Protein 1JPL (pdb70)

Solvent-accessible surface area: 31214 Å² total

Structure (mmCIF, N/CA/C/O backbone):
data_1JPL
#
_entry.id   1JPL
#
_cell.length_a   108.300
_cell.length_b   125.300
_cell.length_c   64.600
_cell.angle_alpha   90.00
_cell.angle_beta   90.00
_cell.angle_gamma   90.00
#
_symmetry.space_group_name_H-M   'P 21 21 2'
#
loop_
_entity.id
_entity.type
_entity.pdbx_description
1 polymer 'ADP-RIBOSYLATION FACTOR BINDING PROTEIN GGA3'
2 polymer 'Cation-Independent Mannose 6-phosphate receptor'
3 water water
#
loop_
_atom_site.group_PDB
_atom_site.id
_atom_site.type_symbol
_atom_site.label_atom_id
_atom_site.label_alt_id
_atom_site.label_comp_id
_atom_site.label_asym_id
_atom_site.label_entity_id
_atom_site.label_seq_id
_atom_site.pdbx_PDB_ins_code
_atom_site.Cartn_x
_atom_site.Cartn_y
_atom_site.Cartn_z
_atom_site.occupancy
_atom_site.B_iso_or_equiv
_atom_site.auth_seq_id
_atom_site.auth_comp_id
_atom_site.auth_asym_id
_atom_site.auth_atom_id
_atom_site.pdbx_PDB_model_num
ATOM 1 N N . ALA A 1 2 ? 71.113 45.267 32.454 1.00 77.66 202 ALA A N 1
ATOM 2 C CA . ALA A 1 2 ? 70.749 44.133 31.554 1.00 77.61 202 ALA A CA 1
ATOM 3 C C . ALA A 1 2 ? 69.231 43.980 31.457 1.00 77.36 202 ALA A C 1
ATOM 4 O O . ALA A 1 2 ? 68.617 44.396 30.471 1.00 76.46 202 ALA A O 1
ATOM 14 N N . GLY A 1 4 ? 67.329 44.904 34.216 1.00 69.01 204 GLY A N 1
ATOM 15 C CA . GLY A 1 4 ? 66.816 45.842 35.199 1.00 62.88 204 GLY A CA 1
ATOM 16 C C . GLY A 1 4 ? 66.611 45.275 36.587 1.00 58.46 204 GLY A C 1
ATOM 17 O O . GLY A 1 4 ? 67.277 44.321 36.989 1.00 57.38 204 GLY A O 1
ATOM 18 N N . SER A 1 5 ? 65.679 45.872 37.323 1.00 54.83 205 SER A N 1
ATOM 19 C CA . SER A 1 5 ? 65.378 45.431 38.678 1.00 51.09 205 SER A CA 1
ATOM 20 C C . SER A 1 5 ? 64.674 44.083 38.720 1.00 46.76 205 SER A C 1
ATOM 21 O O . SER A 1 5 ? 64.536 43.487 39.789 1.00 45.97 205 SER A O 1
ATOM 32 N N . ALA A 1 7 ? 65.758 41.333 37.537 1.00 42.73 2 ALA A N 1
ATOM 33 C CA . ALA A 1 7 ? 66.784 40.379 37.934 1.00 43.05 2 ALA A CA 1
ATOM 34 C C . ALA A 1 7 ? 67.314 40.653 39.349 1.00 42.66 2 ALA A C 1
ATOM 35 O O . ALA A 1 7 ? 67.977 39.805 39.944 1.00 43.41 2 ALA A O 1
ATOM 37 N N . GLU A 1 8 ? 67.007 41.823 39.894 1.00 42.97 3 GLU A N 1
ATOM 38 C CA . GLU A 1 8 ? 67.484 42.187 41.230 1.00 44.46 3 GLU A CA 1
ATOM 39 C C . GLU A 1 8 ? 66.531 41.827 42.378 1.00 44.06 3 GLU A C 1
ATOM 40 O O . GLU A 1 8 ? 65.519 41.152 42.179 1.00 44.70 3 GLU A O 1
ATOM 46 N N . ALA A 1 9 ? 66.868 42.285 43.581 1.00 43.41 4 ALA A N 1
ATOM 47 C CA . ALA A 1 9 ? 66.060 42.025 44.773 1.00 41.94 4 ALA A CA 1
ATOM 48 C C . ALA A 1 9 ? 64.610 42.448 44.564 1.00 40.68 4 ALA A C 1
ATOM 49 O O . ALA A 1 9 ? 63.693 41.784 45.052 1.00 39.94 4 ALA A O 1
ATOM 51 N N . GLU A 1 10 ? 64.409 43.557 43.853 1.00 39.50 5 GLU A N 1
ATOM 52 C CA . GLU A 1 10 ? 63.066 44.061 43.574 1.00 40.07 5 GLU A CA 1
ATOM 53 C C . GLU A 1 10 ? 62.204 42.960 42.957 1.00 37.54 5 GLU A C 1
ATOM 54 O O . GLU A 1 10 ? 61.122 42.645 43.456 1.00 34.81 5 GLU A O 1
ATOM 60 N N . GLY A 1 11 ? 62.706 42.377 41.872 1.00 36.32 6 GLY A N 1
ATOM 61 C CA . GLY A 1 11 ? 61.988 41.316 41.196 1.00 33.28 6 GLY A CA 1
ATOM 62 C C . GLY A 1 11 ? 61.817 40.062 42.033 1.00 32.04 6 GLY A C 1
ATOM 63 O O . GLY A 1 11 ? 60.712 39.522 42.133 1.00 32.39 6 GLY A O 1
ATOM 64 N N . GLU A 1 12 ? 62.900 39.595 42.643 1.00 30.38 7 GLU A N 1
ATOM 65 C CA . GLU A 1 12 ? 62.835 38.387 43.454 1.00 31.34 7 GLU A CA 1
ATOM 66 C C . GLU A 1 12 ? 61.794 38.527 44.567 1.00 31.03 7 GLU A C 1
ATOM 67 O O . GLU A 1 12 ? 61.035 37.593 44.838 1.00 30.44 7 GLU A O 1
ATOM 73 N N . SER A 1 13 ? 61.751 39.699 45.198 1.00 29.68 8 SER A N 1
ATOM 74 C CA . SER A 1 13 ? 60.807 39.944 46.286 1.00 29.32 8 SER A CA 1
ATOM 75 C C . SER A 1 13 ? 59.363 39.930 45.800 1.00 28.36 8 SER A C 1
ATOM 76 O O . SER A 1 13 ? 58.507 39.296 46.408 1.00 27.18 8 SER A O 1
ATOM 79 N N . LEU A 1 14 ? 59.097 40.641 44.706 1.00 28.39 9 LEU A N 1
ATOM 80 C CA . LEU A 1 14 ? 57.754 40.701 44.134 1.00 26.60 9 LEU A CA 1
ATOM 81 C C . LEU A 1 14 ? 57.270 39.336 43.653 1.00 25.99 9 LEU A C 1
ATOM 82 O O . LEU A 1 14 ? 56.093 39.007 43.791 1.00 26.84 9 LEU A O 1
ATOM 87 N N . GLU A 1 15 ? 58.160 38.532 43.080 1.00 25.27 10 GLU A N 1
ATOM 88 C CA . GLU A 1 15 ? 57.729 37.220 42.627 1.00 24.93 10 GLU A CA 1
ATOM 89 C C . GLU A 1 15 ? 57.467 36.345 43.849 1.00 25.23 10 GLU A C 1
ATOM 90 O O . GLU A 1 15 ? 56.579 35.490 43.841 1.00 26.35 10 GLU A O 1
ATOM 96 N N . SER A 1 16 ? 58.233 36.571 44.909 1.00 26.37 11 SER A N 1
ATOM 97 C CA . SER A 1 16 ? 58.070 35.802 46.133 1.00 27.52 11 SER A CA 1
ATOM 98 C C . SER A 1 16 ? 56.674 36.087 46.685 1.00 27.71 11 SER A C 1
ATOM 99 O O . SER A 1 16 ? 55.980 35.177 47.143 1.00 29.33 11 SER A O 1
ATOM 102 N N . TRP A 1 17 ? 56.259 37.351 46.619 1.00 28.14 12 TRP A N 1
ATOM 103 C CA . TRP A 1 17 ? 54.932 37.768 47.083 1.00 27.28 12 TRP A CA 1
ATOM 104 C C . TRP A 1 17 ? 53.854 37.180 46.182 1.00 26.94 12 TRP A C 1
ATOM 105 O O . TRP A 1 17 ? 52.772 36.829 46.641 1.00 27.91 12 TRP A O 1
ATOM 116 N N . LEU A 1 18 ? 54.136 37.093 44.887 1.00 27.96 13 LEU A N 1
ATOM 117 C CA . LEU A 1 18 ? 53.159 36.535 43.955 1.00 27.54 13 LEU A CA 1
ATOM 118 C C . LEU A 1 18 ? 52.950 35.051 44.230 1.00 28.83 13 LEU A C 1
ATOM 119 O O . LEU A 1 18 ? 51.807 34.585 44.235 1.00 30.32 13 LEU A O 1
ATOM 124 N N . ASN A 1 19 ? 54.048 34.313 44.436 1.00 27.58 14 ASN A N 1
ATOM 125 C CA . ASN A 1 19 ? 53.972 32.874 44.738 1.00 29.93 14 ASN A CA 1
ATOM 126 C C . ASN A 1 19 ? 52.962 32.647 45.862 1.00 29.43 14 ASN A C 1
ATOM 127 O O . ASN A 1 19 ? 52.063 31.818 45.753 1.00 30.63 14 ASN A O 1
ATOM 132 N N . LYS A 1 20 ? 53.122 33.411 46.935 1.00 30.23 15 LYS A N 1
ATOM 133 C CA . LYS A 1 20 ? 52.253 33.334 48.101 1.00 31.24 15 LYS A CA 1
ATOM 134 C C . LYS A 1 20 ? 50.798 33.604 47.753 1.00 30.33 15 LYS A C 1
ATOM 135 O O . LYS A 1 20 ? 49.906 32.836 48.119 1.00 31.35 15 LYS A O 1
ATOM 141 N N . ALA A 1 21 ? 50.565 34.707 47.048 1.00 30.36 16 ALA A N 1
ATOM 142 C CA . ALA A 1 21 ? 49.217 35.108 46.664 1.00 29.81 16 ALA A CA 1
ATOM 143 C C . ALA A 1 21 ? 48.601 34.210 45.600 1.00 30.40 16 ALA A C 1
ATOM 144 O O . ALA A 1 21 ? 47.391 34.258 45.378 1.00 29.18 16 ALA A O 1
ATOM 146 N N . THR A 1 22 ? 49.426 33.396 44.942 1.00 29.30 17 THR A N 1
ATOM 147 C CA . THR A 1 22 ? 48.928 32.521 43.885 1.00 29.67 17 THR A CA 1
ATOM 148 C C . THR A 1 22 ? 49.278 31.052 44.121 1.00 30.01 17 THR A C 1
ATOM 149 O O . THR A 1 22 ? 49.160 30.220 43.214 1.00 27.07 17 THR A O 1
ATOM 153 N N . ASN A 1 23 ? 49.710 30.734 45.339 1.00 30.76 18 ASN A N 1
ATOM 154 C CA . ASN A 1 23 ? 50.051 29.354 45.676 1.00 31.91 18 ASN A CA 1
ATOM 155 C C . ASN A 1 23 ? 48.836 28.460 45.399 1.00 30.14 18 ASN A C 1
ATOM 156 O O . ASN A 1 23 ? 47.753 28.684 45.938 1.00 27.93 18 ASN A O 1
ATOM 161 N N . PRO A 1 24 ? 48.997 27.443 44.539 1.00 30.93 19 PRO A N 1
ATOM 162 C CA . PRO A 1 24 ? 47.886 26.537 44.211 1.00 32.54 19 PRO A CA 1
ATOM 163 C C . PRO A 1 24 ? 47.418 25.692 45.400 1.00 35.46 19 PRO A C 1
ATOM 164 O O . PRO A 1 24 ? 46.458 24.928 45.292 1.00 35.65 19 PRO A O 1
ATOM 168 N N . SER A 1 25 ? 48.104 25.820 46.531 1.00 37.85 20 SER A N 1
ATOM 169 C CA . SER A 1 25 ? 47.718 25.077 47.723 1.00 40.95 20 SER A CA 1
ATOM 170 C C . SER A 1 25 ? 46.683 25.906 48.500 1.00 42.08 20 SER A C 1
ATOM 171 O O . SER A 1 25 ? 45.922 25.363 49.307 1.00 41.07 20 SER A O 1
ATOM 174 N N . ASN A 1 26 ? 46.651 27.217 48.242 1.00 42.35 21 ASN A N 1
ATOM 175 C CA . ASN A 1 26 ? 45.701 28.102 48.909 1.00 43.34 21 ASN A CA 1
ATOM 176 C C . ASN A 1 26 ? 44.310 27.498 48.916 1.00 45.27 21 ASN A C 1
ATOM 177 O O . ASN A 1 26 ? 43.782 27.122 47.867 1.00 42.56 21 ASN A O 1
ATOM 182 N N . ARG A 1 27 ? 43.732 27.403 50.110 1.00 49.58 22 ARG A N 1
ATOM 183 C CA . ARG A 1 27 ? 42.390 26.860 50.291 1.00 54.09 22 ARG A CA 1
ATOM 184 C C . ARG A 1 27 ? 41.432 27.735 49.506 1.00 54.79 22 ARG A C 1
ATOM 185 O O . ARG A 1 27 ? 40.501 27.245 48.872 1.00 54.84 22 ARG A O 1
ATOM 193 N N . GLN A 1 28 ? 41.682 29.039 49.566 1.00 55.70 23 GLN A N 1
ATOM 194 C CA . GLN A 1 28 ? 40.897 30.044 48.863 1.00 56.53 23 GLN A CA 1
ATOM 195 C C . GLN A 1 28 ? 41.784 31.270 48.699 1.00 56.13 23 GLN A C 1
ATOM 196 O O . GLN A 1 28 ? 42.984 31.209 48.976 1.00 56.89 23 GLN A O 1
ATOM 202 N N . GLU A 1 29 ? 41.213 32.380 48.247 1.00 54.65 24 GLU A N 1
ATOM 203 C CA . GLU A 1 29 ? 42.010 33.582 48.062 1.00 54.63 24 GLU A CA 1
ATOM 204 C C . GLU A 1 29 ? 42.520 34.135 49.381 1.00 53.88 24 GLU A C 1
ATOM 205 O O . GLU A 1 29 ? 41.733 34.441 50.272 1.00 54.43 24 GLU A O 1
ATOM 211 N N . ASP A 1 30 ? 43.839 34.249 49.510 1.00 53.85 25 ASP A N 1
ATOM 212 C CA . ASP A 1 30 ? 44.431 34.806 50.724 1.00 53.23 25 ASP A CA 1
ATOM 213 C C . ASP A 1 30 ? 44.703 36.277 50.475 1.00 50.99 25 ASP A C 1
ATOM 214 O O . ASP A 1 30 ? 45.709 36.641 49.862 1.00 49.12 25 ASP A O 1
ATOM 219 N N . TRP A 1 31 ? 43.799 37.121 50.957 1.00 50.03 26 TRP A N 1
ATOM 220 C CA . TRP A 1 31 ? 43.932 38.555 50.771 1.00 49.79 26 TRP A CA 1
ATOM 221 C C . TRP A 1 31 ? 45.065 39.175 51.570 1.00 50.63 26 TRP A C 1
ATOM 222 O O . TRP A 1 31 ? 45.483 40.304 51.300 1.00 50.27 26 TRP A O 1
ATOM 233 N N . GLU A 1 32 ? 45.573 38.433 52.547 1.00 51.16 27 GLU A N 1
ATOM 234 C CA . GLU A 1 32 ? 46.690 38.926 53.331 1.00 51.94 27 GLU A CA 1
ATOM 235 C C . GLU A 1 32 ? 47.872 39.012 52.358 1.00 51.01 27 GLU A C 1
ATOM 236 O O . GLU A 1 32 ? 48.700 39.916 52.453 1.00 50.64 27 GLU A O 1
ATOM 242 N N . TYR A 1 33 ? 47.937 38.077 51.409 1.00 49.29 28 TYR A N 1
ATOM 243 C CA . TYR A 1 33 ? 49.023 38.074 50.428 1.00 47.83 28 TYR A CA 1
ATOM 244 C C . TYR A 1 33 ? 48.696 38.866 49.162 1.00 46.55 28 TYR A C 1
ATOM 245 O O . TYR A 1 33 ? 49.581 39.499 48.576 1.00 43.96 28 TYR A O 1
ATOM 254 N N . ILE A 1 34 ? 47.426 38.841 48.754 1.00 45.60 29 ILE A N 1
ATOM 255 C CA . ILE A 1 34 ? 46.982 39.576 47.569 1.00 44.10 29 ILE A CA 1
ATOM 256 C C . ILE A 1 34 ? 47.217 41.085 47.727 1.00 44.43 29 ILE A C 1
ATOM 257 O O . ILE A 1 34 ? 47.892 41.705 46.908 1.00 44.60 29 ILE A O 1
ATOM 262 N N . ILE A 1 35 ? 46.669 41.672 48.786 1.00 44.71 30 ILE A N 1
ATOM 263 C CA . ILE A 1 35 ? 46.829 43.102 49.024 1.00 44.12 30 ILE A CA 1
ATOM 264 C C . ILE A 1 35 ? 48.287 43.454 49.314 1.00 42.52 30 ILE A C 1
ATOM 265 O O . ILE A 1 35 ? 48.788 44.495 48.872 1.00 42.36 30 ILE A O 1
ATOM 270 N N . GLY A 1 36 ? 48.975 42.584 50.046 1.00 41.38 31 GLY A N 1
ATOM 271 C CA . GLY A 1 36 ? 50.371 42.847 50.360 1.00 40.07 31 GLY A CA 1
ATOM 272 C C . GLY A 1 36 ? 51.225 43.010 49.114 1.00 39.87 31 GLY A C 1
ATOM 273 O O . GLY A 1 36 ? 52.245 43.712 49.133 1.00 40.27 31 GLY A O 1
ATOM 274 N N . PHE A 1 37 ? 50.818 42.348 48.033 1.00 38.46 32 PHE A N 1
ATOM 275 C CA . PHE A 1 37 ? 51.523 42.426 46.754 1.00 37.63 32 PHE A CA 1
ATOM 276 C C . PHE A 1 37 ? 51.301 43.817 46.152 1.00 37.37 32 PHE A C 1
ATOM 277 O O . PHE A 1 37 ? 52.201 44.387 45.539 1.00 35.56 32 PHE A O 1
ATOM 285 N N . CYS A 1 38 ? 50.097 44.357 46.334 1.00 37.96 33 CYS A N 1
ATOM 286 C CA . CYS A 1 38 ? 49.760 45.690 45.824 1.00 39.02 33 CYS A CA 1
ATOM 287 C C . CYS A 1 38 ? 50.567 46.755 46.573 1.00 40.05 33 CYS A C 1
ATOM 288 O O . CYS A 1 38 ? 51.041 47.735 45.983 1.00 39.35 33 CYS A O 1
ATOM 291 N N . ASP A 1 39 ? 50.709 46.558 47.881 1.00 41.02 34 ASP A N 1
ATOM 292 C CA . ASP A 1 39 ? 51.457 47.487 48.714 1.00 41.85 34 ASP A CA 1
ATOM 293 C C . ASP A 1 39 ? 52.921 47.536 48.293 1.00 42.14 34 ASP A C 1
ATOM 294 O O . ASP A 1 39 ? 53.515 48.618 48.217 1.00 43.46 34 ASP A O 1
ATOM 299 N N . GLN A 1 40 ? 53.498 46.370 48.009 1.00 41.19 35 GLN A N 1
ATOM 300 C CA . GLN A 1 40 ? 54.884 46.300 47.566 1.00 40.60 35 GLN A CA 1
ATOM 301 C C . GLN A 1 40 ? 55.029 47.065 46.260 1.00 40.14 35 GLN A C 1
ATOM 302 O O . GLN A 1 40 ? 56.026 47.749 46.036 1.00 41.21 35 GLN A O 1
ATOM 308 N N . ILE A 1 41 ? 54.027 46.939 45.396 1.00 38.63 36 ILE A N 1
ATOM 309 C CA . ILE A 1 41 ? 54.037 47.626 44.110 1.00 37.51 36 ILE A CA 1
ATOM 310 C C . ILE A 1 41 ? 53.931 49.137 44.301 1.00 38.31 36 ILE A C 1
ATOM 311 O O . ILE A 1 41 ? 54.558 49.910 43.567 1.00 36.11 36 ILE A O 1
ATOM 316 N N . ASN A 1 42 ? 53.133 49.554 45.282 1.00 38.61 37 ASN A N 1
ATOM 317 C CA . ASN A 1 42 ? 52.945 50.976 45.549 1.00 40.58 37 ASN A CA 1
ATOM 318 C C . ASN A 1 42 ? 54.174 51.667 46.131 1.00 41.39 37 ASN A C 1
ATOM 319 O O . ASN A 1 42 ? 54.308 52.888 46.027 1.00 42.91 37 ASN A O 1
ATOM 324 N N . LYS A 1 43 ? 55.072 50.895 46.737 1.00 41.52 38 LYS A N 1
ATOM 325 C CA . LYS A 1 43 ? 56.286 51.458 47.323 1.00 41.13 38 LYS A CA 1
ATOM 326 C C . LYS A 1 43 ? 57.484 51.328 46.378 1.00 42.52 38 LYS A C 1
ATOM 327 O O . LYS A 1 43 ? 58.443 52.103 46.469 1.00 43.07 38 LYS A O 1
ATOM 333 N N . GLU A 1 44 ? 57.436 50.349 45.477 1.00 42.13 39 GLU A N 1
ATOM 334 C CA . GLU A 1 44 ? 58.541 50.126 44.544 1.00 43.61 39 GLU A CA 1
ATOM 335 C C . GLU A 1 44 ? 58.539 51.026 43.314 1.00 43.22 39 GLU A C 1
ATOM 336 O O . GLU A 1 44 ? 57.521 51.207 42.645 1.00 44.05 39 GLU A O 1
ATOM 342 N N . LEU A 1 45 ? 59.704 51.585 43.016 1.00 43.55 40 LEU A N 1
ATOM 343 C CA . LEU A 1 45 ? 59.854 52.474 41.876 1.00 42.23 40 LEU A CA 1
ATOM 344 C C . LEU A 1 45 ? 59.430 51.807 40.574 1.00 41.09 40 LEU A C 1
ATOM 345 O O . LEU A 1 45 ? 58.752 52.420 39.749 1.00 40.21 40 LEU A O 1
ATOM 350 N N . GLU A 1 46 ? 59.850 50.558 40.389 1.00 41.31 41 GLU A N 1
ATOM 351 C CA . GLU A 1 46 ? 59.515 49.807 39.181 1.00 40.61 41 GLU A CA 1
ATOM 352 C C . GLU A 1 46 ? 58.541 48.681 39.518 1.00 38.69 41 GLU A C 1
ATOM 353 O O . GLU A 1 46 ? 58.560 47.620 38.884 1.00 37.44 41 GLU A O 1
ATOM 359 N N . GLY A 1 47 ? 57.695 48.916 40.521 1.00 35.46 42 GLY A N 1
ATOM 360 C CA . GLY A 1 47 ? 56.722 47.917 40.917 1.00 32.12 42 GLY A CA 1
ATOM 361 C C . GLY A 1 47 ? 55.774 47.541 39.790 1.00 30.15 42 GLY A C 1
ATOM 362 O O . GLY A 1 47 ? 55.573 46.355 39.524 1.00 29.53 42 GLY A O 1
ATOM 363 N N . PRO A 1 48 ? 55.181 48.526 39.095 1.00 28.87 43 PRO A N 1
ATOM 364 C CA . PRO A 1 48 ? 54.249 48.252 37.994 1.00 28.99 43 PRO A CA 1
ATOM 365 C C . PRO A 1 48 ? 54.872 47.508 36.813 1.00 29.85 43 PRO A C 1
ATOM 366 O O . PRO A 1 48 ? 54.278 46.564 36.280 1.00 29.30 43 PRO A O 1
ATOM 370 N N . GLN A 1 49 ? 56.064 47.933 36.397 1.00 29.57 44 GLN A N 1
ATOM 371 C CA . GLN A 1 49 ? 56.719 47.286 35.265 1.00 30.89 44 GLN A CA 1
ATOM 372 C C . GLN A 1 49 ? 56.998 45.827 35.560 1.00 29.25 44 GLN A C 1
ATOM 373 O O . GLN A 1 49 ? 56.689 44.949 34.756 1.00 29.16 44 GLN A O 1
ATOM 379 N N . ILE A 1 50 ? 57.579 45.574 36.725 1.00 28.01 45 ILE A N 1
ATOM 380 C CA . ILE A 1 50 ? 57.892 44.220 37.135 1.00 26.74 45 ILE A CA 1
ATOM 381 C C . ILE A 1 50 ? 56.607 43.428 37.318 1.00 26.28 45 ILE A C 1
ATOM 382 O O . ILE A 1 50 ? 56.372 42.425 36.644 1.00 27.94 45 ILE A O 1
ATOM 387 N N . ALA A 1 51 ? 55.760 43.904 38.217 1.00 25.73 46 ALA A N 1
ATOM 388 C CA . ALA A 1 51 ? 54.501 43.239 38.513 1.00 24.70 46 ALA A CA 1
ATOM 389 C C . ALA A 1 51 ? 53.714 42.739 37.301 1.00 23.56 46 ALA A C 1
ATOM 390 O O . ALA A 1 51 ? 53.309 41.578 37.272 1.00 22.27 46 ALA A O 1
ATOM 392 N N . VAL A 1 52 ? 53.484 43.595 36.308 1.00 22.20 47 VAL A N 1
ATOM 393 C CA . VAL A 1 52 ? 52.703 43.152 35.164 1.00 23.94 47 VAL A CA 1
ATOM 394 C C . VAL A 1 52 ? 53.369 42.012 34.399 1.00 25.61 47 VAL A C 1
ATOM 395 O O . VAL A 1 52 ? 52.682 41.119 33.900 1.00 26.76 47 VAL A O 1
ATOM 399 N N . ARG A 1 53 ? 54.694 42.021 34.313 1.00 26.72 48 ARG A N 1
ATOM 400 C CA . ARG A 1 53 ? 55.387 40.934 33.625 1.00 27.82 48 ARG A CA 1
ATOM 401 C C . ARG A 1 53 ? 55.222 39.667 34.453 1.00 26.79 48 ARG A C 1
ATOM 402 O O . ARG A 1 53 ? 55.001 38.581 33.922 1.00 27.06 48 ARG A O 1
ATOM 410 N N . LEU A 1 54 ? 55.317 39.820 35.769 1.00 27.08 49 LEU A N 1
ATOM 411 C CA . LEU A 1 54 ? 55.159 38.697 36.684 1.00 25.08 49 LEU A CA 1
ATOM 412 C C . LEU A 1 54 ? 53.739 38.162 36.603 1.00 23.36 49 LEU A C 1
ATOM 413 O O . LEU A 1 54 ? 53.527 36.954 36.487 1.00 22.91 49 LEU A O 1
ATOM 418 N N . LEU A 1 55 ? 52.759 39.058 36.679 1.00 22.75 50 LEU A N 1
ATOM 419 C CA . LEU A 1 55 ? 51.359 38.645 36.604 1.00 21.72 50 LEU A CA 1
ATOM 420 C C . LEU A 1 55 ? 51.064 37.957 35.277 1.00 21.38 50 LEU A C 1
ATOM 421 O O . LEU A 1 55 ? 50.446 36.888 35.239 1.00 20.78 50 LEU A O 1
ATOM 426 N N . ALA A 1 56 ? 51.497 38.570 34.184 1.00 21.03 51 ALA A N 1
ATOM 427 C CA . ALA A 1 56 ? 51.274 37.980 32.872 1.00 23.60 51 ALA A CA 1
ATOM 428 C C . ALA A 1 56 ? 51.787 36.535 32.852 1.00 24.54 51 ALA A C 1
ATOM 429 O O . ALA A 1 56 ? 51.147 35.637 32.293 1.00 24.91 51 ALA A O 1
ATOM 431 N N . HIS A 1 57 ? 52.934 36.301 33.474 1.00 23.96 52 HIS A N 1
ATOM 432 C CA . HIS A 1 57 ? 53.485 34.959 33.471 1.00 24.30 52 HIS A CA 1
ATOM 433 C C . HIS A 1 57 ? 52.637 33.977 34.282 1.00 23.88 52 HIS A C 1
ATOM 434 O O . HIS A 1 57 ? 52.351 32.873 33.820 1.00 23.72 52 HIS A O 1
ATOM 441 N N . LYS A 1 58 ? 52.221 34.374 35.480 1.00 23.59 53 LYS A N 1
ATOM 442 C CA . LYS A 1 58 ? 51.393 33.510 36.317 1.00 22.86 53 LYS A CA 1
ATOM 443 C C . LYS A 1 58 ? 50.075 33.225 35.617 1.00 22.73 53 LYS A C 1
ATOM 444 O O . LYS A 1 58 ? 49.579 32.102 35.638 1.00 23.86 53 LYS A O 1
ATOM 450 N N . ILE A 1 59 ? 49.503 34.241 34.986 1.00 24.39 54 ILE A N 1
ATOM 451 C CA . ILE A 1 59 ? 48.229 34.057 34.297 1.00 23.83 54 ILE A CA 1
ATOM 452 C C . ILE A 1 59 ? 48.365 33.033 33.171 1.00 24.35 54 ILE A C 1
ATOM 453 O O . ILE A 1 59 ? 47.428 32.275 32.899 1.00 24.22 54 ILE A O 1
ATOM 458 N N . GLN A 1 60 ? 49.535 32.994 32.535 1.00 24.87 55 GLN A N 1
ATOM 459 C CA . GLN A 1 60 ? 49.776 32.036 31.457 1.00 25.28 55 GLN A CA 1
ATOM 460 C C . GLN A 1 60 ? 50.200 30.667 32.001 1.00 26.94 55 GLN A C 1
ATOM 461 O O . GLN A 1 60 ? 50.652 29.805 31.244 1.00 29.18 55 GLN A O 1
ATOM 467 N N . SER A 1 61 ? 50.065 30.465 33.307 1.00 26.30 56 SER A N 1
ATOM 468 C CA . SER A 1 61 ? 50.450 29.197 33.913 1.00 26.44 56 SER A CA 1
ATOM 469 C C . SER A 1 61 ? 49.577 28.063 33.401 1.00 25.83 56 SER A C 1
ATOM 470 O O . SER A 1 61 ? 48.400 28.256 33.117 1.00 25.57 56 SER A O 1
ATOM 473 N N . PRO A 1 62 ? 50.141 26.853 33.279 1.00 25.02 57 PRO A N 1
ATOM 474 C CA . PRO A 1 62 ? 49.288 25.765 32.786 1.00 25.83 57 PRO A CA 1
ATOM 475 C C . PRO A 1 62 ? 48.361 25.240 33.882 1.00 25.85 57 PRO A C 1
ATOM 476 O O . PRO A 1 62 ? 47.400 24.527 33.615 1.00 27.60 57 PRO A O 1
ATOM 480 N N . GLN A 1 63 ? 48.656 25.618 35.119 1.00 27.49 58 GLN A N 1
ATOM 481 C CA . GLN A 1 63 ? 47.891 25.179 36.276 1.00 27.98 58 GLN A CA 1
ATOM 482 C C . GLN A 1 63 ? 46.751 26.171 36.540 1.00 27.54 58 GLN A C 1
ATOM 483 O O . GLN A 1 63 ? 46.986 27.332 36.885 1.00 26.08 58 GLN A O 1
ATOM 489 N N . GLU A 1 64 ? 45.518 25.692 36.390 1.00 27.75 59 GLU A N 1
ATOM 490 C CA . GLU A 1 64 ? 44.310 26.507 36.548 1.00 28.77 59 GLU A CA 1
ATOM 491 C C . GLU A 1 64 ? 44.157 27.408 37.780 1.00 27.33 59 GLU A C 1
ATOM 492 O O . GLU A 1 64 ? 43.979 28.620 37.653 1.00 27.16 59 GLU A O 1
ATOM 498 N N . TRP A 1 65 ? 44.198 26.823 38.969 1.00 26.50 60 TRP A N 1
ATOM 499 C CA . TRP A 1 65 ? 44.041 27.590 40.209 1.00 25.72 60 TRP A CA 1
ATOM 500 C C . TRP A 1 65 ? 45.074 28.714 40.357 1.00 25.15 60 TRP A C 1
ATOM 501 O O . TRP A 1 65 ? 44.781 29.785 40.909 1.00 24.96 60 TRP A O 1
ATOM 512 N N . GLU A 1 66 ? 46.282 28.470 39.866 1.00 24.90 61 GLU A N 1
ATOM 513 C CA . GLU A 1 66 ? 47.362 29.450 39.948 1.00 26.09 61 GLU A CA 1
ATOM 514 C C . GLU A 1 66 ? 47.060 30.634 39.021 1.00 25.61 61 GLU A C 1
ATOM 515 O O . GLU A 1 66 ? 47.184 31.812 39.402 1.00 23.66 61 GLU A O 1
ATOM 521 N N . ALA A 1 67 ? 46.642 30.311 37.805 1.00 24.55 62 ALA A N 1
ATOM 522 C CA . ALA A 1 67 ? 46.300 31.332 36.835 1.00 25.29 62 ALA A CA 1
ATOM 523 C C . ALA A 1 67 ? 45.109 32.171 37.318 1.00 25.43 62 ALA A C 1
ATOM 524 O O . ALA A 1 67 ? 45.129 33.400 37.202 1.00 27.11 62 ALA A O 1
ATOM 526 N N . LEU A 1 68 ? 44.088 31.509 37.864 1.00 24.26 63 LEU A N 1
ATOM 527 C CA . LEU A 1 68 ? 42.877 32.178 38.348 1.00 25.38 63 LEU A CA 1
ATOM 528 C C . LEU A 1 68 ? 43.185 33.155 39.472 1.00 25.53 63 LEU A C 1
ATOM 529 O O . LEU A 1 68 ? 42.733 34.301 39.460 1.00 26.12 63 LEU A O 1
ATOM 534 N N . GLN A 1 69 ? 43.955 32.704 40.451 1.00 24.65 64 GLN A N 1
ATOM 535 C CA . GLN A 1 69 ? 44.328 33.579 41.551 1.00 23.57 64 GLN A CA 1
ATOM 536 C C . GLN A 1 69 ? 45.168 34.736 40.997 1.00 24.41 64 GLN A C 1
ATOM 537 O O . GLN A 1 69 ? 45.107 35.867 41.499 1.00 23.91 64 GLN A O 1
ATOM 543 N N . ALA A 1 70 ? 45.961 34.455 39.964 1.00 23.95 65 ALA A N 1
ATOM 544 C CA . ALA A 1 70 ? 46.782 35.501 39.367 1.00 24.23 65 ALA A CA 1
ATOM 545 C C . ALA A 1 70 ? 45.856 36.564 38.802 1.00 24.79 65 ALA A C 1
ATOM 546 O O . ALA A 1 70 ? 46.125 37.762 38.913 1.00 24.21 65 ALA A O 1
ATOM 548 N N . LEU A 1 71 ? 44.759 36.119 38.194 1.00 24.29 66 LEU A N 1
ATOM 549 C CA . LEU A 1 71 ? 43.795 37.048 37.610 1.00 24.74 66 LEU A CA 1
ATOM 550 C C . LEU A 1 71 ? 43.096 37.862 38.689 1.00 25.64 66 LEU A C 1
ATOM 551 O O . LEU A 1 71 ? 42.675 38.992 38.443 1.00 27.40 66 LEU A O 1
ATOM 556 N N . THR A 1 72 ? 42.963 37.287 39.882 1.00 24.57 67 THR A N 1
ATOM 557 C CA . THR A 1 72 ? 42.328 37.988 40.985 1.00 24.16 67 THR A CA 1
ATOM 558 C C . THR A 1 72 ? 43.291 39.052 41.512 1.00 24.56 67 THR A C 1
ATOM 559 O O . THR A 1 72 ? 42.885 40.184 41.813 1.00 25.27 67 THR A O 1
ATOM 563 N N . VAL A 1 73 ? 44.564 38.685 41.625 1.00 24.03 68 VAL A N 1
ATOM 564 C CA . VAL A 1 73 ? 45.587 39.619 42.083 1.00 24.50 68 VAL A CA 1
ATOM 565 C C . VAL A 1 73 ? 45.669 40.770 41.079 1.00 25.45 68 VAL A C 1
ATOM 566 O O . VAL A 1 73 ? 45.741 41.939 41.466 1.00 27.45 68 VAL A O 1
ATOM 570 N N . LEU A 1 74 ? 45.641 40.442 39.790 1.00 24.79 69 LEU A N 1
ATOM 571 C CA . LEU A 1 74 ? 45.675 41.463 38.741 1.00 23.79 69 LEU A CA 1
ATOM 572 C C . LEU A 1 74 ? 44.495 42.427 38.934 1.00 25.64 69 LEU A C 1
ATOM 573 O O . LEU A 1 74 ? 44.614 43.640 38.736 1.00 25.45 69 LEU A O 1
ATOM 578 N N . GLU A 1 75 ? 43.351 41.881 39.326 1.00 28.21 70 GLU A N 1
ATOM 579 C CA . GLU A 1 75 ? 42.165 42.696 39.544 1.00 29.17 70 GLU A CA 1
ATOM 580 C C . GLU A 1 75 ? 42.421 43.597 40.749 1.00 28.50 70 GLU A C 1
ATOM 581 O O . GLU A 1 75 ? 42.206 44.804 40.684 1.00 29.63 70 GLU A O 1
ATOM 587 N N . ALA A 1 76 ? 42.913 43.019 41.839 1.00 27.41 71 ALA A N 1
ATOM 588 C CA . ALA A 1 76 ? 43.208 43.802 43.037 1.00 26.93 71 ALA A CA 1
ATOM 589 C C . ALA A 1 76 ? 44.153 44.966 42.718 1.00 27.16 71 ALA A C 1
ATOM 590 O O . ALA A 1 76 ? 43.959 46.096 43.198 1.00 25.61 71 ALA A O 1
ATOM 592 N N . CYS A 1 77 ? 45.179 44.691 41.913 1.00 25.90 72 CYS A N 1
ATOM 593 C CA . CYS A 1 77 ? 46.141 45.728 41.540 1.00 25.83 72 CYS A CA 1
ATOM 594 C C . CYS A 1 77 ? 45.497 46.853 40.741 1.00 24.83 72 CYS A C 1
ATOM 595 O O . CYS A 1 77 ? 45.882 48.005 40.864 1.00 24.65 72 CYS A O 1
ATOM 606 N N . LYS A 1 79 ? 42.536 47.979 41.154 1.00 30.50 74 LYS A N 1
ATOM 607 C CA . LYS A 1 79 ? 41.811 48.851 42.070 1.00 33.05 74 LYS A CA 1
ATOM 608 C C . LYS A 1 79 ? 42.651 49.454 43.192 1.00 32.60 74 LYS A C 1
ATOM 609 O O . LYS A 1 79 ? 42.204 50.388 43.858 1.00 32.05 74 LYS A O 1
ATOM 615 N N . ASN A 1 80 ? 43.869 48.948 43.392 1.00 33.60 75 ASN A N 1
ATOM 616 C CA . ASN A 1 80 ? 44.724 49.438 44.481 1.00 32.82 75 ASN A CA 1
ATOM 617 C C . ASN A 1 80 ? 46.082 50.029 44.117 1.00 31.33 75 ASN A C 1
ATOM 618 O O . ASN A 1 80 ? 46.801 50.477 45.009 1.00 31.01 75 ASN A O 1
ATOM 623 N N . CYS A 1 81 ? 46.443 50.051 42.836 1.00 29.55 76 CYS A N 1
ATOM 624 C CA . CYS A 1 81 ? 47.760 50.561 42.460 1.00 28.04 76 CYS A CA 1
ATOM 625 C C . CYS A 1 81 ? 47.803 51.828 41.605 1.00 27.71 76 CYS A C 1
ATOM 626 O O . CYS A 1 81 ? 48.868 52.228 41.124 1.00 24.74 76 CYS A O 1
ATOM 629 N N . GLY A 1 82 ? 46.639 52.452 41.434 1.00 27.68 77 GLY A N 1
ATOM 630 C CA . GLY A 1 82 ? 46.535 53.697 40.696 1.00 27.10 77 GLY A CA 1
ATOM 631 C C . GLY A 1 82 ? 46.892 53.727 39.225 1.00 29.15 77 GLY A C 1
ATOM 632 O O . GLY A 1 82 ? 47.179 52.693 38.604 1.00 29.37 77 GLY A O 1
ATOM 633 N N . ARG A 1 83 ? 46.867 54.940 38.674 1.00 29.82 78 ARG A N 1
ATOM 634 C CA . ARG A 1 83 ? 47.177 55.172 37.274 1.00 31.77 78 ARG A CA 1
ATOM 635 C C . ARG A 1 83 ? 48.515 54.564 36.880 1.00 32.21 78 ARG A C 1
ATOM 636 O O . ARG A 1 83 ? 48.637 53.963 35.805 1.00 33.42 78 ARG A O 1
ATOM 644 N N . ARG A 1 84 ? 49.520 54.716 37.740 1.00 30.50 79 ARG A N 1
ATOM 645 C CA . ARG A 1 84 ? 50.839 54.184 37.434 1.00 29.09 79 ARG A CA 1
ATOM 646 C C . ARG A 1 84 ? 50.750 52.700 37.047 1.00 28.65 79 ARG A C 1
ATOM 647 O O . ARG A 1 84 ? 51.460 52.237 36.149 1.00 27.60 79 ARG A O 1
ATOM 655 N N . PHE A 1 85 ? 49.860 51.963 37.700 1.00 26.56 80 PHE A N 1
ATOM 656 C CA . PHE A 1 85 ? 49.695 50.556 37.371 1.00 28.13 80 PHE A CA 1
ATOM 657 C C . PHE A 1 85 ? 48.858 50.433 36.087 1.00 29.23 80 PHE A C 1
ATOM 658 O O . PHE A 1 85 ? 49.215 49.686 35.166 1.00 28.26 80 PHE A O 1
ATOM 666 N N . HIS A 1 86 ? 47.748 51.173 36.030 1.00 30.62 81 HIS A N 1
ATOM 667 C CA . HIS A 1 86 ? 46.870 51.167 34.854 1.00 29.84 81 HIS A CA 1
ATOM 668 C C . HIS A 1 86 ? 47.670 51.398 33.577 1.00 28.83 81 HIS A C 1
ATOM 669 O O . HIS A 1 86 ? 47.464 50.728 32.562 1.00 27.11 81 HIS A O 1
ATOM 676 N N . ASN A 1 87 ? 48.581 52.360 33.641 1.00 28.73 82 ASN A N 1
ATOM 677 C CA . ASN A 1 87 ? 49.402 52.716 32.495 1.00 31.09 82 ASN A CA 1
ATOM 678 C C . ASN A 1 87 ? 50.303 51.603 31.966 1.00 32.10 82 ASN A C 1
ATOM 679 O O . ASN A 1 87 ? 50.645 51.596 30.781 1.00 34.11 82 ASN A O 1
ATOM 684 N N . GLU A 1 88 ? 50.689 50.661 32.820 1.00 32.14 83 GLU A N 1
ATOM 685 C CA . GLU A 1 88 ? 51.539 49.570 32.356 1.00 32.70 83 GLU A CA 1
ATOM 686 C C . GLU A 1 88 ? 50.680 48.465 31.750 1.00 31.61 83 GLU A C 1
ATOM 687 O O . GLU A 1 88 ? 51.095 47.810 30.800 1.00 32.43 83 GLU A O 1
ATOM 693 N N . VAL A 1 89 ? 49.481 48.272 32.290 1.00 30.57 84 VAL A N 1
ATOM 694 C CA . VAL A 1 89 ? 48.553 47.267 31.769 1.00 29.64 84 VAL A CA 1
ATOM 695 C C . VAL A 1 89 ? 48.025 47.740 30.402 1.00 30.84 84 VAL A C 1
ATOM 696 O O . VAL A 1 89 ? 47.670 46.933 29.544 1.00 30.21 84 VAL A O 1
ATOM 700 N N . GLY A 1 90 ? 47.994 49.056 30.208 1.00 31.58 85 GLY A N 1
ATOM 701 C CA . GLY A 1 90 ? 47.503 49.616 28.962 1.00 33.25 85 GLY A CA 1
ATOM 702 C C . GLY A 1 90 ? 48.500 49.638 27.816 1.00 34.83 85 GLY A C 1
ATOM 703 O O . GLY A 1 90 ? 48.337 50.406 26.863 1.00 36.00 85 GLY A O 1
ATOM 704 N N . LYS A 1 91 ? 49.537 48.811 27.911 1.00 35.72 86 LYS A N 1
ATOM 705 C CA . LYS A 1 91 ? 50.552 48.714 26.862 1.00 35.89 86 LYS A CA 1
ATOM 706 C C . LYS A 1 91 ? 50.431 47.338 26.238 1.00 34.82 86 LYS A C 1
ATOM 707 O O . LYS A 1 91 ? 50.156 46.362 26.938 1.00 36.76 86 LYS A O 1
ATOM 713 N N . PHE A 1 92 ? 50.653 47.258 24.930 1.00 33.40 87 PHE A N 1
ATOM 714 C CA . PHE A 1 92 ? 50.562 45.995 24.204 1.00 31.38 87 PHE A CA 1
ATOM 715 C C . PHE A 1 92 ? 51.574 45.000 24.733 1.00 31.68 87 PHE A C 1
ATOM 716 O O . PHE A 1 92 ? 51.386 43.784 24.638 1.00 31.85 87 PHE A O 1
ATOM 724 N N . ARG A 1 93 ? 52.652 45.529 25.289 1.00 32.11 88 ARG A N 1
ATOM 725 C CA . ARG A 1 93 ? 53.700 44.708 25.875 1.00 32.96 88 ARG A CA 1
ATOM 726 C C . ARG A 1 93 ? 53.043 43.761 26.900 1.00 31.09 88 ARG A C 1
ATOM 727 O O . ARG A 1 93 ? 53.444 42.601 27.032 1.00 31.95 88 ARG A O 1
ATOM 735 N N . PHE A 1 94 ? 52.028 44.249 27.617 1.00 28.39 89 PHE A N 1
ATOM 736 C CA . PHE A 1 94 ? 51.319 43.405 28.588 1.00 26.26 89 PHE A CA 1
ATOM 737 C C . PHE A 1 94 ? 50.094 42.732 27.956 1.00 25.39 89 PHE A C 1
ATOM 738 O O . PHE A 1 94 ? 49.877 41.529 28.115 1.00 25.71 89 PHE A O 1
ATOM 746 N N . LEU A 1 95 ? 49.290 43.518 27.254 1.00 24.83 90 LEU A N 1
ATOM 747 C CA . LEU A 1 95 ? 48.072 43.014 26.618 1.00 27.00 90 LEU A CA 1
ATOM 748 C C . LEU A 1 95 ? 48.291 41.833 25.653 1.00 28.25 90 LEU A C 1
ATOM 749 O O . LEU A 1 95 ? 47.446 40.938 25.567 1.00 29.34 90 LEU A O 1
ATOM 754 N N . ASN A 1 96 ? 49.413 41.817 24.935 1.00 29.34 91 ASN A N 1
ATOM 755 C CA . ASN A 1 96 ? 49.678 40.716 24.002 1.00 30.33 91 ASN A CA 1
ATOM 756 C C . ASN A 1 96 ? 49.824 39.416 24.766 1.00 30.90 91 ASN A C 1
ATOM 757 O O . ASN A 1 96 ? 49.575 38.339 24.225 1.00 31.93 91 ASN A O 1
ATOM 762 N N . GLU A 1 97 ? 50.231 39.517 26.026 1.00 31.04 92 GLU A N 1
ATOM 763 C CA . GLU A 1 97 ? 50.416 38.335 26.853 1.00 31.09 92 GLU A CA 1
ATOM 764 C C . GLU A 1 97 ? 49.084 37.725 27.238 1.00 30.78 92 GLU A C 1
ATOM 765 O O . GLU A 1 97 ? 48.980 36.507 27.393 1.00 29.88 92 GLU A O 1
ATOM 771 N N . LEU A 1 98 ? 48.065 38.571 27.393 1.00 31.05 93 LEU A N 1
ATOM 772 C CA . LEU A 1 98 ? 46.724 38.094 27.733 1.00 30.60 93 LEU A CA 1
ATOM 773 C C . LEU A 1 98 ? 46.104 37.486 26.486 1.00 30.62 93 LEU A C 1
ATOM 774 O O . LEU A 1 98 ? 45.396 36.477 26.545 1.00 30.01 93 LEU A O 1
ATOM 779 N N . ILE A 1 99 ? 46.383 38.119 25.354 1.00 31.04 94 ILE A N 1
ATOM 780 C CA . ILE A 1 99 ? 45.870 37.663 24.075 1.00 33.71 94 ILE A CA 1
ATOM 781 C C . ILE A 1 99 ? 46.336 36.238 23.766 1.00 34.11 94 ILE A C 1
ATOM 782 O O . ILE A 1 99 ? 45.581 35.445 23.188 1.00 34.73 94 ILE A O 1
ATOM 787 N N . LYS A 1 100 ? 47.563 35.906 24.162 1.00 33.98 95 LYS A N 1
ATOM 788 C CA . LYS A 1 100 ? 48.093 34.560 23.928 1.00 33.95 95 LYS A CA 1
ATOM 789 C C . LYS A 1 100 ? 47.284 33.526 24.715 1.00 33.34 95 LYS A C 1
ATOM 790 O O . LYS A 1 100 ? 47.105 32.393 24.273 1.00 34.08 95 LYS A O 1
ATOM 796 N N . VAL A 1 101 ? 46.810 33.924 25.890 1.00 32.50 96 VAL A N 1
ATOM 797 C CA . VAL A 1 101 ? 46.032 33.041 26.746 1.00 33.27 96 VAL A CA 1
ATOM 798 C C . VAL A 1 101 ? 44.714 32.636 26.097 1.00 35.09 96 VAL A C 1
ATOM 799 O O . VAL A 1 101 ? 44.288 31.490 26.234 1.00 37.48 96 VAL A O 1
ATOM 803 N N . VAL A 1 102 ? 44.078 33.570 25.387 1.00 35.56 97 VAL A N 1
ATOM 804 C CA . VAL A 1 102 ? 42.793 33.310 24.741 1.00 36.91 97 VAL A CA 1
ATOM 805 C C . VAL A 1 102 ? 42.828 32.918 23.252 1.00 38.86 97 VAL A C 1
ATOM 806 O O . VAL A 1 102 ? 41.873 32.321 22.751 1.00 38.33 97 VAL A O 1
ATOM 810 N N . SER A 1 103 ? 43.900 33.255 22.540 1.00 39.82 98 SER A N 1
ATOM 811 C CA . SER A 1 103 ? 43.984 32.898 21.128 1.00 41.89 98 SER A CA 1
ATOM 812 C C . SER A 1 103 ? 44.475 31.468 20.940 1.00 43.90 98 SER A C 1
ATOM 813 O O . SER A 1 103 ? 45.514 31.085 21.480 1.00 44.87 98 SER A O 1
ATOM 816 N N . PRO A 1 104 ? 43.727 30.656 20.173 1.00 45.23 99 PRO A N 1
ATOM 817 C CA . PRO A 1 104 ? 44.087 29.256 19.907 1.00 46.02 99 PRO A CA 1
ATOM 818 C C . PRO A 1 104 ? 45.440 29.107 19.209 1.00 46.92 99 PRO A C 1
ATOM 819 O O . PRO A 1 104 ? 46.106 28.077 19.342 1.00 47.00 99 PRO A O 1
ATOM 823 N N . LYS A 1 105 ? 45.838 30.140 18.470 1.00 47.15 100 LYS A N 1
ATOM 824 C CA . LYS A 1 105 ? 47.113 30.137 17.763 1.00 47.96 100 LYS A CA 1
ATOM 825 C C . LYS A 1 105 ? 48.289 30.188 18.739 1.00 47.29 100 LYS A C 1
ATOM 826 O O . LYS A 1 105 ? 49.450 30.059 18.333 1.00 46.64 100 LYS A O 1
ATOM 832 N N . TYR A 1 106 ? 47.992 30.400 20.020 1.00 46.31 101 TYR A N 1
ATOM 833 C CA . TYR A 1 106 ? 49.036 30.439 21.041 1.00 45.62 101 TYR A CA 1
ATOM 834 C C . TYR A 1 106 ? 48.698 29.466 22.169 1.00 46.04 101 TYR A C 1
ATOM 835 O O . TYR A 1 106 ? 48.549 28.267 21.918 1.00 46.64 101 TYR A O 1
ATOM 844 N N . LEU A 1 107 ? 48.567 29.955 23.400 1.00 45.24 102 LEU A N 1
ATOM 845 C CA . LEU A 1 107 ? 48.252 29.067 24.525 1.00 44.67 102 LEU A CA 1
ATOM 846 C C . LEU A 1 107 ? 46.783 28.637 24.545 1.00 42.87 102 LEU A C 1
ATOM 847 O O . LEU A 1 107 ? 46.418 27.661 25.196 1.00 40.27 102 LEU A O 1
ATOM 852 N N . GLY A 1 108 ? 45.966 29.384 23.810 1.00 44.07 103 GLY A N 1
ATOM 853 C CA . GLY A 1 108 ? 44.532 29.155 23.723 1.00 45.44 103 GLY A CA 1
ATOM 854 C C . GLY A 1 108 ? 43.942 27.768 23.896 1.00 46.10 103 GLY A C 1
ATOM 855 O O . GLY A 1 108 ? 42.934 27.613 24.583 1.00 45.17 103 GLY A O 1
ATOM 856 N N . ASP A 1 109 ? 44.552 26.762 23.281 1.00 47.66 104 ASP A N 1
ATOM 857 C CA . ASP A 1 109 ? 44.032 25.404 23.366 1.00 49.92 104 ASP A CA 1
ATOM 858 C C . ASP A 1 109 ? 44.316 24.651 24.664 1.00 50.48 104 ASP A C 1
ATOM 859 O O . ASP A 1 109 ? 43.630 23.677 24.968 1.00 49.75 104 ASP A O 1
ATOM 864 N N . ARG A 1 110 ? 45.311 25.082 25.435 1.00 51.20 105 ARG A N 1
ATOM 865 C CA . ARG A 1 110 ? 45.600 24.396 26.695 1.00 51.83 105 ARG A CA 1
ATOM 866 C C . ARG A 1 110 ? 45.296 25.234 27.941 1.00 49.91 105 ARG A C 1
ATOM 867 O O . ARG A 1 110 ? 45.951 25.086 28.978 1.00 50.85 105 ARG A O 1
ATOM 875 N N . VAL A 1 111 ? 44.297 26.105 27.834 1.00 46.38 106 VAL A N 1
ATOM 876 C CA . VAL A 1 111 ? 43.884 26.957 28.948 1.00 42.87 106 VAL A CA 1
ATOM 877 C C . VAL A 1 111 ? 42.399 26.710 29.214 1.00 42.07 106 VAL A C 1
ATOM 878 O O . VAL A 1 111 ? 41.584 26.765 28.292 1.00 41.96 106 VAL A O 1
ATOM 882 N N . SER A 1 112 ? 42.043 26.439 30.467 1.00 41.15 107 SER A N 1
ATOM 883 C CA . SER A 1 112 ? 40.646 26.183 30.815 1.00 42.29 107 SER A CA 1
ATOM 884 C C . SER A 1 112 ? 39.743 27.315 30.336 1.00 42.86 107 SER A C 1
ATOM 885 O O . SER A 1 112 ? 40.211 28.418 30.047 1.00 42.41 107 SER A O 1
ATOM 888 N N . GLU A 1 113 ? 38.448 27.039 30.256 1.00 43.53 108 GLU A N 1
ATOM 889 C CA . GLU A 1 113 ? 37.499 28.042 29.806 1.00 45.02 108 GLU A CA 1
ATOM 890 C C . GLU A 1 113 ? 37.306 29.101 30.894 1.00 43.50 108 GLU A C 1
ATOM 891 O O . GLU A 1 113 ? 37.054 30.273 30.590 1.00 42.33 108 GLU A O 1
ATOM 897 N N . LYS A 1 114 ? 37.425 28.686 32.155 1.00 40.94 109 LYS A N 1
ATOM 898 C CA . LYS A 1 114 ? 37.289 29.617 33.272 1.00 39.90 109 LYS A CA 1
ATOM 899 C C . LYS A 1 114 ? 38.281 30.770 33.105 1.00 39.01 109 LYS A C 1
ATOM 900 O O . LYS A 1 114 ? 37.904 31.945 33.143 1.00 39.28 109 LYS A O 1
ATOM 906 N N . VAL A 1 115 ? 39.552 30.417 32.922 1.00 37.64 110 VAL A N 1
ATOM 907 C CA . VAL A 1 115 ? 40.625 31.396 32.757 1.00 37.10 110 VAL A CA 1
ATOM 908 C C . VAL A 1 115 ? 40.367 32.355 31.595 1.00 36.72 110 VAL A C 1
ATOM 909 O O . VAL A 1 115 ? 40.386 33.576 31.770 1.00 37.06 110 VAL A O 1
ATOM 913 N N . LYS A 1 116 ? 40.118 31.798 30.414 1.00 36.67 111 LYS A N 1
ATOM 914 C CA . LYS A 1 116 ? 39.857 32.602 29.222 1.00 37.02 111 LYS A CA 1
ATOM 915 C C . LYS A 1 116 ? 38.662 33.536 29.355 1.00 35.64 111 LYS A C 1
ATOM 916 O O . LYS A 1 116 ? 38.718 34.676 28.890 1.00 36.54 111 LYS A O 1
ATOM 922 N N . THR A 1 117 ? 37.583 33.080 29.987 1.00 33.85 112 THR A N 1
ATOM 923 C CA . THR A 1 117 ? 36.426 33.957 30.145 1.00 34.46 112 THR A CA 1
ATOM 924 C C . THR A 1 117 ? 36.693 35.066 31.177 1.00 32.65 112 THR A C 1
ATOM 925 O O . THR A 1 117 ? 36.252 36.203 30.994 1.00 32.04 112 THR A O 1
ATOM 929 N N . LYS A 1 118 ? 37.425 34.743 32.244 1.00 30.17 113 LYS A N 1
ATOM 930 C CA . LYS A 1 118 ? 37.760 35.741 33.261 1.00 29.02 113 LYS A CA 1
ATOM 931 C C . LYS A 1 118 ? 38.641 36.808 32.618 1.00 26.76 113 LYS A C 1
ATOM 932 O O . LYS A 1 118 ? 38.507 37.998 32.905 1.00 26.89 113 LYS A O 1
ATOM 938 N N . VAL A 1 119 ? 39.545 36.378 31.743 1.00 24.39 114 VAL A N 1
ATOM 939 C CA . VAL A 1 119 ? 40.419 37.312 31.042 1.00 23.32 114 VAL A CA 1
ATOM 940 C C . VAL A 1 119 ? 39.593 38.237 30.147 1.00 24.85 114 VAL A C 1
ATOM 941 O O . VAL A 1 119 ? 39.847 39.444 30.097 1.00 24.61 114 VAL A O 1
ATOM 945 N N . ILE A 1 120 ? 38.602 37.673 29.449 1.00 24.50 115 ILE A N 1
ATOM 946 C CA . ILE A 1 120 ? 37.740 38.454 28.560 1.00 24.73 115 ILE A CA 1
ATOM 947 C C . ILE A 1 120 ? 36.934 39.443 29.391 1.00 25.04 115 ILE A C 1
ATOM 948 O O . ILE A 1 120 ? 36.838 40.626 29.065 1.00 24.17 115 ILE A O 1
ATOM 953 N N . GLU A 1 121 ? 36.347 38.946 30.469 1.00 26.13 116 GLU A N 1
ATOM 954 C CA . GLU A 1 121 ? 35.570 39.785 31.369 1.00 27.85 116 GLU A CA 1
ATOM 955 C C . GLU A 1 121 ? 36.410 40.965 31.904 1.00 28.98 116 GLU A C 1
ATOM 956 O O . GLU A 1 121 ? 35.921 42.101 32.004 1.00 28.83 116 GLU A O 1
ATOM 962 N N . LEU A 1 122 ? 37.672 40.710 32.243 1.00 28.02 117 LEU A N 1
ATOM 963 C CA . LEU A 1 122 ? 38.533 41.785 32.731 1.00 28.49 117 LEU A CA 1
ATOM 964 C C . LEU A 1 122 ? 38.826 42.818 31.639 1.00 28.78 117 LEU A C 1
ATOM 965 O O . LEU A 1 122 ? 38.710 44.030 31.858 1.00 28.52 117 LEU A O 1
ATOM 970 N N . LEU A 1 123 ? 39.225 42.347 30.465 1.00 29.71 118 LEU A N 1
ATOM 971 C CA . LEU A 1 123 ? 39.530 43.266 29.383 1.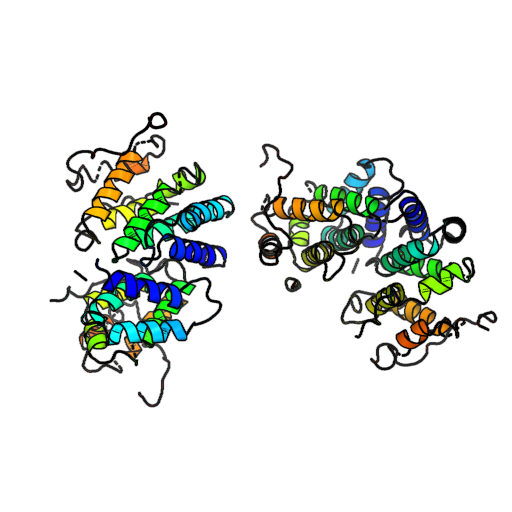00 30.72 118 LEU A CA 1
ATOM 972 C C . LEU A 1 123 ? 38.321 44.138 29.112 1.00 33.24 118 LEU A C 1
ATOM 973 O O . LEU A 1 123 ? 38.435 45.364 29.019 1.00 35.38 118 LEU A O 1
ATOM 978 N N . TYR A 1 124 ? 37.158 43.504 28.989 1.00 33.22 119 TYR A N 1
ATOM 979 C CA . TYR A 1 124 ? 35.943 44.246 28.716 1.00 32.35 119 TYR A CA 1
ATOM 980 C C . TYR A 1 124 ? 35.684 45.226 29.848 1.00 32.51 119 TYR A C 1
ATOM 981 O O . TYR A 1 124 ? 35.491 46.428 29.629 1.00 32.94 119 TYR A O 1
ATOM 990 N N . SER A 1 125 ? 35.682 44.712 31.067 1.00 32.43 120 SER A N 1
ATOM 991 C CA . SER A 1 125 ? 35.448 45.563 32.214 1.00 33.22 120 SER A CA 1
ATOM 992 C C . SER A 1 125 ? 36.354 46.793 32.146 1.00 32.57 120 SER A C 1
ATOM 993 O O . SER A 1 125 ? 35.929 47.899 32.486 1.00 31.64 120 SER A O 1
ATOM 996 N N . TRP A 1 126 ? 37.596 46.609 31.696 1.00 30.70 121 TRP A N 1
ATOM 997 C CA . TRP A 1 126 ? 38.533 47.733 31.613 1.00 31.11 121 TRP A CA 1
ATOM 998 C C . TRP A 1 126 ? 38.204 48.760 30.544 1.00 29.62 121 TRP A C 1
ATOM 999 O O . TRP A 1 126 ? 38.521 49.942 30.700 1.00 28.43 121 TRP A O 1
ATOM 1010 N N . THR A 1 127 ? 37.588 48.318 29.456 1.00 28.68 122 THR A N 1
ATOM 1011 C CA . THR A 1 127 ? 37.234 49.252 28.398 1.00 30.03 122 THR A CA 1
ATOM 1012 C C . THR A 1 127 ? 36.160 50.191 28.926 1.00 30.62 122 THR A C 1
ATOM 1013 O O . THR A 1 127 ? 36.108 51.351 28.549 1.00 31.53 122 THR A O 1
ATOM 1025 N N . ALA A 1 129 ? 35.612 50.910 32.361 1.00 37.78 124 ALA A N 1
ATOM 1026 C CA . ALA A 1 129 ? 36.183 51.661 33.467 1.00 38.92 124 ALA A CA 1
ATOM 1027 C C . ALA A 1 129 ? 37.400 52.522 33.138 1.00 39.57 124 ALA A C 1
ATOM 1028 O O . ALA A 1 129 ? 37.594 53.575 33.744 1.00 39.46 124 ALA A O 1
ATOM 1030 N N . LEU A 1 130 ? 38.222 52.076 32.195 1.00 41.89 125 LEU A N 1
ATOM 1031 C CA . LEU A 1 130 ? 39.432 52.814 31.814 1.00 44.25 125 LEU A CA 1
ATOM 1032 C C . LEU A 1 130 ? 39.391 53.295 30.363 1.00 46.72 125 LEU A C 1
ATOM 1033 O O . LEU A 1 130 ? 40.101 52.773 29.502 1.00 48.04 125 LEU A O 1
ATOM 1038 N N . PRO A 1 131 ? 38.574 54.316 30.077 1.00 49.25 126 PRO A N 1
ATOM 1039 C CA . PRO A 1 131 ? 38.458 54.847 28.716 1.00 50.68 126 PRO A CA 1
ATOM 1040 C C . PRO A 1 131 ? 39.715 55.551 28.198 1.00 51.00 126 PRO A C 1
ATOM 1041 O O . PRO A 1 131 ? 39.965 55.574 26.986 1.00 50.69 126 PRO A O 1
ATOM 1045 N N . GLU A 1 132 ? 40.501 56.118 29.113 1.00 51.28 127 GLU A N 1
ATOM 1046 C CA . GLU A 1 132 ? 41.726 56.831 28.744 1.00 51.59 127 GLU A CA 1
ATOM 1047 C C . GLU A 1 132 ? 42.886 55.869 28.467 1.00 51.39 127 GLU A C 1
ATOM 1048 O O . GLU A 1 132 ? 44.029 56.293 28.247 1.00 52.05 127 GLU A O 1
ATOM 1054 N N . GLU A 1 133 ? 42.590 54.574 28.499 1.00 49.19 128 GLU A N 1
ATOM 1055 C CA . GLU A 1 133 ? 43.594 53.554 28.226 1.00 46.91 128 GLU A CA 1
ATOM 1056 C C . GLU A 1 133 ? 43.186 53.011 26.863 1.00 44.95 128 GLU A C 1
ATOM 1057 O O . GLU A 1 133 ? 42.595 51.937 26.751 1.00 45.12 128 GLU A O 1
ATOM 1063 N N . ALA A 1 134 ? 43.488 53.793 25.832 1.00 43.42 129 ALA A N 1
ATOM 1064 C CA . ALA A 1 134 ? 43.135 53.457 24.457 1.00 42.09 129 ALA A CA 1
ATOM 1065 C C . ALA A 1 134 ? 43.549 52.068 23.993 1.00 40.74 129 ALA A C 1
ATOM 1066 O O . ALA A 1 134 ? 42.744 51.342 23.417 1.00 43.13 129 ALA A O 1
ATOM 1068 N N . LYS A 1 135 ? 44.798 51.695 24.244 1.00 40.19 130 LYS A N 1
ATOM 1069 C CA . LYS A 1 135 ? 45.305 50.393 23.814 1.00 38.32 130 LYS A CA 1
ATOM 1070 C C . LYS A 1 135 ? 44.503 49.183 24.285 1.00 36.76 130 LYS A C 1
ATOM 1071 O O . LYS A 1 135 ? 44.503 48.154 23.618 1.00 37.50 130 LYS A O 1
ATOM 1077 N N . ILE A 1 136 ? 43.814 49.296 25.416 1.00 36.44 131 ILE A N 1
ATOM 1078 C CA . ILE A 1 136 ? 43.030 48.170 25.918 1.00 35.97 131 ILE A CA 1
ATOM 1079 C C . ILE A 1 136 ? 41.831 47.858 25.024 1.00 38.20 131 ILE A C 1
ATOM 1080 O O . ILE A 1 136 ? 41.516 46.683 24.802 1.00 38.65 131 ILE A O 1
ATOM 1085 N N . LYS A 1 137 ? 41.151 48.884 24.510 1.00 40.15 132 LYS A N 1
ATOM 1086 C CA . LYS A 1 137 ? 40.015 48.609 23.631 1.00 42.38 132 LYS A CA 1
ATOM 1087 C C . LYS A 1 137 ? 40.535 48.167 22.269 1.00 42.73 132 LYS A C 1
ATOM 1088 O O . LYS A 1 137 ? 39.890 47.382 21.578 1.00 43.07 132 LYS A O 1
ATOM 1094 N N . ASP A 1 138 ? 41.714 48.653 21.892 1.00 43.55 133 ASP A N 1
ATOM 1095 C CA . ASP A 1 138 ? 42.309 48.237 20.629 1.00 42.91 133 ASP A CA 1
ATOM 1096 C C . ASP A 1 138 ? 42.493 46.723 20.690 1.00 41.69 133 ASP A C 1
ATOM 1097 O O . ASP A 1 138 ? 42.196 46.005 19.739 1.00 41.53 133 ASP A O 1
ATOM 1102 N N . ALA A 1 139 ? 42.986 46.244 21.827 1.00 40.13 134 ALA A N 1
ATOM 1103 C CA . ALA A 1 139 ? 43.213 44.819 22.007 1.00 37.95 134 ALA A CA 1
ATOM 1104 C C . ALA A 1 139 ? 41.895 44.077 22.105 1.00 37.25 134 ALA A C 1
ATOM 1105 O O . ALA A 1 139 ? 41.770 42.966 21.596 1.00 35.50 134 ALA A O 1
ATOM 1107 N N . TYR A 1 140 ? 40.909 44.689 22.755 1.00 37.56 135 TYR A N 1
ATOM 1108 C CA . TYR A 1 140 ? 39.612 44.039 22.905 1.00 38.62 135 TYR A CA 1
ATOM 1109 C C . TYR A 1 140 ? 38.858 43.912 21.585 1.00 40.86 135 TYR A C 1
ATOM 1110 O O . TYR A 1 140 ? 38.407 42.824 21.223 1.00 39.43 135 TYR A O 1
ATOM 1119 N N . HIS A 1 141 ? 38.722 45.030 20.874 1.00 45.14 136 HIS A N 1
ATOM 1120 C CA . HIS A 1 141 ? 38.007 45.054 19.601 1.00 48.52 136 HIS A CA 1
ATOM 1121 C C . HIS A 1 141 ? 38.628 44.146 18.559 1.00 49.24 136 HIS A C 1
ATOM 1122 O O . HIS A 1 141 ? 37.938 43.620 17.687 1.00 49.13 136 HIS A O 1
ATOM 1137 N N . LEU A 1 143 ? 39.995 41.352 19.338 1.00 50.67 138 LEU A N 1
ATOM 1138 C CA . LEU A 1 143 ? 39.581 40.010 19.735 1.00 49.32 138 LEU A CA 1
ATOM 1139 C C . LEU A 1 143 ? 38.166 39.776 19.233 1.00 49.55 138 LEU A C 1
ATOM 1140 O O . LEU A 1 143 ? 37.742 38.632 19.038 1.00 49.21 138 LEU A O 1
ATOM 1145 N N . LYS A 1 144 ? 37.432 40.868 19.038 1.00 49.84 139 LYS A N 1
ATOM 1146 C CA . LYS A 1 144 ? 36.065 40.784 18.533 1.00 51.38 139 LYS A CA 1
ATOM 1147 C C . LYS A 1 144 ? 36.161 40.591 17.030 1.00 52.17 139 LYS A C 1
ATOM 1148 O O . LYS A 1 144 ? 35.601 39.652 16.466 1.00 51.73 139 LYS A O 1
ATOM 1154 N N . ARG A 1 145 ? 36.900 41.491 16.395 1.00 54.27 140 ARG A N 1
ATOM 1155 C CA . ARG A 1 145 ? 37.113 41.459 14.957 1.00 55.75 140 ARG A CA 1
ATOM 1156 C C . ARG A 1 145 ? 37.602 40.085 14.510 1.00 55.11 140 ARG A C 1
ATOM 1157 O O . ARG A 1 145 ? 37.524 39.754 13.332 1.00 56.45 140 ARG A O 1
ATOM 1165 N N . GLN A 1 146 ? 38.098 39.283 15.450 1.00 55.21 141 GLN A N 1
ATOM 1166 C CA . GLN A 1 146 ? 38.616 37.955 15.125 1.00 54.13 141 GLN A CA 1
ATOM 1167 C C . GLN A 1 146 ? 37.777 36.791 15.643 1.00 53.68 141 GLN A C 1
ATOM 1168 O O . GLN A 1 146 ? 38.229 35.640 15.623 1.00 53.80 141 GLN A O 1
ATOM 1174 N N . GLY A 1 147 ? 36.571 37.082 16.123 1.00 51.67 142 GLY A N 1
ATOM 1175 C CA . GLY A 1 147 ? 35.708 36.021 16.613 1.00 49.87 142 GLY A CA 1
ATOM 1176 C C . GLY A 1 147 ? 36.104 35.319 17.902 1.00 49.33 142 GLY A C 1
ATOM 1177 O O . GLY A 1 147 ? 35.455 34.346 18.289 1.00 49.31 142 GLY A O 1
ATOM 1178 N N . ILE A 1 148 ? 37.164 35.773 18.567 1.00 49.10 143 ILE A N 1
ATOM 1179 C CA . ILE A 1 148 ? 37.550 35.155 19.833 1.00 48.87 143 ILE A CA 1
ATOM 1180 C C . ILE A 1 148 ? 36.504 35.597 20.856 1.00 48.49 143 ILE A C 1
ATOM 1181 O O . ILE A 1 148 ? 36.104 34.831 21.738 1.00 47.61 143 ILE A O 1
ATOM 1186 N N . VAL A 1 149 ? 36.063 36.844 20.720 1.00 47.45 144 VAL A N 1
ATOM 1187 C CA . VAL A 1 149 ? 35.029 37.398 21.582 1.00 47.23 144 VAL A CA 1
ATOM 1188 C C . VAL A 1 149 ? 33.834 37.700 20.675 1.00 47.54 144 VAL A C 1
ATOM 1189 O O . VAL A 1 149 ? 33.867 38.647 19.891 1.00 46.64 144 VAL A O 1
ATOM 1193 N N . GLN A 1 150 ? 32.786 36.889 20.780 1.00 48.58 145 GLN A N 1
ATOM 1194 C CA . GLN A 1 150 ? 31.596 37.066 19.950 1.00 49.57 145 GLN A CA 1
ATOM 1195 C C . GLN A 1 150 ? 30.669 38.177 20.429 1.00 47.87 145 GLN A C 1
ATOM 1196 O O . GLN A 1 150 ? 30.251 39.030 19.643 1.00 50.54 145 GLN A O 1
ATOM 1202 N N . SER A 1 151 ? 30.342 38.164 21.713 1.00 44.84 146 SER A N 1
ATOM 1203 C CA . SER A 1 151 ? 29.487 39.196 22.284 1.00 42.67 146 SER A CA 1
ATOM 1204 C C . SER A 1 151 ? 30.099 39.632 23.614 1.00 40.74 146 SER A C 1
ATOM 1205 O O . SER A 1 151 ? 30.625 38.805 24.357 1.00 40.86 146 SER A O 1
ATOM 1208 N N . ASP A 1 152 ? 30.044 40.929 23.906 1.00 38.76 147 ASP A N 1
ATOM 1209 C CA . ASP A 1 152 ? 30.601 41.445 25.153 1.00 35.69 147 ASP A CA 1
ATOM 1210 C C . ASP A 1 152 ? 29.991 40.686 26.316 1.00 32.76 147 ASP A C 1
ATOM 1211 O O . ASP A 1 152 ? 28.787 40.482 26.370 1.00 33.30 147 ASP A O 1
ATOM 1216 N N . PRO A 1 153 ? 30.821 40.246 27.267 1.00 31.75 148 PRO A N 1
ATOM 1217 C CA . PRO A 1 153 ? 30.261 39.498 28.395 1.00 30.16 148 PRO A CA 1
ATOM 1218 C C . PRO A 1 153 ? 29.690 40.353 29.506 1.00 29.29 148 PRO A C 1
ATOM 1219 O O . PRO A 1 153 ? 29.955 41.555 29.582 1.00 29.07 148 PRO A O 1
ATOM 1223 N N . PRO A 1 154 ? 28.876 39.741 30.378 1.00 29.47 149 PRO A N 1
ATOM 1224 C CA . PRO A 1 154 ? 28.286 40.465 31.505 1.00 29.89 149 PRO A CA 1
ATOM 1225 C C . PRO A 1 154 ? 29.445 40.597 32.506 1.00 31.09 149 PRO A C 1
ATOM 1226 O O . PRO A 1 154 ? 30.330 39.732 32.548 1.00 30.96 149 PRO A O 1
ATOM 1230 N N . ILE A 1 155 ? 29.462 41.661 33.300 1.00 31.59 150 ILE A N 1
ATOM 1231 C CA . ILE A 1 155 ? 30.558 41.838 34.248 1.00 30.93 150 ILE A CA 1
ATOM 1232 C C . ILE A 1 155 ? 30.103 42.306 35.624 1.00 31.14 150 ILE A C 1
ATOM 1233 O O . ILE A 1 155 ? 28.992 42.797 35.782 1.00 30.73 150 ILE A O 1
ATOM 1238 N N . PRO A 1 156 ? 30.954 42.129 36.648 1.00 32.44 151 PRO A N 1
ATOM 1239 C CA . PRO A 1 156 ? 30.601 42.563 38.005 1.00 31.82 151 PRO A CA 1
ATOM 1240 C C . PRO A 1 156 ? 30.557 44.084 37.966 1.00 32.51 151 PRO A C 1
ATOM 1241 O O . PRO A 1 156 ? 31.490 44.713 37.463 1.00 32.62 151 PRO A O 1
ATOM 1245 N N . VAL A 1 157 ? 29.490 44.683 38.480 1.00 32.77 152 VAL A N 1
ATOM 1246 C CA . VAL A 1 157 ? 29.399 46.133 38.467 1.00 35.06 152 VAL A CA 1
ATOM 1247 C C . VAL A 1 157 ? 28.846 46.667 39.778 1.00 37.04 152 VAL A C 1
ATOM 1248 O O . VAL A 1 157 ? 28.133 45.967 40.489 1.00 38.81 152 VAL A O 1
ATOM 1252 N N . ASP A 1 158 ? 29.184 47.911 40.094 1.00 37.79 153 ASP A N 1
ATOM 1253 C CA . ASP A 1 158 ? 28.659 48.552 41.283 1.00 40.32 153 ASP A CA 1
ATOM 1254 C C . ASP A 1 158 ? 28.513 50.041 40.961 1.00 42.13 153 ASP A C 1
ATOM 1255 O O . ASP A 1 158 ? 28.851 50.465 39.855 1.00 41.27 153 ASP A O 1
ATOM 1260 N N . ARG A 1 159 ? 27.989 50.825 41.898 1.00 45.04 154 ARG A N 1
ATOM 1261 C CA . ARG A 1 159 ? 27.785 52.255 41.668 1.00 47.24 154 ARG A CA 1
ATOM 1262 C C . ARG A 1 159 ? 29.071 53.037 41.349 1.00 48.71 154 ARG A C 1
ATOM 1263 O O . ARG A 1 159 ? 29.012 54.115 40.754 1.00 49.37 154 ARG A O 1
ATOM 1271 N N . THR A 1 160 ? 30.228 52.507 41.734 1.00 49.37 155 THR A N 1
ATOM 1272 C CA . THR A 1 160 ? 31.484 53.209 41.475 1.00 51.27 155 THR A CA 1
ATOM 1273 C C . THR A 1 160 ? 31.996 52.974 40.065 1.00 53.22 155 THR A C 1
ATOM 1274 O O . THR A 1 160 ? 33.010 53.546 39.670 1.00 53.84 155 THR A O 1
ATOM 1278 N N . LEU A 1 161 ? 31.311 52.127 39.305 1.00 55.63 156 LEU A N 1
ATOM 1279 C CA . LEU A 1 161 ? 31.757 51.851 37.946 1.00 56.88 156 LEU A CA 1
ATOM 1280 C C . LEU A 1 161 ? 30.951 52.608 36.897 1.00 58.12 156 LEU A C 1
ATOM 1281 O O . LEU A 1 161 ? 29.713 52.674 36.967 1.00 55.95 156 LEU A O 1
ATOM 1286 N N . ILE A 1 162 ? 31.673 53.175 35.929 1.00 58.42 157 ILE A N 1
ATOM 1287 C CA . ILE A 1 162 ? 31.070 53.954 34.852 1.00 59.09 157 ILE A CA 1
ATOM 1288 C C . ILE A 1 162 ? 31.207 53.284 33.485 1.00 58.05 157 ILE A C 1
ATOM 1289 O O . ILE A 1 162 ? 30.269 52.646 32.998 1.00 56.72 157 ILE A O 1
ATOM 1294 N N . SER B 2 5 ? 58.576 53.133 23.427 1.00 59.93 305 SER E N 1
ATOM 1295 C CA . SER B 2 5 ? 58.811 51.956 24.257 1.00 59.66 305 SER E CA 1
ATOM 1296 C C . SER B 2 5 ? 57.533 51.139 24.475 1.00 59.13 305 SER E C 1
ATOM 1297 O O . SER B 2 5 ? 56.798 51.360 25.446 1.00 59.37 305 SER E O 1
ATOM 1300 N N . ASP B 2 6 ? 57.276 50.211 23.554 1.00 57.10 306 ASP E N 1
ATOM 1301 C CA . ASP B 2 6 ? 56.122 49.306 23.608 1.00 55.58 306 ASP E CA 1
ATOM 1302 C C . ASP B 2 6 ? 56.099 48.494 22.319 1.00 55.80 306 ASP E C 1
ATOM 1303 O O . ASP B 2 6 ? 56.496 48.993 21.267 1.00 56.20 306 ASP E O 1
ATOM 1308 N N . GLU B 2 7 ? 55.649 47.245 22.397 1.00 56.50 307 GLU E N 1
ATOM 1309 C CA . GLU B 2 7 ? 55.588 46.410 21.207 1.00 57.84 307 GLU E CA 1
ATOM 1310 C C . GLU B 2 7 ? 54.292 46.650 20.436 1.00 57.45 307 GLU E C 1
ATOM 1311 O O . GLU B 2 7 ? 53.405 47.367 20.904 1.00 57.83 307 GLU E O 1
ATOM 1317 N N . ASP B 2 8 ? 54.199 46.072 19.242 1.00 56.93 308 ASP E N 1
ATOM 1318 C CA . ASP B 2 8 ? 53.010 46.228 18.413 1.00 56.25 308 ASP E CA 1
ATOM 1319 C C . ASP B 2 8 ? 51.965 45.233 18.874 1.00 54.45 308 ASP E C 1
ATOM 1320 O O . ASP B 2 8 ? 52.303 44.203 19.455 1.00 54.01 308 ASP E O 1
ATOM 1325 N N . LEU B 2 9 ? 50.699 45.542 18.615 1.00 53.39 309 LEU E N 1
ATOM 1326 C CA . LEU B 2 9 ? 49.609 44.647 18.983 1.00 52.42 309 LEU E CA 1
ATOM 1327 C C . LEU B 2 9 ? 49.860 43.261 18.370 1.00 53.46 309 LEU E C 1
ATOM 1328 O O . LEU B 2 9 ? 50.237 43.144 17.202 1.00 51.96 309 LEU E O 1
ATOM 1333 N N . LEU B 2 10 ? 49.660 42.218 19.173 1.00 55.37 310 LEU E N 1
ATOM 1334 C CA . LEU B 2 10 ? 49.869 40.838 18.739 1.00 57.98 310 LEU E CA 1
ATOM 1335 C C . LEU B 2 10 ? 48.750 40.364 17.825 1.00 60.64 310 LEU E C 1
ATOM 1336 O O . LEU B 2 10 ? 47.838 39.668 18.274 1.00 61.98 310 LEU E O 1
ATOM 1341 N N . HIS B 2 11 ? 48.818 40.726 16.547 1.00 62.81 311 HIS E N 1
ATOM 1342 C CA . HIS B 2 11 ? 47.783 40.313 15.611 1.00 65.17 311 HIS E CA 1
ATOM 1343 C C . HIS B 2 11 ? 47.722 38.796 15.471 1.00 64.92 311 HIS E C 1
ATOM 1344 O O . HIS B 2 11 ? 48.649 38.163 14.961 1.00 64.35 311 HIS E O 1
ATOM 1351 N N . ILE B 2 12 ? 46.616 38.230 15.949 1.00 64.27 312 ILE E N 1
ATOM 1352 C CA . ILE B 2 12 ? 46.376 36.792 15.913 1.00 63.84 312 ILE E CA 1
ATOM 1353 C C . ILE B 2 12 ? 45.528 36.407 14.697 1.00 64.25 312 ILE E C 1
ATOM 1354 O O . ILE B 2 12 ? 45.179 37.321 13.917 1.00 64.54 312 ILE E O 1
ATOM 1368 N N . GLY C 1 4 ? 42.475 17.775 32.313 1.00 63.94 204 GLY B N 1
ATOM 1369 C CA . GLY C 1 4 ? 43.310 16.749 32.915 1.00 59.73 204 GLY B CA 1
ATOM 1370 C C . GLY C 1 4 ? 43.664 16.915 34.382 1.00 56.62 204 GLY B C 1
ATOM 1371 O O . GLY C 1 4 ? 43.072 17.718 35.107 1.00 56.65 204 GLY B O 1
ATOM 1372 N N . SER C 1 5 ? 44.645 16.137 34.821 1.00 53.73 205 SER B N 1
ATOM 1373 C CA . SER C 1 5 ? 45.097 16.175 36.204 1.00 50.83 205 SER B CA 1
ATOM 1374 C C . SER C 1 5 ? 45.793 17.495 36.515 1.00 48.02 205 SER B C 1
ATOM 1375 O O . SER C 1 5 ? 45.911 17.871 37.674 1.00 47.05 205 SER B O 1
ATOM 1386 N N . ALA C 1 7 ? 44.757 20.455 35.902 1.00 43.75 2 ALA B N 1
ATOM 1387 C CA . ALA C 1 7 ? 43.748 21.339 36.461 1.00 43.95 2 ALA B CA 1
ATOM 1388 C C . ALA C 1 7 ? 43.200 20.776 37.777 1.00 44.80 2 ALA B C 1
ATOM 1389 O O . ALA C 1 7 ? 42.328 21.383 38.410 1.00 44.04 2 ALA B O 1
ATOM 1391 N N . GLU C 1 8 ? 43.717 19.620 38.188 1.00 46.21 3 GLU B N 1
ATOM 1392 C CA . GLU C 1 8 ? 43.261 18.979 39.420 1.00 47.04 3 GLU B CA 1
ATOM 1393 C C . GLU C 1 8 ? 44.230 19.146 40.596 1.00 45.67 3 GLU B C 1
ATOM 1394 O O . GLU C 1 8 ? 45.231 19.861 40.507 1.00 44.54 3 GLU B O 1
ATOM 1400 N N . ALA C 1 9 ? 43.913 18.475 41.699 1.00 44.68 4 ALA B N 1
ATOM 1401 C CA . ALA C 1 9 ? 44.722 18.518 42.911 1.00 44.47 4 ALA B CA 1
ATOM 1402 C C . ALA C 1 9 ? 46.157 18.047 42.663 1.00 43.42 4 ALA B C 1
ATOM 1403 O O . ALA C 1 9 ? 47.102 18.513 43.310 1.00 41.31 4 ALA B O 1
ATOM 1405 N N . GLU C 1 10 ? 46.322 17.119 41.729 1.00 44.00 5 GLU B N 1
ATOM 1406 C CA . GLU C 1 10 ? 47.653 16.616 41.429 1.00 44.04 5 GLU B CA 1
ATOM 1407 C C . GLU C 1 10 ? 48.541 17.743 40.894 1.00 41.98 5 GLU B C 1
ATOM 1408 O O . GLU C 1 10 ? 49.706 17.885 41.301 1.00 40.73 5 GLU B O 1
ATOM 1414 N N . GLY C 1 11 ? 47.974 18.551 39.999 1.00 38.56 6 GLY B N 1
ATOM 1415 C CA . GLY C 1 11 ? 48.702 19.661 39.421 1.00 35.12 6 GLY B CA 1
ATOM 1416 C C . GLY C 1 11 ? 48.970 20.773 40.418 1.00 35.80 6 GLY B C 1
ATOM 1417 O O . GLY C 1 11 ? 50.057 21.349 40.442 1.00 36.33 6 GLY B O 1
ATOM 1418 N N . GLU C 1 12 ? 47.975 21.083 41.240 1.00 34.68 7 GLU B N 1
ATOM 1419 C CA . GLU C 1 12 ? 48.113 22.114 42.252 1.00 34.15 7 GLU B CA 1
ATOM 1420 C C . GLU C 1 12 ? 49.226 21.742 43.231 1.00 34.06 7 GLU B C 1
ATOM 1421 O O . GLU C 1 12 ? 50.060 22.575 43.598 1.00 35.54 7 GLU B O 1
ATOM 1427 N N . SER C 1 13 ? 49.252 20.481 43.641 1.00 33.89 8 SER B N 1
ATOM 1428 C CA . SER C 1 13 ? 50.260 20.022 44.590 1.00 32.33 8 SER B CA 1
ATOM 1429 C C . SER C 1 13 ? 51.679 20.101 44.037 1.00 30.75 8 SER B C 1
ATOM 1430 O O . SER C 1 13 ? 52.589 20.601 44.701 1.00 29.86 8 SER B O 1
ATOM 1433 N N . LEU C 1 14 ? 51.876 19.604 42.822 1.00 29.89 9 LEU B N 1
ATOM 1434 C CA . LEU C 1 14 ? 53.197 19.649 42.214 1.00 28.41 9 LEU B CA 1
ATOM 1435 C C . LEU C 1 14 ? 53.703 21.090 42.054 1.00 27.71 9 LEU B C 1
ATOM 1436 O O . LEU C 1 14 ? 54.881 21.366 42.303 1.00 26.39 9 LEU B O 1
ATOM 1441 N N . GLU C 1 15 ? 52.826 22.014 41.655 1.00 26.52 10 GLU B N 1
ATOM 1442 C CA . GLU C 1 15 ? 53.245 23.404 41.482 1.00 27.20 10 GLU B CA 1
ATOM 1443 C C . GLU C 1 15 ? 53.549 24.047 42.826 1.00 28.51 10 GLU B C 1
ATOM 1444 O O . GLU C 1 15 ? 54.409 24.926 42.931 1.00 28.23 10 GLU B O 1
ATOM 1450 N N . SER C 1 16 ? 52.838 23.613 43.856 1.00 28.06 11 SER B N 1
ATOM 1451 C CA . SER C 1 16 ? 53.057 24.165 45.176 1.00 30.39 11 SER B CA 1
ATOM 1452 C C . SER C 1 16 ? 54.491 23.832 45.623 1.00 31.09 11 SER B C 1
ATOM 1453 O O . SER C 1 16 ? 55.181 24.679 46.207 1.00 31.84 11 SER B O 1
ATOM 1456 N N . TRP C 1 17 ? 54.940 22.606 45.344 1.00 30.48 12 TRP B N 1
ATOM 1457 C CA . TRP C 1 17 ? 56.305 22.208 45.684 1.00 30.43 12 TRP B CA 1
ATOM 1458 C C . TRP C 1 17 ? 57.278 23.006 44.827 1.00 30.08 12 TRP B C 1
ATOM 1459 O O . TRP C 1 17 ? 58.212 23.619 45.340 1.00 32.36 12 TRP B O 1
ATOM 1470 N N . LEU C 1 18 ? 57.061 22.995 43.514 1.00 29.67 13 LEU B N 1
ATOM 1471 C CA . LEU C 1 18 ? 57.931 23.734 42.601 1.00 28.31 13 LEU B CA 1
ATOM 1472 C C . LEU C 1 18 ? 58.089 25.171 43.102 1.00 28.52 13 LEU B C 1
ATOM 1473 O O . LEU C 1 18 ? 59.177 25.753 43.016 1.00 27.71 13 LEU B O 1
ATOM 1478 N N . ASN C 1 19 ? 57.002 25.733 43.636 1.00 28.77 14 ASN B N 1
ATOM 1479 C CA . ASN C 1 19 ? 57.025 27.093 44.177 1.00 29.74 14 ASN B CA 1
ATOM 1480 C C . ASN C 1 19 ? 58.112 27.213 45.233 1.00 29.73 14 ASN B C 1
ATOM 1481 O O . ASN C 1 19 ? 58.990 28.078 45.148 1.00 27.69 14 ASN B O 1
ATOM 1486 N N . LYS C 1 20 ? 58.054 26.327 46.225 1.00 31.59 15 LYS B N 1
ATOM 1487 C CA . LYS C 1 20 ? 59.035 26.328 47.309 1.00 32.97 15 LYS B CA 1
ATOM 1488 C C . LYS C 1 20 ? 60.443 26.080 46.790 1.00 31.73 15 LYS B C 1
ATOM 1489 O O . LYS C 1 20 ? 61.394 26.749 47.207 1.00 30.82 15 LYS B O 1
ATOM 1495 N N . ALA C 1 21 ? 60.569 25.125 45.870 1.00 29.93 16 ALA B N 1
ATOM 1496 C CA . ALA C 1 21 ? 61.860 24.772 45.283 1.00 28.14 16 ALA B CA 1
ATOM 1497 C C . ALA C 1 21 ? 62.465 25.869 44.401 1.00 27.42 16 ALA B C 1
ATOM 1498 O O . ALA C 1 21 ? 63.673 25.882 44.159 1.00 26.85 16 ALA B O 1
ATOM 1500 N N . THR C 1 22 ? 61.644 26.794 43.920 1.00 28.28 17 THR B N 1
ATOM 1501 C CA . THR C 1 22 ? 62.159 27.850 43.046 1.00 28.84 17 THR B CA 1
ATOM 1502 C C . THR C 1 22 ? 61.815 29.253 43.526 1.00 29.56 17 THR B C 1
ATOM 1503 O O . THR C 1 22 ? 61.860 30.213 42.750 1.00 28.53 17 THR B O 1
ATOM 1507 N N . ASN C 1 23 ? 61.465 29.362 44.804 1.00 30.36 18 ASN B N 1
ATOM 1508 C CA . ASN C 1 23 ? 61.116 30.643 45.410 1.00 31.29 18 ASN B CA 1
ATOM 1509 C C . ASN C 1 23 ? 62.270 31.638 45.234 1.00 31.43 18 ASN B C 1
ATOM 1510 O O . ASN C 1 23 ? 63.383 31.401 45.699 1.00 29.82 18 ASN B O 1
ATOM 1515 N N . PRO C 1 24 ? 62.014 32.768 44.556 1.00 33.12 19 PRO B N 1
ATOM 1516 C CA . PRO C 1 24 ? 63.071 33.767 44.344 1.00 34.44 19 PRO B CA 1
ATOM 1517 C C . PRO C 1 24 ? 63.690 34.260 45.656 1.00 35.73 19 PRO B C 1
ATOM 1518 O O . PRO C 1 24 ? 64.817 34.756 45.675 1.00 36.29 19 PRO B O 1
ATOM 1522 N N . SER C 1 25 ? 62.950 34.142 46.753 1.00 37.07 20 SER B N 1
ATOM 1523 C CA . SER C 1 25 ? 63.461 34.597 48.042 1.00 38.79 20 SER B CA 1
ATOM 1524 C C . SER C 1 25 ? 64.601 33.713 48.541 1.00 39.96 20 SER B C 1
ATOM 1525 O O . SER C 1 25 ? 65.559 34.216 49.123 1.00 41.87 20 SER B O 1
ATOM 1528 N N . ASN C 1 26 ? 64.502 32.407 48.303 1.00 40.04 21 ASN B N 1
ATOM 1529 C CA . ASN C 1 26 ? 65.537 31.460 48.719 1.00 41.93 21 ASN B CA 1
ATOM 1530 C C . ASN C 1 26 ? 66.923 32.065 48.543 1.00 44.28 21 ASN B C 1
ATOM 1531 O O . ASN C 1 26 ? 67.248 32.595 47.477 1.00 44.37 21 ASN B O 1
ATOM 1536 N N . ARG C 1 27 ? 67.736 31.983 49.592 1.00 47.07 22 ARG B N 1
ATOM 1537 C CA . ARG C 1 27 ? 69.093 32.525 49.564 1.00 49.63 22 ARG B CA 1
ATOM 1538 C C . ARG C 1 27 ? 70.050 31.570 48.853 1.00 48.65 22 ARG B C 1
ATOM 1539 O O . ARG C 1 27 ? 71.163 31.951 48.488 1.00 48.37 22 ARG B O 1
ATOM 1547 N N . GLN C 1 28 ? 69.605 30.328 48.672 1.00 48.51 23 GLN B N 1
ATOM 1548 C CA . GLN C 1 28 ? 70.374 29.292 47.980 1.00 47.92 23 GLN B CA 1
ATOM 1549 C C . GLN C 1 28 ? 69.481 28.096 47.711 1.00 45.89 23 GLN B C 1
ATOM 1550 O O . GLN C 1 28 ? 68.367 28.021 48.242 1.00 44.08 23 GLN B O 1
ATOM 1556 N N . GLU C 1 29 ? 69.967 27.164 46.892 1.00 44.24 24 GLU B N 1
ATOM 1557 C CA . GLU C 1 29 ? 69.192 25.978 46.558 1.00 44.49 24 GLU B CA 1
ATOM 1558 C C . GLU C 1 29 ? 68.677 25.281 47.795 1.00 45.12 24 GLU B C 1
ATOM 1559 O O . GLU C 1 29 ? 69.446 24.940 48.691 1.00 47.13 24 GLU B O 1
ATOM 1565 N N . ASP C 1 30 ? 67.365 25.085 47.833 1.00 45.64 25 ASP B N 1
ATOM 1566 C CA . ASP C 1 30 ? 66.691 24.428 48.945 1.00 45.66 25 ASP B CA 1
ATOM 1567 C C . ASP C 1 30 ? 66.452 22.971 48.545 1.00 45.44 25 ASP B C 1
ATOM 1568 O O . ASP C 1 30 ? 65.406 22.634 47.977 1.00 44.42 25 ASP B O 1
ATOM 1573 N N . TRP C 1 31 ? 67.419 22.111 48.855 1.00 44.55 26 TRP B N 1
ATOM 1574 C CA . TRP C 1 31 ? 67.340 20.705 48.491 1.00 43.15 26 TRP B CA 1
ATOM 1575 C C . TRP C 1 31 ? 66.213 19.882 49.079 1.00 44.59 26 TRP B C 1
ATOM 1576 O O . TRP C 1 31 ? 65.825 18.875 48.489 1.00 44.31 26 TRP B O 1
ATOM 1587 N N . GLU C 1 32 ? 65.678 20.290 50.224 1.00 47.16 27 GLU B N 1
ATOM 1588 C CA . GLU C 1 32 ? 64.575 19.540 50.820 1.00 49.40 27 GLU B CA 1
ATOM 1589 C C . GLU C 1 32 ? 63.349 19.632 49.910 1.00 48.97 27 GLU B C 1
ATOM 1590 O O . GLU C 1 32 ? 62.567 18.689 49.812 1.00 49.98 27 GLU B O 1
ATOM 1596 N N . TYR C 1 33 ? 63.191 20.775 49.246 1.00 48.40 28 TYR B N 1
ATOM 1597 C CA . TYR C 1 33 ? 62.053 21.005 48.357 1.00 47.07 28 TYR B CA 1
ATOM 1598 C C . TYR C 1 33 ? 62.268 20.455 46.954 1.00 44.14 28 TYR B C 1
ATOM 1599 O O . TYR C 1 33 ? 61.314 20.034 46.288 1.00 42.74 28 TYR B O 1
ATOM 1608 N N . ILE C 1 34 ? 63.525 20.456 46.518 1.00 42.28 29 ILE B N 1
ATOM 1609 C CA . ILE C 1 34 ? 63.901 19.945 45.206 1.00 39.61 29 ILE B CA 1
ATOM 1610 C C . ILE C 1 34 ? 63.639 18.441 45.174 1.00 39.33 29 ILE B C 1
ATOM 1611 O O . ILE C 1 34 ? 62.840 17.958 44.360 1.00 38.52 29 ILE B O 1
ATOM 1616 N N . ILE C 1 35 ? 64.305 17.708 46.068 1.00 37.87 30 ILE B N 1
ATOM 1617 C CA . ILE C 1 35 ? 64.127 16.259 46.161 1.00 35.01 30 ILE B CA 1
ATOM 1618 C C . ILE C 1 35 ? 62.656 16.009 46.496 1.00 32.66 30 ILE B C 1
ATOM 1619 O O . ILE C 1 35 ? 62.059 15.011 46.070 1.00 30.33 30 ILE B O 1
ATOM 1624 N N . GLY C 1 36 ? 62.074 16.925 47.267 1.00 31.95 31 GLY B N 1
ATOM 1625 C CA . GLY C 1 36 ? 60.671 16.792 47.639 1.00 32.08 31 GLY B CA 1
ATOM 1626 C C . GLY C 1 36 ? 59.794 16.769 46.400 1.00 31.55 31 GLY B C 1
ATOM 1627 O O . GLY C 1 36 ? 58.844 15.982 46.293 1.00 29.24 31 GLY B O 1
ATOM 1628 N N . PHE C 1 37 ? 60.128 17.651 45.458 1.00 32.02 32 PHE B N 1
ATOM 1629 C CA . PHE C 1 37 ? 59.412 17.760 44.194 1.00 31.19 32 PHE B CA 1
ATOM 1630 C C . PHE C 1 37 ? 59.591 16.462 43.405 1.00 31.19 32 PHE B C 1
ATOM 1631 O O . PHE C 1 37 ? 58.616 15.883 42.901 1.00 29.61 32 PHE B O 1
ATOM 1639 N N . CYS C 1 38 ? 60.837 16.002 43.311 1.00 30.55 33 CYS B N 1
ATOM 1640 C CA . CYS C 1 38 ? 61.143 14.766 42.592 1.00 31.43 33 CYS B CA 1
ATOM 1641 C C . CYS C 1 38 ? 60.349 13.603 43.141 1.00 32.58 33 CYS B C 1
ATOM 1642 O O . CYS C 1 38 ? 59.843 12.778 42.379 1.00 32.37 33 CYS B O 1
ATOM 1645 N N . ASP C 1 39 ? 60.241 13.537 44.466 1.00 34.86 34 ASP B N 1
ATOM 1646 C CA . ASP C 1 39 ? 59.480 12.476 45.103 1.00 35.96 34 ASP B CA 1
ATOM 1647 C C . ASP C 1 39 ? 58.026 12.520 44.660 1.00 36.01 34 ASP B C 1
ATOM 1648 O O . ASP C 1 39 ? 57.420 11.474 44.409 1.00 35.22 34 ASP B O 1
ATOM 1653 N N . GLN C 1 40 ? 57.464 13.728 44.572 1.00 35.36 35 GLN B N 1
ATOM 1654 C CA . GLN C 1 40 ? 56.065 13.890 44.154 1.00 34.14 35 GLN B CA 1
ATOM 1655 C C . GLN C 1 40 ? 55.872 13.370 42.745 1.00 33.03 35 GLN B C 1
ATOM 1656 O O . GLN C 1 40 ? 54.829 12.792 42.434 1.00 32.32 35 GLN B O 1
ATOM 1662 N N . ILE C 1 41 ? 56.876 13.585 41.892 1.00 32.63 36 ILE B N 1
ATOM 1663 C CA . ILE C 1 41 ? 56.823 13.100 40.513 1.00 31.55 36 ILE B CA 1
ATOM 1664 C C . ILE C 1 41 ? 56.798 11.572 40.497 1.00 30.55 36 ILE B C 1
ATOM 1665 O O . ILE C 1 41 ? 56.029 10.966 39.745 1.00 28.37 36 ILE B O 1
ATOM 1670 N N . ASN C 1 42 ? 57.645 10.960 41.326 1.00 30.66 37 ASN B N 1
ATOM 1671 C CA . ASN C 1 42 ? 57.742 9.504 41.385 1.00 32.21 37 ASN B CA 1
ATOM 1672 C C . ASN C 1 42 ? 56.499 8.798 41.884 1.00 33.96 37 ASN B C 1
ATOM 1673 O O . ASN C 1 42 ? 56.169 7.710 41.403 1.00 34.37 37 ASN B O 1
ATOM 1678 N N . LYS C 1 43 ? 55.796 9.398 42.837 1.00 35.72 38 LYS B N 1
ATOM 1679 C CA . LYS C 1 43 ? 54.611 8.739 43.350 1.00 37.57 38 LYS B CA 1
ATOM 1680 C C . LYS C 1 43 ? 53.359 9.094 42.562 1.00 37.52 38 LYS B C 1
ATOM 1681 O O . LYS C 1 43 ? 52.300 8.494 42.762 1.00 38.37 38 LYS B O 1
ATOM 1687 N N . GLU C 1 44 ? 53.468 10.041 41.640 1.00 37.66 39 GLU B N 1
ATOM 1688 C CA . GLU C 1 44 ? 52.292 10.419 40.876 1.00 38.65 39 GLU B CA 1
ATOM 1689 C C . GLU C 1 44 ? 52.181 9.837 39.472 1.00 39.06 39 GLU B C 1
ATOM 1690 O O . GLU C 1 44 ? 53.076 9.998 38.643 1.00 40.14 39 GLU B O 1
ATOM 1696 N N . LEU C 1 45 ? 51.051 9.181 39.216 1.00 39.73 40 LEU B N 1
ATOM 1697 C CA . LEU C 1 45 ? 50.750 8.553 37.930 1.00 39.30 40 LEU B CA 1
ATOM 1698 C C . LEU C 1 45 ? 51.131 9.449 36.751 1.00 39.36 40 LEU B C 1
ATOM 1699 O O . LEU C 1 45 ? 51.813 9.008 35.818 1.00 39.31 40 LEU B O 1
ATOM 1704 N N . GLU C 1 46 ? 50.680 10.703 36.801 1.00 38.82 41 GLU B N 1
ATOM 1705 C CA . GLU C 1 46 ? 50.951 11.673 35.739 1.00 37.00 41 GLU B CA 1
ATOM 1706 C C . GLU C 1 46 ? 52.016 12.699 36.110 1.00 34.44 41 GLU B C 1
ATOM 1707 O O . GLU C 1 46 ? 52.090 13.774 35.508 1.00 32.65 41 GLU B O 1
ATOM 1713 N N . GLY C 1 47 ? 52.839 12.349 37.095 1.00 32.01 42 GLY B N 1
ATOM 1714 C CA . GLY C 1 47 ? 53.902 13.228 37.548 1.00 32.05 42 GLY B CA 1
ATOM 1715 C C . GLY C 1 47 ? 54.784 13.795 36.445 1.00 31.93 42 GLY B C 1
ATOM 1716 O O . GLY C 1 47 ? 55.010 15.001 36.414 1.00 33.19 42 GLY B O 1
ATOM 1717 N N . PRO C 1 48 ? 55.318 12.961 35.535 1.00 31.62 43 PRO B N 1
ATOM 1718 C CA . PRO C 1 48 ? 56.172 13.478 34.459 1.00 29.77 43 PRO B CA 1
ATOM 1719 C C . PRO C 1 48 ? 55.481 14.436 33.485 1.00 29.38 43 PRO B C 1
ATOM 1720 O O . PRO C 1 48 ? 56.015 15.506 33.196 1.00 28.51 43 PRO B O 1
ATOM 1724 N N . GLN C 1 49 ? 54.307 14.056 32.979 1.00 28.15 44 GLN B N 1
ATOM 1725 C CA . GLN C 1 49 ? 53.575 14.899 32.022 1.00 29.99 44 GLN B CA 1
ATOM 1726 C C . GLN C 1 49 ? 53.339 16.310 32.546 1.00 29.89 44 GLN B C 1
ATOM 1727 O O . GLN C 1 49 ? 53.569 17.301 31.844 1.00 30.28 44 GLN B O 1
ATOM 1733 N N . ILE C 1 50 ? 52.873 16.376 33.785 1.00 29.32 45 ILE B N 1
ATOM 1734 C CA . ILE C 1 50 ? 52.581 17.622 34.475 1.00 30.22 45 ILE B CA 1
ATOM 1735 C C . ILE C 1 50 ? 53.846 18.430 34.791 1.00 29.52 45 ILE B C 1
ATOM 1736 O O . ILE C 1 50 ? 53.951 19.611 34.448 1.00 29.56 45 ILE B O 1
ATOM 1741 N N . ALA C 1 51 ? 54.803 17.780 35.444 1.00 28.58 46 ALA B N 1
ATOM 1742 C CA . ALA C 1 51 ? 56.067 18.405 35.828 1.00 26.25 46 ALA B CA 1
ATOM 1743 C C . ALA C 1 51 ? 56.854 19.066 34.698 1.00 26.56 46 ALA B C 1
ATOM 1744 O O . ALA C 1 51 ? 57.366 20.172 34.882 1.00 27.46 46 ALA B O 1
ATOM 1746 N N . VAL C 1 52 ? 57.000 18.410 33.544 1.00 25.79 47 VAL B N 1
ATOM 1747 C CA . VAL C 1 52 ? 57.750 19.061 32.467 1.00 24.32 47 VAL B CA 1
ATOM 1748 C C . VAL C 1 52 ? 57.031 20.348 32.039 1.00 24.07 47 VAL B C 1
ATOM 1749 O O . VAL C 1 52 ? 57.679 21.347 31.716 1.00 22.74 47 VAL B O 1
ATOM 1753 N N . ARG C 1 53 ? 55.699 20.334 32.050 1.00 22.89 48 ARG B N 1
ATOM 1754 C CA . ARG C 1 53 ? 54.949 21.534 31.697 1.00 25.94 48 ARG B CA 1
ATOM 1755 C C . ARG C 1 53 ? 55.145 22.600 32.774 1.00 25.15 48 ARG B C 1
ATOM 1756 O O . ARG C 1 53 ? 55.299 23.787 32.485 1.00 26.00 48 ARG B O 1
ATOM 1764 N N . LEU C 1 54 ? 55.150 22.175 34.024 1.00 24.58 49 LEU B N 1
ATOM 1765 C CA . LEU C 1 54 ? 55.355 23.110 35.114 1.00 26.44 49 LEU B CA 1
ATOM 1766 C C . LEU C 1 54 ? 56.766 23.715 35.043 1.00 27.70 49 LEU B C 1
ATOM 1767 O O . LEU C 1 54 ? 56.925 24.940 35.081 1.00 29.77 49 LEU B O 1
ATOM 1772 N N . LEU C 1 55 ? 57.785 22.864 34.921 1.00 26.76 50 LEU B N 1
ATOM 1773 C CA . LEU C 1 55 ? 59.172 23.334 34.854 1.00 27.62 50 LEU B CA 1
ATOM 1774 C C . LEU C 1 55 ? 59.416 24.213 33.638 1.00 27.31 50 LEU B C 1
ATOM 1775 O O . LEU C 1 55 ? 60.074 25.255 33.744 1.00 28.69 50 LEU B O 1
ATOM 1780 N N . ALA C 1 56 ? 58.907 23.809 32.477 1.00 25.33 51 ALA B N 1
ATOM 1781 C CA . ALA C 1 56 ? 59.121 24.632 31.284 1.00 26.50 51 ALA B CA 1
ATOM 1782 C C . ALA C 1 56 ? 58.606 26.051 31.553 1.00 26.67 51 ALA B C 1
ATOM 1783 O O . ALA C 1 56 ? 59.222 27.048 31.141 1.00 23.03 51 ALA B O 1
ATOM 1785 N N . HIS C 1 57 ? 57.485 26.138 32.267 1.00 25.58 52 HIS B N 1
ATOM 1786 C CA . HIS C 1 57 ? 56.913 27.436 32.545 1.00 26.04 52 HIS B CA 1
ATOM 1787 C C . HIS C 1 57 ? 57.775 28.237 33.518 1.00 26.93 52 HIS B C 1
ATOM 1788 O O . HIS C 1 57 ? 57.948 29.455 33.369 1.00 23.59 52 HIS B O 1
ATOM 1795 N N . LYS C 1 58 ? 58.339 27.554 34.505 1.00 27.18 53 LYS B N 1
ATOM 1796 C CA . LYS C 1 58 ? 59.167 28.242 35.484 1.00 27.99 53 LYS B CA 1
ATOM 1797 C C . LYS C 1 58 ? 60.500 28.660 34.857 1.00 27.30 53 LYS B C 1
ATOM 1798 O O . LYS C 1 58 ? 61.032 29.731 35.161 1.00 27.24 53 LYS B O 1
ATOM 1804 N N . ILE C 1 59 ? 61.031 27.827 33.965 1.00 25.10 54 ILE B N 1
ATOM 1805 C CA . ILE C 1 59 ? 62.292 28.133 33.308 1.00 23.37 54 ILE B CA 1
ATOM 1806 C C . ILE C 1 59 ? 62.162 29.375 32.438 1.00 24.35 54 ILE B C 1
ATOM 1807 O O . ILE C 1 59 ? 63.152 30.083 32.195 1.00 23.35 54 ILE B O 1
ATOM 1812 N N . GLN C 1 60 ? 60.942 29.637 31.970 1.00 23.33 55 GLN B N 1
ATOM 1813 C CA . GLN C 1 60 ? 60.673 30.798 31.120 1.00 24.61 55 GLN B CA 1
ATOM 1814 C C . GLN C 1 60 ? 60.274 32.032 31.937 1.00 24.65 55 GLN B C 1
ATOM 1815 O O . GLN C 1 60 ? 59.864 33.049 31.376 1.00 25.42 55 GLN B O 1
ATOM 1821 N N . SER C 1 61 ? 60.388 31.958 33.255 1.00 24.44 56 SER B N 1
ATOM 1822 C CA . SER C 1 61 ? 60.015 33.104 34.069 1.00 25.76 56 SER B CA 1
ATOM 1823 C C . SER C 1 61 ? 60.861 34.334 33.759 1.00 26.98 56 SER B C 1
ATOM 1824 O O . SER C 1 61 ? 61.999 34.221 33.293 1.00 26.58 56 SER B O 1
ATOM 1827 N N . PRO C 1 62 ? 60.307 35.531 34.004 1.00 27.18 57 PRO B N 1
ATOM 1828 C CA . PRO C 1 62 ? 61.019 36.790 33.755 1.00 29.19 57 PRO B CA 1
ATOM 1829 C C . PRO C 1 62 ? 62.034 37.008 34.865 1.00 29.53 57 PRO B C 1
ATOM 1830 O O . PRO C 1 62 ? 63.015 37.728 34.699 1.00 32.54 57 PRO B O 1
ATOM 1834 N N . GLN C 1 63 ? 61.775 36.383 36.008 1.00 28.82 58 GLN B N 1
ATOM 1835 C CA . GLN C 1 63 ? 62.638 36.512 37.174 1.00 28.46 58 GLN B CA 1
ATOM 1836 C C . GLN C 1 63 ? 63.765 35.484 37.052 1.00 29.20 58 GLN B C 1
ATOM 1837 O O . GLN C 1 63 ? 63.533 34.276 37.157 1.00 28.42 58 GLN B O 1
ATOM 1843 N N . GLU C 1 64 ? 64.987 35.969 36.837 1.00 30.77 59 GLU B N 1
ATOM 1844 C CA . GLU C 1 64 ? 66.154 35.095 36.657 1.00 31.72 59 GLU B CA 1
ATOM 1845 C C . GLU C 1 64 ? 66.457 34.034 37.714 1.00 30.65 59 GLU B C 1
ATOM 1846 O O . GLU C 1 64 ? 66.674 32.871 37.380 1.00 30.61 59 GLU B O 1
ATOM 1852 N N . TRP C 1 65 ? 66.501 34.420 38.982 1.00 30.75 60 TRP B N 1
ATOM 1853 C CA . TRP C 1 65 ? 66.820 33.456 40.030 1.00 29.80 60 TRP B CA 1
ATOM 1854 C C . TRP C 1 65 ? 65.770 32.338 40.052 1.00 29.64 60 TRP B C 1
ATOM 1855 O O . TRP C 1 65 ? 66.109 31.156 40.181 1.00 29.58 60 TRP B O 1
ATOM 1866 N N . GLU C 1 66 ? 64.501 32.701 39.891 1.00 29.36 61 GLU B N 1
ATOM 1867 C CA . GLU C 1 66 ? 63.431 31.707 39.884 1.00 29.26 61 GLU B CA 1
ATOM 1868 C C . GLU C 1 66 ? 63.638 30.736 38.724 1.00 29.60 61 GLU B C 1
ATOM 1869 O O . GLU C 1 66 ? 63.417 29.530 38.862 1.00 30.84 61 GLU B O 1
ATOM 1875 N N . ALA C 1 67 ? 64.069 31.258 37.583 1.00 27.30 62 ALA B N 1
ATOM 1876 C CA . ALA C 1 67 ? 64.293 30.417 36.418 1.00 28.95 62 ALA B CA 1
ATOM 1877 C C . ALA C 1 67 ? 65.516 29.532 36.642 1.00 29.78 62 ALA B C 1
ATOM 1878 O O . ALA C 1 67 ? 65.507 28.348 36.313 1.00 30.62 62 ALA B O 1
ATOM 1880 N N . LEU C 1 68 ? 66.566 30.118 37.209 1.00 30.68 63 LEU B N 1
ATOM 1881 C CA . LEU C 1 68 ? 67.806 29.394 37.500 1.00 31.50 63 LEU B CA 1
ATOM 1882 C C . LEU C 1 68 ? 67.552 28.193 38.419 1.00 30.03 63 LEU B C 1
ATOM 1883 O O . LEU C 1 68 ? 68.059 27.090 38.182 1.00 29.90 63 LEU B O 1
ATOM 1888 N N . GLN C 1 69 ? 66.770 28.404 39.472 1.00 27.44 64 GLN B N 1
ATOM 1889 C CA . GLN C 1 69 ? 66.464 27.305 40.369 1.00 26.48 64 GLN B CA 1
ATOM 1890 C C . GLN C 1 69 ? 65.638 26.257 39.621 1.00 26.94 64 GLN B C 1
ATOM 1891 O O . GLN C 1 69 ? 65.783 25.054 39.863 1.00 27.69 64 GLN B O 1
ATOM 1897 N N . ALA C 1 70 ? 64.773 26.699 38.709 1.00 24.74 65 ALA B N 1
ATOM 1898 C CA . ALA C 1 70 ? 63.961 25.745 37.962 1.00 24.17 65 ALA B CA 1
ATOM 1899 C C . ALA C 1 70 ? 64.892 24.814 37.205 1.00 23.90 65 ALA B C 1
ATOM 1900 O O . ALA C 1 70 ? 64.699 23.595 37.189 1.00 25.74 65 ALA B O 1
ATOM 1902 N N . LEU C 1 71 ? 65.914 25.381 36.578 1.00 22.19 66 LEU B N 1
ATOM 1903 C CA . LEU C 1 71 ? 66.855 24.555 35.840 1.00 24.42 66 LEU B CA 1
ATOM 1904 C C . LEU C 1 71 ? 67.560 23.488 36.693 1.00 24.24 66 LEU B C 1
ATOM 1905 O O . LEU C 1 71 ? 67.675 22.335 36.267 1.00 23.54 66 LEU B O 1
ATOM 1910 N N . THR C 1 72 ? 68.017 23.837 37.895 1.00 24.83 67 THR B N 1
ATOM 1911 C CA . THR C 1 72 ? 68.681 22.820 38.700 1.00 27.14 67 THR B CA 1
ATOM 1912 C C . THR C 1 72 ? 67.649 21.802 39.184 1.00 26.92 67 THR B C 1
ATOM 1913 O O . THR C 1 72 ? 67.988 20.644 39.443 1.00 27.67 67 THR B O 1
ATOM 1917 N N . VAL C 1 73 ? 66.386 22.215 39.292 1.00 26.43 68 VAL B N 1
ATOM 1918 C CA . VAL C 1 73 ? 65.345 21.282 39.720 1.00 25.62 68 VAL B CA 1
ATOM 1919 C C . VAL C 1 73 ? 65.171 20.261 38.606 1.00 26.47 68 VAL B C 1
ATOM 1920 O O . VAL C 1 73 ? 65.046 19.054 38.860 1.00 27.10 68 VAL B O 1
ATOM 1924 N N . LEU C 1 74 ? 65.163 20.755 37.369 1.00 26.20 69 LEU B N 1
ATOM 1925 C CA . LEU C 1 74 ? 65.039 19.899 36.193 1.00 25.52 69 LEU B CA 1
ATOM 1926 C C . LEU C 1 74 ? 66.182 18.879 36.223 1.00 26.37 69 LEU B C 1
ATOM 1927 O O . LEU C 1 74 ? 65.961 17.677 36.027 1.00 26.34 69 LEU B O 1
ATOM 1932 N N . GLU C 1 75 ? 67.402 19.350 36.484 1.00 27.04 70 GLU B N 1
ATOM 1933 C CA . GLU C 1 75 ? 68.551 18.442 36.552 1.00 29.98 70 GLU B CA 1
ATOM 1934 C C . GLU C 1 75 ? 68.303 17.356 37.594 1.00 29.35 70 GLU B C 1
ATOM 1935 O O . GLU C 1 75 ? 68.467 16.166 37.316 1.00 29.49 70 GLU B O 1
ATOM 1941 N N . ALA C 1 76 ? 67.918 17.768 38.798 1.00 28.56 71 ALA B N 1
ATOM 1942 C CA . ALA C 1 76 ? 67.636 16.811 39.857 1.00 28.83 71 ALA B CA 1
ATOM 1943 C C . ALA C 1 76 ? 66.632 15.792 39.333 1.00 29.34 71 ALA B C 1
ATOM 1944 O O . ALA C 1 76 ? 66.791 14.593 39.547 1.00 30.71 71 ALA B O 1
ATOM 1946 N N . CYS C 1 77 ? 65.604 16.267 38.635 1.00 28.60 72 CYS B N 1
ATOM 1947 C CA . CYS C 1 77 ? 64.587 15.368 38.098 1.00 29.06 72 CYS B CA 1
ATOM 1948 C C . CYS C 1 77 ? 65.137 14.347 37.109 1.00 29.54 72 CYS B C 1
ATOM 1949 O O . CYS C 1 77 ? 64.685 13.202 37.065 1.00 26.50 72 CYS B O 1
ATOM 1960 N N . LYS C 1 79 ? 67.965 12.980 37.224 1.00 34.95 74 LYS B N 1
ATOM 1961 C CA . LYS C 1 79 ? 68.672 11.948 37.971 1.00 36.29 74 LYS B CA 1
ATOM 1962 C C . LYS C 1 79 ? 67.793 11.128 38.913 1.00 36.66 74 LYS B C 1
ATOM 1963 O O . LYS C 1 79 ? 68.076 9.953 39.153 1.00 38.21 74 LYS B O 1
ATOM 1969 N N . ASN C 1 80 ? 66.723 11.725 39.433 1.00 35.46 75 ASN B N 1
ATOM 1970 C CA . ASN C 1 80 ? 65.852 11.018 40.373 1.00 35.29 75 ASN B CA 1
ATOM 1971 C C . ASN C 1 80 ? 64.546 10.433 39.836 1.00 35.47 75 ASN B C 1
ATOM 1972 O O . ASN C 1 80 ? 63.997 9.503 40.432 1.00 37.26 75 ASN B O 1
ATOM 1977 N N . CYS C 1 81 ? 64.041 10.959 38.722 1.00 35.14 76 CYS B N 1
ATOM 1978 C CA . CYS C 1 81 ? 62.756 10.493 38.199 1.00 34.29 76 CYS B CA 1
ATOM 1979 C C . CYS C 1 81 ? 62.770 9.482 37.057 1.00 32.88 76 CYS B C 1
ATOM 1980 O O . CYS C 1 81 ? 61.753 9.251 36.410 1.00 31.21 76 CYS B O 1
ATOM 1983 N N . GLY C 1 82 ? 63.930 8.884 36.825 1.00 34.51 77 GLY B N 1
ATOM 1984 C CA . GLY C 1 82 ? 64.077 7.862 35.805 1.00 35.17 77 GLY B CA 1
ATOM 1985 C C . GLY C 1 82 ? 63.628 8.064 34.371 1.00 36.27 77 GLY B C 1
ATOM 1986 O O . GLY C 1 82 ? 63.546 9.173 33.845 1.00 37.12 77 GLY B O 1
ATOM 1987 N N . ARG C 1 83 ? 63.329 6.934 33.743 1.00 37.52 78 ARG B N 1
ATOM 1988 C CA . ARG C 1 83 ? 62.911 6.869 32.355 1.00 38.54 78 ARG B CA 1
ATOM 1989 C C . ARG C 1 83 ? 61.573 7.542 32.046 1.00 36.81 78 ARG B C 1
ATOM 1990 O O . ARG C 1 83 ? 61.448 8.231 31.034 1.00 37.55 78 ARG B O 1
ATOM 1998 N N . ARG C 1 84 ? 60.569 7.343 32.896 1.00 34.74 79 ARG B N 1
ATOM 1999 C CA . ARG C 1 84 ? 59.267 7.962 32.648 1.00 33.14 79 ARG B CA 1
ATOM 2000 C C . ARG C 1 84 ? 59.368 9.480 32.512 1.00 32.08 79 ARG B C 1
ATOM 2001 O O . ARG C 1 84 ? 58.575 10.094 31.796 1.00 32.41 79 ARG B O 1
ATOM 2009 N N . PHE C 1 85 ? 60.325 10.087 33.210 1.00 30.02 80 PHE B N 1
ATOM 2010 C CA . PHE C 1 85 ? 60.498 11.533 33.139 1.00 30.32 80 PHE B CA 1
ATOM 2011 C C . PHE C 1 85 ? 61.308 11.875 31.889 1.00 30.14 80 PHE B C 1
ATOM 2012 O O . PHE C 1 85 ? 61.073 12.898 31.242 1.00 29.52 80 PHE B O 1
ATOM 2020 N N . HIS C 1 86 ? 62.269 11.016 31.561 1.00 29.68 81 HIS B N 1
ATOM 2021 C CA . HIS C 1 86 ? 63.099 11.223 30.380 1.00 30.75 81 HIS B CA 1
ATOM 2022 C C . HIS C 1 86 ? 62.192 11.208 29.157 1.00 31.85 81 HIS B C 1
ATOM 2023 O O . HIS C 1 86 ? 62.276 12.087 28.294 1.00 32.63 81 HIS B O 1
ATOM 2030 N N . ASN C 1 87 ? 61.308 10.218 29.094 1.00 30.86 82 ASN B N 1
ATOM 2031 C CA . ASN C 1 87 ? 60.379 10.123 27.983 1.00 31.67 82 ASN B CA 1
ATOM 2032 C C . ASN C 1 87 ? 59.631 11.435 27.758 1.00 32.09 82 ASN B C 1
ATOM 2033 O O . ASN C 1 87 ? 59.416 11.827 26.618 1.00 32.87 82 ASN B O 1
ATOM 2038 N N . GLU C 1 88 ? 59.235 12.121 28.832 1.00 30.72 83 GLU B N 1
ATOM 2039 C CA . GLU C 1 88 ? 58.493 13.368 28.671 1.00 29.41 83 GLU B CA 1
ATOM 2040 C C . GLU C 1 88 ? 59.387 14.495 28.198 1.00 2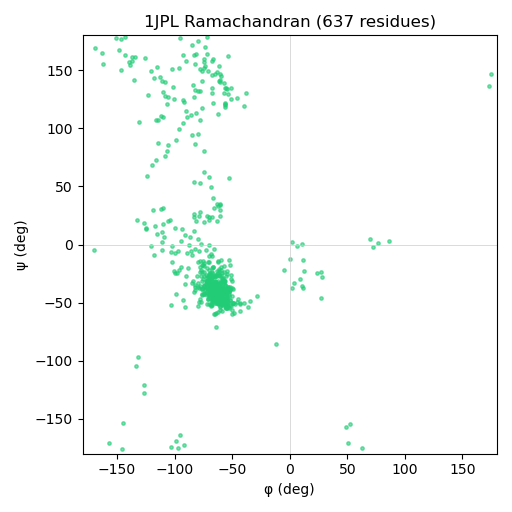8.34 83 GLU B C 1
ATOM 2041 O O . GLU C 1 88 ? 58.990 15.303 27.365 1.00 24.55 83 GLU B O 1
ATOM 2047 N N . VAL C 1 89 ? 60.605 14.542 28.726 1.00 30.30 84 VAL B N 1
ATOM 2048 C CA . VAL C 1 89 ? 61.568 15.564 28.327 1.00 29.93 84 VAL B CA 1
ATOM 2049 C C . VAL C 1 89 ? 61.899 15.413 26.840 1.00 30.04 84 VAL B C 1
ATOM 2050 O O . VAL C 1 89 ? 62.100 16.400 26.131 1.00 29.76 84 VAL B O 1
ATOM 2054 N N . GLY C 1 90 ? 61.932 14.165 26.379 1.00 30.84 85 GLY B N 1
ATOM 2055 C CA . GLY C 1 90 ? 62.256 13.881 24.994 1.00 31.02 85 GLY B CA 1
ATOM 2056 C C . GLY C 1 90 ? 61.116 14.114 24.030 1.00 31.85 85 GLY B C 1
ATOM 2057 O O . GLY C 1 90 ? 61.078 13.515 22.959 1.00 32.23 85 GLY B O 1
ATOM 2058 N N . LYS C 1 91 ? 60.182 14.976 24.410 1.00 32.72 86 LYS B N 1
ATOM 2059 C CA . LYS C 1 91 ? 59.037 15.297 23.562 1.00 33.35 86 LYS B CA 1
ATOM 2060 C C . LYS C 1 91 ? 59.186 16.736 23.056 1.00 33.32 86 LYS B C 1
ATOM 2061 O O . LYS C 1 91 ? 59.464 17.642 23.850 1.00 35.40 86 LYS B O 1
ATOM 2067 N N . PHE C 1 92 ? 59.010 16.953 21.752 1.00 30.49 87 PHE B N 1
ATOM 2068 C CA . PHE C 1 92 ? 59.113 18.304 21.202 1.00 30.40 87 PHE B CA 1
ATOM 2069 C C . PHE C 1 92 ? 58.166 19.217 21.966 1.00 30.18 87 PHE B C 1
ATOM 2070 O O . PHE C 1 92 ? 58.374 20.430 22.040 1.00 28.41 87 PHE B O 1
ATOM 2078 N N . ARG C 1 93 ? 57.127 18.608 22.527 1.00 30.91 88 ARG B N 1
ATOM 2079 C CA . ARG C 1 93 ? 56.126 19.316 23.300 1.00 33.48 88 ARG B CA 1
ATOM 2080 C C . ARG C 1 93 ? 56.799 20.036 24.466 1.00 33.93 88 ARG B C 1
ATOM 2081 O O . ARG C 1 93 ? 56.354 21.102 24.887 1.00 35.79 88 ARG B O 1
ATOM 2089 N N . PHE C 1 94 ? 57.875 19.453 24.989 1.00 32.81 89 PHE B N 1
ATOM 2090 C CA . PHE C 1 94 ? 58.606 20.068 26.094 1.00 31.11 89 PHE B CA 1
ATOM 2091 C C . PHE C 1 94 ? 59.836 20.819 25.580 1.00 30.78 89 PHE B C 1
ATOM 2092 O O . PHE C 1 94 ? 60.122 21.926 26.025 1.00 30.65 89 PHE B O 1
ATOM 2100 N N . LEU C 1 95 ? 60.555 20.211 24.642 1.00 29.09 90 LEU B N 1
ATOM 2101 C CA . LEU C 1 95 ? 61.756 20.816 24.078 1.00 29.06 90 LEU B CA 1
ATOM 2102 C C . LEU C 1 95 ? 61.501 22.157 23.380 1.00 29.72 90 LEU B C 1
ATOM 2103 O O . LEU C 1 95 ? 62.346 23.055 23.441 1.00 29.53 90 LEU B O 1
ATOM 2108 N N . ASN C 1 96 ? 60.355 22.293 22.713 1.00 29.28 91 ASN B N 1
ATOM 2109 C CA . ASN C 1 96 ? 60.027 23.539 22.015 1.00 28.84 91 ASN B CA 1
ATOM 2110 C C . ASN C 1 96 ? 59.905 24.689 23.001 1.00 29.42 91 ASN B C 1
ATOM 2111 O O . ASN C 1 96 ? 60.026 25.858 22.625 1.00 29.50 91 ASN B O 1
ATOM 2116 N N . GLU C 1 97 ? 59.635 24.364 24.261 1.00 28.59 92 GLU B N 1
ATOM 2117 C CA . GLU C 1 97 ? 59.524 25.410 25.267 1.00 30.25 92 GLU B CA 1
ATOM 2118 C C . GLU C 1 97 ? 60.931 25.886 25.662 1.00 30.20 92 GLU B C 1
ATOM 2119 O O . GLU C 1 97 ? 61.114 27.039 26.068 1.00 32.16 92 GLU B O 1
ATOM 2125 N N . LEU C 1 98 ? 61.925 25.009 25.533 1.00 29.36 93 LEU B N 1
ATOM 2126 C CA . LEU C 1 98 ? 63.304 25.387 25.849 1.00 29.94 93 LEU B CA 1
ATOM 2127 C C . LEU C 1 98 ? 63.887 26.163 24.670 1.00 30.06 93 LEU B C 1
ATOM 2128 O O . LEU C 1 98 ? 64.716 27.061 24.851 1.00 29.17 93 LEU B O 1
ATOM 2133 N N . ILE C 1 99 ? 63.447 25.802 23.465 1.00 28.98 94 ILE B N 1
ATOM 2134 C CA . ILE C 1 99 ? 63.894 26.458 22.246 1.00 29.86 94 ILE B CA 1
ATOM 2135 C C . ILE C 1 99 ? 63.469 27.929 22.268 1.00 30.03 94 ILE B C 1
ATOM 2136 O O . ILE C 1 99 ? 64.206 28.807 21.818 1.00 30.09 94 ILE B O 1
ATOM 2141 N N . LYS C 1 100 ? 62.280 28.189 22.803 1.00 31.06 95 LYS B N 1
ATOM 2142 C CA . LYS C 1 100 ? 61.755 29.551 22.897 1.00 31.87 95 LYS B CA 1
ATOM 2143 C C . LYS C 1 100 ? 62.622 30.387 23.835 1.00 31.84 95 LYS B C 1
ATOM 2144 O O . LYS C 1 100 ? 62.723 31.603 23.692 1.00 32.19 95 LYS B O 1
ATOM 2150 N N . VAL C 1 101 ? 63.278 29.718 24.775 1.00 32.72 96 VAL B N 1
ATOM 2151 C CA . VAL C 1 101 ? 64.125 30.394 25.754 1.00 33.69 96 VAL B CA 1
ATOM 2152 C C . VAL C 1 101 ? 65.385 31.010 25.159 1.00 34.15 96 VAL B C 1
ATOM 2153 O O . VAL C 1 101 ? 65.743 32.135 25.502 1.00 36.09 96 VAL B O 1
ATOM 2157 N N . VAL C 1 102 ? 66.049 30.283 24.267 1.00 33.83 97 VAL B N 1
ATOM 2158 C CA . VAL C 1 102 ? 67.284 30.766 23.659 1.00 35.73 97 VAL B CA 1
ATOM 2159 C C . VAL C 1 102 ? 67.080 31.461 22.315 1.00 38.29 97 VAL B C 1
ATOM 2160 O O . VAL C 1 102 ? 67.938 32.229 21.872 1.00 39.48 97 VAL B O 1
ATOM 2164 N N . SER C 1 103 ? 65.939 31.203 21.679 1.00 40.89 98 SER B N 1
ATOM 2165 C CA . SER C 1 103 ? 65.627 31.795 20.384 1.00 42.74 98 SER B CA 1
ATOM 2166 C C . SER C 1 103 ? 65.205 33.264 20.442 1.00 43.70 98 SER B C 1
ATOM 2167 O O . SER C 1 103 ? 64.189 33.611 21.049 1.00 43.59 98 SER B O 1
ATOM 2170 N N . PRO C 1 104 ? 65.990 34.150 19.806 1.00 44.73 99 PRO B N 1
ATOM 2171 C CA . PRO C 1 104 ? 65.686 35.584 19.788 1.00 45.54 99 PRO B CA 1
ATOM 2172 C C . PRO C 1 104 ? 64.324 35.890 19.171 1.00 46.78 99 PRO B C 1
ATOM 2173 O O . PRO C 1 104 ? 63.715 36.921 19.470 1.00 48.51 99 PRO B O 1
ATOM 2177 N N . LYS C 1 105 ? 63.841 34.995 18.315 1.00 46.93 100 LYS B N 1
ATOM 2178 C CA . LYS C 1 105 ? 62.545 35.198 17.683 1.00 47.59 100 LYS B CA 1
ATOM 2179 C C . LYS C 1 105 ? 61.387 34.892 18.638 1.00 48.17 100 LYS B C 1
ATOM 2180 O O . LYS C 1 105 ? 60.219 35.002 18.258 1.00 48.35 100 LYS B O 1
ATOM 2186 N N . TYR C 1 106 ? 61.713 34.509 19.874 1.00 47.08 101 TYR B N 1
ATOM 2187 C CA . TYR C 1 106 ? 60.692 34.213 20.883 1.00 46.34 101 TYR B CA 1
ATOM 2188 C C . TYR C 1 106 ? 60.996 34.906 22.201 1.00 45.57 101 TYR B C 1
ATOM 2189 O O . TYR C 1 106 ? 60.685 36.076 22.369 1.00 46.26 101 TYR B O 1
ATOM 2198 N N . LEU C 1 107 ? 61.617 34.186 23.132 1.00 46.22 102 LEU B N 1
ATOM 2199 C CA . LEU C 1 107 ? 61.946 34.742 24.447 1.00 44.96 102 LEU B CA 1
ATOM 2200 C C . LEU C 1 107 ? 63.420 35.134 24.592 1.00 44.88 102 LEU B C 1
ATOM 2201 O O . LEU C 1 107 ? 63.789 35.856 25.519 1.00 44.08 102 LEU B O 1
ATOM 2206 N N . GLY C 1 108 ? 64.256 34.663 23.673 1.00 44.87 103 GLY B N 1
ATOM 2207 C CA . GLY C 1 108 ? 65.675 34.965 23.728 1.00 47.15 103 GLY B CA 1
ATOM 2208 C C . GLY C 1 108 ? 66.086 36.349 24.213 1.00 48.85 103 GLY B C 1
ATOM 2209 O O . GLY C 1 108 ? 66.902 36.469 25.131 1.00 48.25 103 GLY B O 1
ATOM 2210 N N . ASP C 1 109 ? 65.538 37.397 23.601 1.00 50.72 104 ASP B N 1
ATOM 2211 C CA . ASP C 1 109 ? 65.882 38.768 23.984 1.00 52.30 104 ASP B CA 1
ATOM 2212 C C . ASP C 1 109 ? 65.076 39.263 25.183 1.00 52.89 104 ASP B C 1
ATOM 2213 O O . ASP C 1 109 ? 64.446 40.322 25.132 1.00 54.28 104 ASP B O 1
ATOM 2218 N N . ARG C 1 110 ? 65.104 38.494 26.263 1.00 52.20 105 ARG B N 1
ATOM 2219 C CA . ARG C 1 110 ? 64.383 38.843 27.476 1.00 51.22 105 ARG B CA 1
ATOM 2220 C C . ARG C 1 110 ? 64.849 37.879 28.560 1.00 49.43 105 ARG B C 1
ATOM 2221 O O . ARG C 1 110 ? 64.476 38.003 29.729 1.00 49.31 105 ARG B O 1
ATOM 2229 N N . VAL C 1 111 ? 65.678 36.920 28.150 1.00 47.04 106 VAL B N 1
ATOM 2230 C CA . VAL C 1 111 ? 66.241 35.916 29.054 1.00 43.85 106 VAL B CA 1
ATOM 2231 C C . VAL C 1 111 ? 67.719 36.215 29.250 1.00 42.04 106 VAL B C 1
ATOM 2232 O O . VAL C 1 111 ? 68.410 36.592 28.300 1.00 42.66 106 VAL B O 1
ATOM 2236 N N . SER C 1 112 ? 68.206 36.055 30.476 1.00 39.75 107 SER B N 1
ATOM 2237 C CA . SER C 1 112 ? 69.614 36.327 30.763 1.00 39.82 107 SER B CA 1
ATOM 2238 C C . SER C 1 112 ? 70.548 35.334 30.087 1.00 39.42 107 SER B C 1
ATOM 2239 O O . SER C 1 112 ? 70.152 34.221 29.734 1.00 38.31 107 SER B O 1
ATOM 2242 N N . GLU C 1 113 ? 71.795 35.744 29.912 1.00 39.76 108 GLU B N 1
ATOM 2243 C CA . GLU C 1 113 ? 72.772 34.880 29.287 1.00 41.88 108 GLU B CA 1
ATOM 2244 C C . GLU C 1 113 ? 72.951 33.653 30.180 1.00 40.31 108 GLU B C 1
ATOM 2245 O O . GLU C 1 113 ? 73.162 32.553 29.686 1.00 40.25 108 GLU B O 1
ATOM 2251 N N . LYS C 1 114 ? 72.852 33.849 31.492 1.00 40.14 109 LYS B N 1
ATOM 2252 C CA . LYS C 1 114 ? 73.001 32.754 32.456 1.00 40.52 109 LYS B CA 1
ATOM 2253 C C . LYS C 1 114 ? 72.035 31.609 32.181 1.00 38.62 109 LYS B C 1
ATOM 2254 O O . LYS C 1 114 ? 72.447 30.457 32.042 1.00 37.24 109 LYS B O 1
ATOM 2260 N N . VAL C 1 115 ? 70.748 31.944 32.121 1.00 36.48 110 VAL B N 1
ATOM 2261 C CA . VAL C 1 115 ? 69.688 30.978 31.867 1.00 35.63 110 VAL B CA 1
ATOM 2262 C C . VAL C 1 115 ? 69.819 30.331 30.488 1.00 35.64 110 VAL B C 1
ATOM 2263 O O . VAL C 1 115 ? 69.593 29.128 30.331 1.00 34.17 110 VAL B O 1
ATOM 2267 N N . LYS C 1 116 ? 70.194 31.124 29.492 1.00 34.92 111 LYS B N 1
ATOM 2268 C CA . LYS C 1 116 ? 70.340 30.594 28.148 1.00 36.01 111 LYS B CA 1
ATOM 2269 C C . LYS C 1 116 ? 71.509 29.629 27.993 1.00 36.52 111 LYS B C 1
ATOM 2270 O O . LYS C 1 116 ? 71.364 28.589 27.340 1.00 36.29 111 LYS B O 1
ATOM 2276 N N . THR C 1 117 ? 72.654 29.942 28.604 1.00 36.96 112 THR B N 1
ATOM 2277 C CA . THR C 1 117 ? 73.808 29.051 28.496 1.00 37.32 112 THR B CA 1
ATOM 2278 C C . THR C 1 117 ? 73.567 27.765 29.296 1.00 35.40 112 THR B C 1
ATOM 2279 O O . THR C 1 117 ? 74.102 26.707 28.959 1.00 36.18 112 THR B O 1
ATOM 2283 N N . LYS C 1 118 ? 72.749 27.849 30.340 1.00 32.68 113 LYS B N 1
ATOM 2284 C CA . LYS C 1 118 ? 72.436 26.671 31.140 1.00 31.13 113 LYS B CA 1
ATOM 2285 C C . LYS C 1 118 ? 71.533 25.731 30.337 1.00 30.20 113 LYS B C 1
ATOM 2286 O O . LYS C 1 118 ? 71.656 24.512 30.407 1.00 28.62 113 LYS B O 1
ATOM 2292 N N . VAL C 1 119 ? 70.614 26.311 29.577 1.00 30.07 114 VAL B N 1
ATOM 2293 C CA . VAL C 1 119 ? 69.705 25.524 28.754 1.00 29.93 114 VAL B CA 1
ATOM 2294 C C . VAL C 1 119 ? 70.489 24.768 27.682 1.00 32.50 114 VAL B C 1
ATOM 2295 O O . VAL C 1 119 ? 70.247 23.582 27.445 1.00 33.08 114 VAL B O 1
ATOM 2299 N N . ILE C 1 120 ? 71.417 25.469 27.030 1.00 32.60 115 ILE B N 1
ATOM 2300 C CA . ILE C 1 120 ? 72.251 24.876 25.989 1.00 31.53 115 ILE B CA 1
ATOM 2301 C C . ILE C 1 120 ? 73.120 23.782 26.607 1.00 31.75 115 ILE B C 1
ATOM 2302 O O . ILE C 1 120 ? 73.277 22.696 26.043 1.00 30.21 115 ILE B O 1
ATOM 2307 N N . GLU C 1 121 ? 73.674 24.075 27.777 1.00 31.94 116 GLU B N 1
ATOM 2308 C CA . GLU C 1 121 ? 74.500 23.114 28.490 1.00 33.61 116 GLU B CA 1
ATOM 2309 C C . GLU C 1 121 ? 73.720 21.812 28.738 1.00 33.41 116 GLU B C 1
ATOM 2310 O O . GLU C 1 121 ? 74.219 20.720 28.465 1.00 34.32 116 GLU B O 1
ATOM 2316 N N . LEU C 1 122 ? 72.496 21.928 29.253 1.00 31.96 117 LEU B N 1
ATOM 2317 C CA . LEU C 1 122 ? 71.655 20.759 29.526 1.00 30.41 117 LEU B CA 1
ATOM 2318 C C . LEU C 1 122 ? 71.303 19.967 28.263 1.00 30.33 117 LEU B C 1
ATOM 2319 O O . LEU C 1 122 ? 71.454 18.745 28.229 1.00 28.92 117 LEU B O 1
ATOM 2324 N N . LEU C 1 123 ? 70.822 20.658 27.233 1.00 28.27 118 LEU B N 1
ATOM 2325 C CA . LEU C 1 123 ? 70.467 19.998 25.982 1.00 27.84 118 LEU B CA 1
ATOM 2326 C C . LEU C 1 123 ? 71.633 19.191 25.423 1.00 28.70 118 LEU B C 1
ATOM 2327 O O . LEU C 1 123 ? 71.509 17.991 25.150 1.00 30.02 118 LEU B O 1
ATOM 2332 N N . TYR C 1 124 ? 72.770 19.848 25.244 1.00 28.44 119 TYR B N 1
ATOM 2333 C CA . TYR C 1 124 ? 73.924 19.154 24.717 1.00 29.48 119 TYR B CA 1
ATOM 2334 C C . TYR C 1 124 ? 74.227 17.991 25.640 1.00 28.56 119 TYR B C 1
ATOM 2335 O O . TYR C 1 124 ? 74.426 16.860 25.199 1.00 28.83 119 TYR B O 1
ATOM 2344 N N . SER C 1 125 ? 74.247 18.274 26.934 1.00 28.27 120 SER B N 1
ATOM 2345 C CA . SER C 1 125 ? 74.522 17.242 27.918 1.00 29.86 120 SER B CA 1
ATOM 2346 C C . SER C 1 125 ? 73.596 16.045 27.701 1.00 28.43 120 SER B C 1
ATOM 2347 O O . SER C 1 125 ? 74.018 14.898 27.832 1.00 29.88 120 SER B O 1
ATOM 2350 N N . TRP C 1 126 ? 72.342 16.303 27.343 1.00 26.51 121 TRP B N 1
ATOM 2351 C CA . TRP C 1 126 ? 71.402 15.214 27.117 1.00 26.39 121 TRP B CA 1
ATOM 2352 C C . TRP C 1 126 ? 71.636 14.459 25.819 1.00 26.63 121 TRP B C 1
ATOM 2353 O O . TRP C 1 126 ? 71.219 13.310 25.689 1.00 23.44 121 TRP B O 1
ATOM 2364 N N . THR C 1 127 ? 72.274 15.086 24.840 1.00 27.25 122 THR B N 1
ATOM 2365 C CA . THR C 1 127 ? 72.518 14.343 23.609 1.00 29.84 122 THR B CA 1
ATOM 2366 C C . THR C 1 127 ? 73.572 13.299 23.949 1.00 31.52 122 THR B C 1
ATOM 2367 O O . THR C 1 127 ? 73.618 12.225 23.350 1.00 30.76 122 THR B O 1
ATOM 2379 N N . ALA C 1 129 ? 74.212 11.972 27.343 1.00 37.49 124 ALA B N 1
ATOM 2380 C CA . ALA C 1 129 ? 73.682 11.008 28.296 1.00 36.61 124 ALA B CA 1
ATOM 2381 C C . ALA C 1 129 ? 72.471 10.182 27.863 1.00 37.10 124 ALA B C 1
ATOM 2382 O O . ALA C 1 129 ? 72.376 9.011 28.217 1.00 37.92 124 ALA B O 1
ATOM 2384 N N . LEU C 1 130 ? 71.542 10.779 27.121 1.00 36.95 125 LEU B N 1
ATOM 2385 C CA . LEU C 1 130 ? 70.332 10.067 26.704 1.00 37.61 125 LEU B CA 1
ATOM 2386 C C . LEU C 1 130 ? 70.294 9.657 25.243 1.00 38.25 125 LEU B C 1
ATOM 2387 O O . LEU C 1 130 ? 69.732 10.359 24.406 1.00 37.27 125 LEU B O 1
ATOM 2392 N N . PRO C 1 131 ? 70.866 8.492 24.923 1.00 40.56 126 PRO B N 1
ATOM 2393 C CA . PRO C 1 131 ? 70.915 7.959 23.558 1.00 42.35 126 PRO B CA 1
ATOM 2394 C C . PRO C 1 131 ? 69.526 7.597 23.036 1.00 44.20 126 PRO B C 1
ATOM 2395 O O . PRO C 1 131 ? 69.233 7.770 21.856 1.00 45.44 126 PRO B O 1
ATOM 2399 N N . GLU C 1 132 ? 68.680 7.084 23.926 1.00 46.01 127 GLU B N 1
ATOM 2400 C CA . GLU C 1 132 ? 67.325 6.668 23.574 1.00 46.17 127 GLU B CA 1
ATOM 2401 C C . GLU C 1 132 ? 66.365 7.827 23.238 1.00 44.02 127 GLU B C 1
ATOM 2402 O O . GLU C 1 132 ? 65.260 7.592 22.748 1.00 45.27 127 GLU B O 1
ATOM 2408 N N . GLU C 1 133 ? 66.769 9.070 23.494 1.00 39.96 128 GLU B N 1
ATOM 2409 C CA . GLU C 1 133 ? 65.899 10.213 23.194 1.00 36.58 128 GLU B CA 1
ATOM 2410 C C . GLU C 1 133 ? 66.422 10.950 21.965 1.00 35.01 128 GLU B C 1
ATOM 2411 O O . GLU C 1 133 ? 67.089 11.978 22.080 1.00 34.14 128 GLU B O 1
ATOM 2417 N N . ALA C 1 134 ? 66.111 10.420 20.789 1.00 33.77 129 ALA B N 1
ATOM 2418 C CA . ALA C 1 134 ? 66.562 11.017 19.533 1.00 33.82 129 ALA B CA 1
ATOM 2419 C C . ALA C 1 134 ? 66.097 12.463 19.342 1.00 33.88 129 ALA B C 1
ATOM 2420 O O . ALA C 1 134 ? 66.873 13.326 18.905 1.00 32.76 129 ALA B O 1
ATOM 2422 N N . LYS C 1 135 ? 64.832 12.721 19.668 1.00 32.59 130 LYS B N 1
ATOM 2423 C CA . LYS C 1 135 ? 64.260 14.053 19.520 1.00 31.10 130 LYS B CA 1
ATOM 2424 C C . LYS C 1 135 ? 65.080 15.168 20.154 1.00 30.33 130 LYS B C 1
ATOM 2425 O O . LYS C 1 135 ? 65.048 16.309 19.682 1.00 29.35 130 LYS B O 1
ATOM 2431 N N . ILE C 1 136 ? 65.811 14.849 21.220 1.00 29.14 131 ILE B N 1
ATOM 2432 C CA . ILE C 1 136 ? 66.634 15.850 21.880 1.00 27.85 131 ILE B CA 1
ATOM 2433 C C . ILE C 1 136 ? 67.779 16.247 20.962 1.00 28.89 131 ILE B C 1
ATOM 2434 O O . ILE C 1 136 ? 68.207 17.402 20.966 1.00 29.94 131 ILE B O 1
ATOM 2439 N N . LYS C 1 137 ? 68.272 15.294 20.172 1.00 29.67 132 LYS B N 1
ATOM 2440 C CA . LYS C 1 137 ? 69.361 15.578 19.239 1.00 31.93 132 LYS B CA 1
ATOM 2441 C C . LYS C 1 137 ? 68.834 16.438 18.103 1.00 32.29 132 LYS B C 1
ATOM 2442 O O . LYS C 1 137 ? 69.493 17.384 17.667 1.00 31.45 132 LYS B O 1
ATOM 2448 N N . ASP C 1 138 ? 67.642 16.101 17.625 1.00 32.91 133 ASP B N 1
ATOM 2449 C CA . ASP C 1 138 ? 67.031 16.857 16.550 1.00 35.33 133 ASP B CA 1
ATOM 2450 C C . ASP C 1 138 ? 66.888 18.318 16.942 1.00 33.94 133 ASP B C 1
ATOM 2451 O O . ASP C 1 138 ? 67.237 19.207 16.169 1.00 34.51 133 ASP B O 1
ATOM 2456 N N . ALA C 1 139 ? 66.385 18.562 18.145 1.00 31.50 134 ALA B N 1
ATOM 2457 C CA . ALA C 1 139 ? 66.210 19.929 18.619 1.00 32.19 134 ALA B CA 1
ATOM 2458 C C . ALA C 1 139 ? 67.569 20.584 18.721 1.00 31.49 134 ALA B C 1
ATOM 2459 O O . ALA C 1 139 ? 67.762 21.717 18.285 1.00 31.03 134 ALA B O 1
ATOM 2461 N N . TYR C 1 140 ? 68.520 19.867 19.302 1.00 33.09 135 TYR B N 1
ATOM 2462 C CA . TYR C 1 140 ? 69.855 20.416 19.448 1.00 35.32 135 TYR B CA 1
ATOM 2463 C C . TYR C 1 140 ? 70.503 20.689 18.084 1.00 38.85 135 TYR B C 1
ATOM 2464 O O . TYR C 1 140 ? 71.049 21.775 17.857 1.00 38.77 135 TYR B O 1
ATOM 2473 N N . HIS C 1 141 ? 70.440 19.710 17.178 1.00 42.16 136 HIS B N 1
ATOM 2474 C CA . HIS C 1 141 ? 71.039 19.871 15.855 1.00 45.78 136 HIS B CA 1
ATOM 2475 C C . HIS C 1 141 ? 70.416 21.031 15.095 1.00 47.12 136 HIS B C 1
ATOM 2476 O O . HIS C 1 141 ? 71.088 21.697 14.303 1.00 48.03 136 HIS B O 1
ATOM 2491 N N . LEU C 1 143 ? 69.125 23.804 16.517 1.00 44.18 138 LEU B N 1
ATOM 2492 C CA . LEU C 1 143 ? 69.660 25.028 17.097 1.00 43.52 138 LEU B CA 1
ATOM 2493 C C . LEU C 1 143 ? 71.021 25.328 16.459 1.00 44.10 138 LEU B C 1
ATOM 2494 O O . LEU C 1 143 ? 71.289 26.462 16.058 1.00 42.87 138 LEU B O 1
ATOM 2499 N N . LYS C 1 144 ? 71.877 24.313 16.359 1.00 45.07 139 LYS B N 1
ATOM 2500 C CA . LYS C 1 144 ? 73.195 24.503 15.752 1.00 46.86 139 LYS B CA 1
ATOM 2501 C C . LYS C 1 144 ? 73.039 24.914 14.291 1.00 47.08 139 LYS B C 1
ATOM 2502 O O . LYS C 1 144 ? 73.512 25.970 13.872 1.00 47.68 139 LYS B O 1
ATOM 2508 N N . ARG C 1 145 ? 72.368 24.063 13.527 1.00 48.42 140 ARG B N 1
ATOM 2509 C CA . ARG C 1 145 ? 72.119 24.285 12.106 1.00 50.79 140 ARG B CA 1
ATOM 2510 C C . ARG C 1 145 ? 71.478 25.647 11.829 1.00 51.71 140 ARG B C 1
ATOM 2511 O O . ARG C 1 145 ? 71.429 26.101 10.680 1.00 51.30 140 ARG B O 1
ATOM 2519 N N . GLN C 1 146 ? 70.997 26.300 12.884 1.00 52.59 141 GLN B N 1
ATOM 2520 C CA . GLN C 1 146 ? 70.352 27.598 12.747 1.00 51.90 141 GLN B CA 1
ATOM 2521 C C . GLN C 1 146 ? 71.119 28.685 13.491 1.00 50.27 141 GLN B C 1
ATOM 2522 O O . GLN C 1 146 ? 70.590 29.763 13.752 1.00 50.41 141 GLN B O 1
ATOM 2528 N N . GLY C 1 147 ? 72.361 28.387 13.852 1.00 48.39 142 GLY B N 1
ATOM 2529 C CA . GLY C 1 147 ? 73.190 29.368 14.531 1.00 47.69 142 GLY B CA 1
ATOM 2530 C C . GLY C 1 147 ? 72.954 29.773 15.981 1.00 47.72 142 GLY B C 1
ATOM 2531 O O . GLY C 1 147 ? 73.718 30.594 16.502 1.00 47.79 142 GLY B O 1
ATOM 2532 N N . ILE C 1 148 ? 71.928 29.244 16.647 1.00 47.11 143 ILE B N 1
ATOM 2533 C CA . ILE C 1 148 ? 71.721 29.617 18.047 1.00 46.48 143 ILE B CA 1
ATOM 2534 C C . ILE C 1 148 ? 72.890 29.053 18.846 1.00 45.66 143 ILE B C 1
ATOM 2535 O O . ILE C 1 148 ? 73.350 29.656 19.819 1.00 45.11 143 ILE B O 1
ATOM 2540 N N . VAL C 1 149 ? 73.370 27.889 18.421 1.00 45.25 144 VAL B N 1
ATOM 2541 C CA . VAL C 1 149 ? 74.506 27.248 19.076 1.00 46.10 144 VAL B CA 1
ATOM 2542 C C . VAL C 1 149 ? 75.672 27.212 18.096 1.00 45.53 144 VAL B C 1
ATOM 2543 O O . VAL C 1 149 ? 75.657 26.449 17.132 1.00 44.32 144 VAL B O 1
ATOM 2547 N N . GLN C 1 150 ? 76.672 28.051 18.344 1.00 46.65 145 GLN B N 1
ATOM 2548 C CA . GLN C 1 150 ? 77.851 28.123 17.486 1.00 48.92 145 GLN B CA 1
ATOM 2549 C C . GLN C 1 150 ? 78.595 26.794 17.545 1.00 47.51 145 GLN B C 1
ATOM 2550 O O . GLN C 1 150 ? 78.596 26.026 16.577 1.00 47.73 145 GLN B O 1
ATOM 2556 N N . SER C 1 151 ? 79.223 26.519 18.684 1.00 45.21 146 SER B N 1
ATOM 2557 C CA . SER C 1 151 ? 79.945 25.263 18.858 1.00 43.76 146 SER B CA 1
ATOM 2558 C C . SER C 1 151 ? 79.436 24.566 20.115 1.00 40.99 146 SER B C 1
ATOM 2559 O O . SER C 1 151 ? 78.820 25.204 20.970 1.00 41.70 146 SER B O 1
ATOM 2562 N N . ASP C 1 152 ? 79.677 23.263 20.227 1.00 37.55 147 ASP B N 1
ATOM 2563 C CA . ASP C 1 152 ? 79.241 22.539 21.412 1.00 34.88 147 ASP B CA 1
ATOM 2564 C C . ASP C 1 152 ? 79.843 23.185 22.652 1.00 33.26 147 ASP B C 1
ATOM 2565 O O . ASP C 1 152 ? 81.003 23.593 22.658 1.00 33.93 147 ASP B O 1
ATOM 2570 N N . PRO C 1 153 ? 79.050 23.307 23.722 1.00 31.70 148 PRO B N 1
ATOM 2571 C CA . PRO C 1 153 ? 79.582 23.923 24.938 1.00 30.09 148 PRO B CA 1
ATOM 2572 C C . PRO C 1 153 ? 80.214 22.926 25.899 1.00 29.66 148 PRO B C 1
ATOM 2573 O O . PRO C 1 153 ? 79.931 21.722 25.849 1.00 28.31 148 PRO B O 1
ATOM 2577 N N . PRO C 1 154 ? 81.106 23.412 26.773 1.00 29.87 149 PRO B N 1
ATOM 2578 C CA . PRO C 1 154 ? 81.725 22.506 27.734 1.00 29.37 149 PRO B CA 1
ATOM 2579 C C . PRO C 1 154 ? 80.585 22.273 28.716 1.00 29.91 149 PRO B C 1
ATOM 2580 O O . PRO C 1 154 ? 79.644 23.079 28.775 1.00 28.49 149 PRO B O 1
ATOM 2584 N N . ILE C 1 155 ? 80.651 21.195 29.484 1.00 29.87 150 ILE B N 1
ATOM 2585 C CA . ILE C 1 155 ? 79.576 20.892 30.409 1.00 30.32 150 ILE B CA 1
ATOM 2586 C C . ILE C 1 155 ? 80.101 20.196 31.642 1.00 31.36 150 ILE B C 1
ATOM 2587 O O . ILE C 1 155 ? 81.248 19.768 31.670 1.00 30.76 150 ILE B O 1
ATOM 2592 N N . PRO C 1 156 ? 79.266 20.089 32.691 1.00 33.01 151 PRO B N 1
ATOM 2593 C CA . PRO C 1 156 ? 79.698 19.416 33.918 1.00 32.15 151 PRO B CA 1
ATOM 2594 C C . PRO C 1 156 ? 79.764 17.943 33.550 1.00 33.90 151 PRO B C 1
ATOM 2595 O O . PRO C 1 156 ? 79.008 17.489 32.691 1.00 34.60 151 PRO B O 1
ATOM 2599 N N . VAL C 1 157 ? 80.662 17.193 34.175 1.00 34.80 152 VAL B N 1
ATOM 2600 C CA . VAL C 1 157 ? 80.763 15.778 33.871 1.00 35.41 152 VAL B CA 1
ATOM 2601 C C . VAL C 1 157 ? 81.070 15.015 35.136 1.00 36.34 152 VAL B C 1
ATOM 2602 O O . VAL C 1 157 ? 81.499 15.602 36.126 1.00 37.75 152 VAL B O 1
ATOM 2606 N N . ASP C 1 158 ? 80.842 13.707 35.090 1.00 37.15 153 ASP B N 1
ATOM 2607 C CA . ASP C 1 158 ? 81.107 12.812 36.204 1.00 38.33 153 ASP B CA 1
ATOM 2608 C C . ASP C 1 158 ? 81.136 11.393 35.626 1.00 40.95 153 ASP B C 1
ATOM 2609 O O . ASP C 1 158 ? 80.690 11.171 34.499 1.00 41.94 153 ASP B O 1
ATOM 2614 N N . ARG C 1 159 ? 81.662 10.437 36.384 1.00 43.40 154 ARG B N 1
ATOM 2615 C CA . ARG C 1 159 ? 81.757 9.053 35.917 1.00 45.61 154 ARG B CA 1
ATOM 2616 C C . ARG C 1 159 ? 80.434 8.502 35.386 1.00 47.55 154 ARG B C 1
ATOM 2617 O O . ARG C 1 159 ? 80.424 7.586 34.560 1.00 50.09 154 ARG B O 1
ATOM 2625 N N . THR C 1 160 ? 79.321 9.046 35.869 1.00 48.05 155 THR B N 1
ATOM 2626 C CA . THR C 1 160 ? 78.003 8.612 35.418 1.00 47.96 155 THR B CA 1
ATOM 2627 C C . THR C 1 160 ? 77.841 9.140 33.999 1.00 49.40 155 THR B C 1
ATOM 2628 O O . THR C 1 160 ? 76.733 9.339 33.501 1.00 51.51 155 THR B O 1
ATOM 2632 N N . LEU C 1 161 ? 78.985 9.357 33.359 1.00 49.83 156 LEU B N 1
ATOM 2633 C CA . LEU C 1 161 ? 79.066 9.865 31.997 1.00 49.79 156 LEU B CA 1
ATOM 2634 C C . LEU C 1 161 ? 80.503 9.763 31.487 1.00 49.12 156 LEU B C 1
ATOM 2635 O O . LEU C 1 161 ? 80.909 8.737 30.938 1.00 49.59 156 LEU B O 1
ATOM 2640 N N . SER D 2 5 ? 50.880 12.369 18.811 1.00 59.80 305 SER F N 1
ATOM 2641 C CA . SER D 2 5 ? 51.017 12.284 20.260 1.00 60.18 305 SER F CA 1
ATOM 2642 C C . SER D 2 5 ? 52.226 13.096 20.735 1.00 59.39 305 SER F C 1
ATOM 2643 O O . SER D 2 5 ? 52.926 12.707 21.674 1.00 60.19 305 SER F O 1
ATOM 2646 N N . ASP D 2 6 ? 52.455 14.225 20.071 1.00 56.92 306 ASP F N 1
ATOM 2647 C CA . ASP D 2 6 ? 53.554 15.136 20.382 1.00 54.65 306 ASP F CA 1
ATOM 2648 C C . ASP D 2 6 ? 53.544 16.172 19.275 1.00 54.14 306 ASP F C 1
ATOM 2649 O O . ASP D 2 6 ? 53.395 15.823 18.106 1.00 54.63 306 ASP F O 1
ATOM 2654 N N . GLU D 2 7 ? 53.692 17.444 19.622 1.00 53.80 307 GLU F N 1
ATOM 2655 C CA . GLU D 2 7 ? 53.682 18.456 18.585 1.00 54.14 307 GLU F CA 1
ATOM 2656 C C . GLU D 2 7 ? 54.966 18.389 17.782 1.00 53.60 307 GLU F C 1
ATOM 2657 O O . GLU D 2 7 ? 55.941 17.768 18.207 1.00 53.58 307 GLU F O 1
ATOM 2663 N N . ASP D 2 8 ? 54.951 19.015 16.610 1.00 52.79 308 ASP F N 1
ATOM 2664 C CA . ASP D 2 8 ? 56.104 19.023 15.720 1.00 52.25 308 ASP F CA 1
ATOM 2665 C C . ASP D 2 8 ? 57.183 19.952 16.248 1.00 51.13 308 ASP F C 1
ATOM 2666 O O . ASP D 2 8 ? 56.892 20.925 16.947 1.00 49.06 308 ASP F O 1
ATOM 2671 N N . LEU D 2 9 ? 58.433 19.646 15.915 1.00 51.32 309 LEU F N 1
ATOM 2672 C CA . LEU D 2 9 ? 59.552 20.464 16.358 1.00 51.68 309 LEU F CA 1
ATOM 2673 C C . LEU D 2 9 ? 59.353 21.909 15.924 1.00 53.74 309 LEU F C 1
ATOM 2674 O O . LEU D 2 9 ? 58.987 22.182 14.780 1.00 54.56 309 LEU F O 1
ATOM 2679 N N . LEU D 2 10 ? 59.591 22.837 16.842 1.00 55.67 310 LEU F N 1
ATOM 2680 C CA . LEU D 2 10 ? 59.449 24.249 16.536 1.00 57.41 310 LEU F CA 1
ATOM 2681 C C . LEU D 2 10 ? 60.687 24.681 15.759 1.00 60.89 310 LEU F C 1
ATOM 2682 O O . LEU D 2 10 ? 61.813 24.363 16.151 1.00 61.94 310 LEU F O 1
ATOM 2687 N N . HIS D 2 11 ? 60.484 25.385 14.649 1.00 63.58 311 HIS F N 1
ATOM 2688 C CA . HIS D 2 11 ? 61.609 25.873 13.854 1.00 66.12 311 HIS F CA 1
ATOM 2689 C C . HIS D 2 11 ? 61.740 27.380 14.057 1.00 66.94 311 HIS F C 1
ATOM 2690 O O . HIS D 2 11 ? 60.809 28.146 13.792 1.00 67.11 311 HIS F O 1
ATOM 2697 N N . ILE D 2 12 ? 62.900 27.793 14.554 1.00 67.45 312 ILE F N 1
ATOM 2698 C CA . ILE D 2 12 ? 63.163 29.199 14.823 1.00 68.36 312 ILE F CA 1
ATOM 2699 C C . ILE D 2 12 ? 64.003 29.846 13.725 1.00 68.42 312 ILE F C 1
ATOM 2700 O O . ILE D 2 12 ? 64.113 29.238 12.637 1.00 68.74 312 ILE F O 1
ATOM 2714 N N . GLY E 1 4 ? 93.815 63.987 53.493 1.00 67.25 204 GLY C N 1
ATOM 2715 C CA . GLY E 1 4 ? 92.687 64.764 53.002 1.00 61.78 204 GLY C CA 1
ATOM 2716 C C . GLY E 1 4 ? 92.572 66.213 53.436 1.00 57.94 204 GLY C C 1
ATOM 2717 O O . GLY E 1 4 ? 93.282 66.680 54.327 1.00 57.24 204 GLY C O 1
ATOM 2718 N N . SER E 1 5 ? 91.654 66.926 52.793 1.00 54.31 205 SER C N 1
ATOM 2719 C CA . SER E 1 5 ? 91.419 68.330 53.093 1.00 50.69 205 SER C CA 1
ATOM 2720 C C . SER E 1 5 ? 90.671 68.479 54.412 1.00 47.99 205 SER C C 1
ATOM 2721 O O . SER E 1 5 ? 90.460 69.593 54.892 1.00 46.08 205 SER C O 1
ATOM 2732 N N . ALA E 1 7 ? 91.685 67.584 57.367 1.00 41.25 2 ALA C N 1
ATOM 2733 C CA . ALA E 1 7 ? 92.588 68.100 58.391 1.00 41.70 2 ALA C CA 1
ATOM 2734 C C . ALA E 1 7 ? 93.167 69.437 57.944 1.00 41.77 2 ALA C C 1
ATOM 2735 O O . ALA E 1 7 ? 93.973 70.034 58.647 1.00 41.50 2 ALA C O 1
ATOM 2737 N N . GLU E 1 8 ? 92.743 69.901 56.774 1.00 43.14 3 GLU C N 1
ATOM 2738 C CA . GLU E 1 8 ? 93.222 71.165 56.232 1.00 44.00 3 GLU C CA 1
ATOM 2739 C C . GLU E 1 8 ? 92.297 72.327 56.557 1.00 43.45 3 GLU C C 1
ATOM 2740 O O . GLU E 1 8 ? 91.450 72.231 57.445 1.00 43.06 3 GLU C O 1
ATOM 2746 N N . ALA E 1 9 ? 92.474 73.427 55.828 1.00 43.70 4 ALA C N 1
ATOM 2747 C CA . ALA E 1 9 ? 91.670 74.633 56.016 1.00 44.23 4 ALA C CA 1
ATOM 2748 C C . ALA E 1 9 ? 90.221 74.371 55.638 1.00 44.42 4 ALA C C 1
ATOM 2749 O O . ALA E 1 9 ? 89.304 74.844 56.316 1.00 44.15 4 ALA C O 1
ATOM 2751 N N . GLU E 1 10 ? 90.026 73.632 54.542 1.00 44.19 5 GLU C N 1
ATOM 2752 C CA . GLU E 1 10 ? 88.691 73.276 54.071 1.00 43.20 5 GLU C CA 1
ATOM 2753 C C . GLU E 1 10 ? 87.874 72.700 55.224 1.00 40.86 5 GLU C C 1
ATOM 2754 O O . GLU E 1 10 ? 86.823 73.240 55.584 1.00 40.13 5 GLU C O 1
ATOM 2760 N N . GLY E 1 11 ? 88.370 71.604 55.799 1.00 37.87 6 GLY C N 1
ATOM 2761 C CA . GLY E 1 11 ? 87.689 70.956 56.902 1.00 34.54 6 GLY C CA 1
ATOM 2762 C C . GLY E 1 11 ? 87.469 71.866 58.095 1.00 35.46 6 GLY C C 1
ATOM 2763 O O . GLY E 1 11 ? 86.392 71.865 58.704 1.00 35.64 6 GLY C O 1
ATOM 2764 N N . GLU E 1 12 ? 88.490 72.637 58.447 1.00 34.58 7 GLU C N 1
ATOM 2765 C CA . GLU E 1 12 ? 88.383 73.554 59.574 1.00 34.74 7 GLU C CA 1
ATOM 2766 C C . GLU E 1 12 ? 87.254 74.532 59.343 1.00 33.78 7 GLU C C 1
ATOM 2767 O O . GLU E 1 12 ? 86.432 74.761 60.229 1.00 35.61 7 GLU C O 1
ATOM 2773 N N . SER E 1 13 ? 87.223 75.115 58.147 1.00 32.81 8 SER C N 1
ATOM 2774 C CA . SER E 1 13 ? 86.201 76.091 57.786 1.00 32.17 8 SER C CA 1
ATOM 2775 C C . SER E 1 13 ? 84.790 75.502 57.813 1.00 32.01 8 SER C C 1
ATOM 2776 O O . SER E 1 13 ? 83.884 76.066 58.431 1.00 31.64 8 SER C O 1
ATOM 2779 N N . LEU E 1 14 ? 84.601 74.370 57.138 1.00 31.66 9 LEU C N 1
ATOM 2780 C CA . LEU E 1 14 ? 83.288 73.729 57.096 1.00 31.00 9 LEU C CA 1
ATOM 2781 C C . LEU E 1 14 ? 82.738 73.399 58.493 1.00 30.03 9 LEU C C 1
ATOM 2782 O O . LEU E 1 14 ? 81.543 73.571 58.755 1.00 29.15 9 LEU C O 1
ATOM 2787 N N . GLU E 1 15 ? 83.610 72.955 59.394 1.00 29.32 10 GLU C N 1
ATOM 2788 C CA . GLU E 1 15 ? 83.190 72.627 60.753 1.00 29.72 10 GLU C CA 1
ATOM 2789 C C . GLU E 1 15 ? 82.875 73.902 61.551 1.00 30.88 10 GLU C C 1
ATOM 2790 O O . GLU E 1 15 ? 82.003 73.886 62.431 1.00 31.76 10 GLU C O 1
ATOM 2796 N N . SER E 1 16 ? 83.567 75.004 61.249 1.00 30.92 11 SER C N 1
ATOM 2797 C CA . SER E 1 16 ? 83.293 76.275 61.937 1.00 31.60 11 SER C CA 1
ATOM 2798 C C . SER E 1 16 ? 81.858 76.658 61.621 1.00 30.66 11 SER C C 1
ATOM 2799 O O . SER E 1 16 ? 81.076 76.970 62.520 1.00 29.94 11 SER C O 1
ATOM 2802 N N . TRP E 1 17 ? 81.521 76.639 60.331 1.00 30.61 12 TRP C N 1
ATOM 2803 C CA . TRP E 1 17 ? 80.166 76.945 59.892 1.00 32.91 12 TRP C CA 1
ATOM 2804 C C . TRP E 1 17 ? 79.186 75.986 60.555 1.00 33.33 12 TRP C C 1
ATOM 2805 O O . TRP E 1 17 ? 78.156 76.406 61.085 1.00 34.94 12 TRP C O 1
ATOM 2816 N N . LEU E 1 18 ? 79.511 74.693 60.531 1.00 32.94 13 LEU C N 1
ATOM 2817 C CA . LEU E 1 18 ? 78.633 73.691 61.119 1.00 31.67 13 LEU C CA 1
ATOM 2818 C C . LEU E 1 18 ? 78.430 73.938 62.611 1.00 32.57 13 LEU C C 1
ATOM 2819 O O . LEU E 1 18 ? 77.349 73.669 63.155 1.00 31.19 13 LEU C O 1
ATOM 2824 N N . ASN E 1 19 ? 79.459 74.464 63.273 1.00 33.45 14 ASN C N 1
ATOM 2825 C CA . ASN E 1 19 ? 79.353 74.766 64.699 1.00 33.39 14 ASN C CA 1
ATOM 2826 C C . ASN E 1 19 ? 78.312 75.860 64.900 1.00 33.35 14 ASN C C 1
ATOM 2827 O O . ASN E 1 19 ? 77.440 75.762 65.773 1.00 31.60 14 ASN C O 1
ATOM 2832 N N . LYS E 1 20 ? 78.395 76.894 64.068 1.00 34.54 15 LYS C N 1
ATOM 2833 C CA . LYS E 1 20 ? 77.454 78.006 64.136 1.00 35.46 15 LYS C CA 1
ATOM 2834 C C . LYS E 1 20 ? 76.063 77.568 63.691 1.00 33.83 15 LYS C C 1
ATOM 2835 O O . LYS E 1 20 ? 75.053 78.016 64.241 1.00 33.53 15 LYS C O 1
ATOM 2841 N N . ALA E 1 21 ? 76.010 76.668 62.717 1.00 32.77 16 ALA C N 1
ATOM 2842 C CA . ALA E 1 21 ? 74.730 76.175 62.222 1.00 31.77 16 ALA C CA 1
ATOM 2843 C C . ALA E 1 21 ? 74.042 75.174 63.161 1.00 31.61 16 ALA C C 1
ATOM 2844 O O . ALA E 1 21 ? 72.863 74.883 62.983 1.00 31.61 16 ALA C O 1
ATOM 2846 N N . THR E 1 22 ? 74.761 74.640 64.152 1.00 30.47 17 THR C N 1
ATOM 2847 C CA . THR E 1 22 ? 74.162 73.676 65.081 1.00 28.96 17 THR C CA 1
ATOM 2848 C C . THR E 1 22 ? 74.481 73.995 66.535 1.00 29.56 17 THR C C 1
ATOM 2849 O O . THR E 1 22 ? 74.419 73.132 67.408 1.00 28.03 17 THR C O 1
ATOM 2853 N N . ASN E 1 23 ? 74.835 75.246 66.784 1.00 32.61 18 ASN C N 1
ATOM 2854 C CA . ASN E 1 23 ? 75.155 75.715 68.124 1.00 33.38 18 ASN C CA 1
ATOM 2855 C C . ASN E 1 23 ? 73.971 75.436 69.059 1.00 33.86 18 ASN C C 1
ATOM 2856 O O . ASN E 1 23 ? 72.874 75.944 68.847 1.00 34.02 18 ASN C O 1
ATOM 2861 N N . PRO E 1 24 ? 74.176 74.611 70.099 1.00 34.76 19 PRO C N 1
ATOM 2862 C CA . PRO E 1 24 ? 73.111 74.275 71.050 1.00 36.04 19 PRO C CA 1
ATOM 2863 C C . PRO E 1 24 ? 72.522 75.477 71.783 1.00 38.66 19 PRO C C 1
ATOM 2864 O O . PRO E 1 24 ? 71.472 75.359 72.429 1.00 40.06 19 PRO C O 1
ATOM 2868 N N . SER E 1 25 ? 73.191 76.627 71.707 1.00 38.70 20 SER C N 1
ATOM 2869 C CA . SER E 1 25 ? 72.669 77.809 72.384 1.00 40.75 20 SER C CA 1
ATOM 2870 C C . SER E 1 25 ? 71.661 78.551 71.501 1.00 40.95 20 SER C C 1
ATOM 2871 O O . SER E 1 25 ? 71.035 79.513 71.941 1.00 40.79 20 SER C O 1
ATOM 2874 N N . ASN E 1 26 ? 71.508 78.103 70.256 1.00 41.51 21 ASN C N 1
ATOM 2875 C CA . ASN E 1 26 ? 70.547 78.711 69.337 1.00 41.87 21 ASN C CA 1
ATOM 2876 C C . ASN E 1 26 ? 69.148 78.552 69.922 1.00 43.30 21 ASN C C 1
ATOM 2877 O O . ASN E 1 26 ? 68.824 77.511 70.506 1.00 43.52 21 ASN C O 1
ATOM 2882 N N . ARG E 1 27 ? 68.323 79.581 69.770 1.00 44.44 22 ARG C N 1
ATOM 2883 C CA . ARG E 1 27 ? 66.955 79.535 70.273 1.00 46.35 22 ARG C CA 1
ATOM 2884 C C . ARG E 1 27 ? 66.131 78.790 69.230 1.00 45.79 22 ARG C C 1
ATOM 2885 O O . ARG E 1 27 ? 65.263 77.980 69.560 1.00 45.34 22 ARG C O 1
ATOM 2893 N N . GLN E 1 28 ? 66.431 79.063 67.966 1.00 45.97 23 GLN C N 1
ATOM 2894 C CA . GLN E 1 28 ? 65.749 78.423 66.845 1.00 47.18 23 GLN C CA 1
ATOM 2895 C C . GLN E 1 28 ? 66.757 78.176 65.720 1.00 46.88 23 GLN C C 1
ATOM 2896 O O . GLN E 1 28 ? 67.935 78.524 65.854 1.00 46.54 23 GLN C O 1
ATOM 2902 N N . GLU E 1 29 ? 66.311 77.568 64.623 1.00 46.89 24 GLU C N 1
ATOM 2903 C CA . GLU E 1 29 ? 67.210 77.316 63.499 1.00 46.61 24 GLU C CA 1
ATOM 2904 C C . GLU E 1 29 ? 67.722 78.647 62.993 1.00 45.77 24 GLU C C 1
ATOM 2905 O O . GLU E 1 29 ? 66.981 79.627 62.938 1.00 45.43 24 GLU C O 1
ATOM 2911 N N . ASP E 1 30 ? 68.991 78.676 62.617 1.00 46.28 25 ASP C N 1
ATOM 2912 C CA . ASP E 1 30 ? 69.615 79.894 62.123 1.00 47.25 25 ASP C CA 1
ATOM 2913 C C . ASP E 1 30 ? 69.992 79.686 60.656 1.00 46.89 25 ASP C C 1
ATOM 2914 O O . ASP E 1 30 ? 71.114 79.278 60.336 1.00 46.95 25 ASP C O 1
ATOM 2919 N N . TRP E 1 31 ? 69.041 79.979 59.770 1.00 45.99 26 TRP C N 1
ATOM 2920 C CA . TRP E 1 31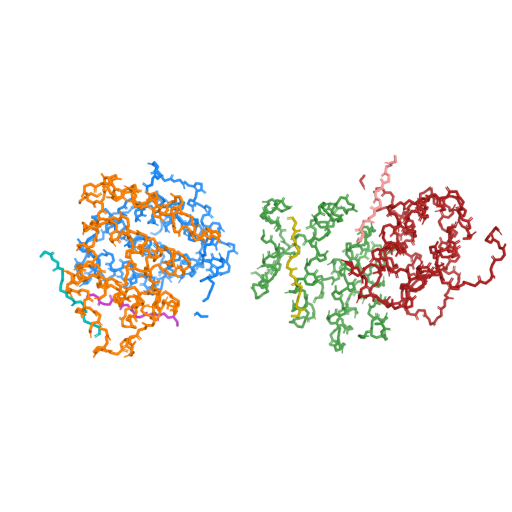 ? 69.230 79.801 58.335 1.00 44.92 26 TRP C CA 1
ATOM 2921 C C . TRP E 1 31 ? 70.370 80.591 57.729 1.00 45.40 26 TRP C C 1
ATOM 2922 O O . TRP E 1 31 ? 70.859 80.266 56.647 1.00 45.06 26 TRP C O 1
ATOM 2933 N N . GLU E 1 32 ? 70.801 81.626 58.431 1.00 46.76 27 GLU C N 1
ATOM 2934 C CA . GLU E 1 32 ? 71.917 82.430 57.959 1.00 47.57 27 GLU C CA 1
ATOM 2935 C C . GLU E 1 32 ? 73.108 81.485 57.820 1.00 46.14 27 GLU C C 1
ATOM 2936 O O . GLU E 1 32 ? 73.759 81.410 56.771 1.00 46.23 27 GLU C O 1
ATOM 2942 N N . TYR E 1 33 ? 73.369 80.751 58.895 1.00 43.78 28 TYR C N 1
ATOM 2943 C CA . TYR E 1 33 ? 74.477 79.806 58.946 1.00 42.85 28 TYR C CA 1
ATOM 2944 C C . TYR E 1 33 ? 74.196 78.482 58.226 1.00 40.69 28 TYR C C 1
ATOM 2945 O O . TYR E 1 33 ? 75.095 77.905 57.616 1.00 38.88 28 TYR C O 1
ATOM 2954 N N . ILE E 1 34 ? 72.953 78.006 58.299 1.00 39.14 29 ILE C N 1
ATOM 2955 C CA . ILE E 1 34 ? 72.577 76.756 57.643 1.00 37.35 29 ILE C CA 1
ATOM 2956 C C . ILE E 1 34 ? 72.847 76.874 56.151 1.00 36.85 29 ILE C C 1
ATOM 2957 O O . ILE E 1 34 ? 73.503 76.014 55.559 1.00 36.34 29 ILE C O 1
ATOM 2962 N N . ILE E 1 35 ? 72.345 77.944 55.542 1.00 36.79 30 ILE C N 1
ATOM 2963 C CA . ILE E 1 35 ? 72.551 78.151 54.112 1.00 36.28 30 ILE C CA 1
ATOM 2964 C C . ILE E 1 35 ? 74.022 78.416 53.830 1.00 33.91 30 ILE C C 1
ATOM 2965 O O . ILE E 1 35 ? 74.551 77.964 52.820 1.00 35.00 30 ILE C O 1
ATOM 2970 N N . GLY E 1 36 ? 74.680 79.145 54.724 1.00 33.51 31 GLY C N 1
ATOM 2971 C CA . GLY E 1 36 ? 76.097 79.426 54.545 1.00 32.90 31 GLY C CA 1
ATOM 2972 C C . GLY E 1 36 ? 76.873 78.135 54.335 1.00 33.62 31 GLY C C 1
ATOM 2973 O O . GLY E 1 36 ? 77.672 78.016 53.396 1.00 33.76 31 GLY C O 1
ATOM 2974 N N . PHE E 1 37 ? 76.631 77.164 55.212 1.00 32.09 32 PHE C N 1
ATOM 2975 C CA . PHE E 1 37 ? 77.284 75.860 55.138 1.00 33.99 32 PHE C CA 1
ATOM 2976 C C . PHE E 1 37 ? 77.032 75.248 53.756 1.00 34.95 32 PHE C C 1
ATOM 2977 O O . PHE E 1 37 ? 77.959 74.802 53.077 1.00 33.71 32 PHE C O 1
ATOM 2985 N N . CYS E 1 38 ? 75.770 75.234 53.339 1.00 36.30 33 CYS C N 1
ATOM 2986 C CA . CYS E 1 38 ? 75.422 74.683 52.042 1.00 37.50 33 CYS C CA 1
ATOM 2987 C C . CYS E 1 38 ? 76.227 75.378 50.964 1.00 38.18 33 CYS C C 1
ATOM 2988 O O . CYS E 1 38 ? 76.794 74.726 50.090 1.00 37.64 33 CYS C O 1
ATOM 2991 N N . ASP E 1 39 ? 76.286 76.706 51.031 1.00 39.96 34 ASP C N 1
ATOM 2992 C CA . ASP E 1 39 ? 77.028 77.467 50.029 1.00 41.92 34 ASP C CA 1
ATOM 2993 C C . ASP E 1 39 ? 78.518 77.141 50.038 1.00 40.91 34 ASP C C 1
ATOM 2994 O O . ASP E 1 39 ? 79.130 77.014 48.976 1.00 42.84 34 ASP C O 1
ATOM 2999 N N . GLN E 1 40 ? 79.105 76.997 51.221 1.00 39.37 35 GLN C N 1
ATOM 3000 C CA . GLN E 1 40 ? 80.511 76.630 51.302 1.00 38.92 35 GLN C CA 1
ATOM 3001 C C . GLN E 1 40 ? 80.672 75.315 50.532 1.00 37.98 35 GLN C C 1
ATOM 3002 O O . GLN E 1 40 ? 81.542 75.180 49.666 1.00 38.92 35 GLN C O 1
ATOM 3008 N N . ILE E 1 41 ? 79.816 74.349 50.850 1.00 35.28 36 ILE C N 1
ATOM 3009 C CA . ILE E 1 41 ? 79.859 73.041 50.204 1.00 35.42 36 ILE C CA 1
ATOM 3010 C C . ILE E 1 41 ? 79.797 73.135 48.675 1.00 35.23 36 ILE C C 1
ATOM 3011 O O . ILE E 1 41 ? 80.486 72.399 47.967 1.00 31.68 36 ILE C O 1
ATOM 3016 N N . ASN E 1 42 ? 78.962 74.041 48.174 1.00 36.72 37 ASN C N 1
ATOM 3017 C CA . ASN E 1 42 ? 78.796 74.212 46.733 1.00 37.71 37 ASN C CA 1
ATOM 3018 C C . ASN E 1 42 ? 80.043 74.801 46.078 1.00 37.94 37 ASN C C 1
ATOM 3019 O O . ASN E 1 42 ? 80.305 74.561 44.900 1.00 36.81 37 ASN C O 1
ATOM 3024 N N . LYS E 1 43 ? 80.817 75.561 46.847 1.00 39.61 38 LYS C N 1
ATOM 3025 C CA . LYS E 1 43 ? 82.047 76.163 46.328 1.00 41.28 38 LYS C CA 1
ATOM 3026 C C . LYS E 1 43 ? 83.296 75.280 46.507 1.00 41.14 38 LYS C C 1
ATOM 3027 O O . LYS E 1 43 ? 84.240 75.372 45.721 1.00 41.19 38 LYS C O 1
ATOM 3033 N N . GLU E 1 44 ? 83.298 74.420 47.526 1.00 39.79 39 GLU C N 1
ATOM 3034 C CA . GLU E 1 44 ? 84.450 73.554 47.794 1.00 39.34 39 GLU C CA 1
ATOM 3035 C C . GLU E 1 44 ? 84.524 72.258 46.997 1.00 37.81 39 GLU C C 1
ATOM 3036 O O . GLU E 1 44 ? 83.529 71.559 46.813 1.00 36.59 39 GLU C O 1
ATOM 3042 N N . LEU E 1 45 ? 85.732 71.950 46.533 1.00 38.61 40 LEU C N 1
ATOM 3043 C CA . LEU E 1 45 ? 85.991 70.765 45.729 1.00 38.56 40 LEU C CA 1
ATOM 3044 C C . LEU E 1 45 ? 85.692 69.465 46.458 1.00 39.67 40 LEU C C 1
ATOM 3045 O O . LEU E 1 45 ? 85.108 68.542 45.884 1.00 41.37 40 LEU C O 1
ATOM 3050 N N . GLU E 1 46 ? 86.110 69.384 47.715 1.00 39.80 41 GLU C N 1
ATOM 3051 C CA . GLU E 1 46 ? 85.865 68.193 48.514 1.00 40.48 41 GLU C CA 1
ATOM 3052 C C . GLU E 1 46 ? 84.756 68.494 49.517 1.00 39.08 41 GLU C C 1
ATOM 3053 O O . GLU E 1 46 ? 84.595 67.804 50.526 1.00 39.68 41 GLU C O 1
ATOM 3059 N N . GLY E 1 47 ? 83.985 69.533 49.220 1.00 37.60 42 GLY C N 1
ATOM 3060 C CA . GLY E 1 47 ? 82.901 69.926 50.099 1.00 35.88 42 GLY C CA 1
ATOM 3061 C C . GLY E 1 47 ? 81.969 68.803 50.516 1.00 35.50 42 GLY C C 1
ATOM 3062 O O . GLY E 1 47 ? 81.788 68.576 51.708 1.00 35.39 42 GLY C O 1
ATOM 3063 N N . PRO E 1 48 ? 81.361 68.077 49.561 1.00 34.91 43 PRO C N 1
ATOM 3064 C CA . PRO E 1 48 ? 80.444 66.983 49.889 1.00 33.46 43 PRO C CA 1
ATOM 3065 C C . PRO E 1 48 ? 81.057 65.868 50.722 1.00 34.24 43 PRO C C 1
ATOM 3066 O O . PRO E 1 48 ? 80.479 65.453 51.730 1.00 34.74 43 PRO C O 1
ATOM 3070 N N . GLN E 1 49 ? 82.219 65.371 50.308 1.00 33.69 44 GLN C N 1
ATOM 3071 C CA . GLN E 1 49 ? 82.855 64.288 51.051 1.00 34.07 44 GLN C CA 1
ATOM 3072 C C . GLN E 1 49 ? 83.138 64.711 52.485 1.00 33.90 44 GLN C C 1
ATOM 3073 O O . GLN E 1 49 ? 83.005 63.919 53.418 1.00 34.93 44 GLN C O 1
ATOM 3079 N N . ILE E 1 50 ? 83.522 65.969 52.663 1.00 32.66 45 ILE C N 1
ATOM 3080 C CA . ILE E 1 50 ? 83.834 66.468 53.990 1.00 30.76 45 ILE C CA 1
ATOM 3081 C C . ILE E 1 50 ? 82.592 66.743 54.823 1.00 29.08 45 ILE C C 1
ATOM 3082 O O . ILE E 1 50 ? 82.537 66.400 56.003 1.00 28.25 45 ILE C O 1
ATOM 3087 N N . ALA E 1 51 ? 81.598 67.363 54.204 1.00 27.51 46 ALA C N 1
ATOM 3088 C CA . ALA E 1 51 ? 80.365 67.695 54.890 1.00 26.37 46 ALA C CA 1
ATOM 3089 C C . ALA E 1 51 ? 79.627 66.475 55.442 1.00 25.68 46 ALA C C 1
ATOM 3090 O O . ALA E 1 51 ? 79.149 66.515 56.571 1.00 25.42 46 ALA C O 1
ATOM 3092 N N . VAL E 1 52 ? 79.526 65.400 54.661 1.00 24.36 47 VAL C N 1
ATOM 3093 C CA . VAL E 1 52 ? 78.806 64.211 55.125 1.00 25.26 47 VAL C CA 1
ATOM 3094 C C . VAL E 1 52 ? 79.452 63.559 56.342 1.00 24.60 47 VAL C C 1
ATOM 3095 O O . VAL E 1 52 ? 78.761 63.020 57.210 1.00 25.96 47 VAL C O 1
ATOM 3099 N N . ARG E 1 53 ? 80.770 63.598 56.423 1.00 24.07 48 ARG C N 1
ATOM 3100 C CA . ARG E 1 53 ? 81.426 63.015 57.584 1.00 24.60 48 ARG C CA 1
ATOM 3101 C C . ARG E 1 53 ? 81.186 63.898 58.801 1.00 23.52 48 ARG C C 1
ATOM 3102 O O . ARG E 1 53 ? 80.946 63.390 59.897 1.00 22.43 48 ARG C O 1
ATOM 3110 N N . LEU E 1 54 ? 81.244 65.216 58.604 1.00 22.98 49 LEU C N 1
ATOM 3111 C CA . LEU E 1 54 ? 81.029 66.170 59.691 1.00 23.22 49 LEU C CA 1
ATOM 3112 C C . LEU E 1 54 ? 79.588 66.111 60.204 1.00 23.78 49 LEU C C 1
ATOM 3113 O O . LEU E 1 54 ? 79.348 66.148 61.419 1.00 24.44 49 LEU C O 1
ATOM 3118 N N . LEU E 1 55 ? 78.632 66.038 59.281 1.00 22.08 50 LEU C N 1
ATOM 3119 C CA . LEU E 1 55 ? 77.220 65.983 59.642 1.00 22.76 50 LEU C CA 1
ATOM 3120 C C . LEU E 1 55 ? 76.924 64.674 60.353 1.00 23.43 50 LEU C C 1
ATOM 3121 O O . LEU E 1 55 ? 76.162 64.638 61.332 1.00 23.14 50 LEU C O 1
ATOM 3126 N N . ALA E 1 56 ? 77.519 63.596 59.845 1.00 22.90 51 ALA C N 1
ATOM 3127 C CA . ALA E 1 56 ? 77.336 62.278 60.434 1.00 23.84 51 ALA C CA 1
ATOM 3128 C C . ALA E 1 56 ? 77.711 62.372 61.906 1.00 24.64 51 ALA C C 1
ATOM 3129 O O . ALA E 1 56 ? 77.001 61.872 62.784 1.00 24.54 51 ALA C O 1
ATOM 3131 N N . HIS E 1 57 ? 78.834 63.027 62.166 1.00 22.87 52 HIS C N 1
ATOM 3132 C CA . HIS E 1 57 ? 79.312 63.173 63.519 1.00 23.58 52 HIS C CA 1
ATOM 3133 C C . HIS E 1 57 ? 78.392 64.059 64.368 1.00 23.79 52 HIS C C 1
ATOM 3134 O O . HIS E 1 57 ? 78.110 63.718 65.516 1.00 24.45 52 HIS C O 1
ATOM 3141 N N . LYS E 1 58 ? 77.925 65.186 63.824 1.00 22.58 53 LYS C N 1
ATOM 3142 C CA . LYS E 1 58 ? 77.027 66.065 64.584 1.00 24.50 53 LYS C CA 1
ATOM 3143 C C . LYS E 1 58 ? 75.718 65.353 64.911 1.00 25.20 53 LYS C C 1
ATOM 3144 O O . LYS E 1 58 ? 75.139 65.552 65.981 1.00 27.01 53 LYS C O 1
ATOM 3150 N N . ILE E 1 59 ? 75.243 64.535 63.976 1.00 25.25 54 ILE C N 1
ATOM 3151 C CA . ILE E 1 59 ? 73.994 63.800 64.167 1.00 25.59 54 ILE C CA 1
ATOM 3152 C C . ILE E 1 59 ? 74.129 62.745 65.258 1.00 25.63 54 ILE C C 1
ATOM 3153 O O . ILE E 1 59 ? 73.139 62.351 65.882 1.00 25.91 54 ILE C O 1
ATOM 3158 N N . GLN E 1 60 ? 75.357 62.292 65.490 1.00 25.41 55 GLN C N 1
ATOM 3159 C CA . GLN E 1 60 ? 75.608 61.296 66.519 1.00 25.83 55 GLN C CA 1
ATOM 3160 C C . GLN E 1 60 ? 75.986 61.992 67.829 1.00 27.05 55 GLN C C 1
ATOM 3161 O O . GLN E 1 60 ? 76.483 61.361 68.759 1.00 27.48 55 GLN C O 1
ATOM 3167 N N . SER E 1 61 ? 75.759 63.299 67.903 1.00 28.92 56 SER C N 1
ATOM 3168 C CA . SER E 1 61 ? 76.073 64.037 69.120 1.00 30.76 56 SER C CA 1
ATOM 3169 C C . SER E 1 61 ? 75.143 63.590 70.237 1.00 31.28 56 SER C C 1
ATOM 3170 O O . SER E 1 61 ? 73.989 63.256 69.988 1.00 32.15 56 SER C O 1
ATOM 3173 N N . PRO E 1 62 ? 75.639 63.565 71.485 1.00 32.18 57 PRO C N 1
ATOM 3174 C CA . PRO E 1 62 ? 74.815 63.151 72.628 1.00 32.26 57 PRO C CA 1
ATOM 3175 C C . PRO E 1 62 ? 73.817 64.255 72.999 1.00 31.48 57 PRO C C 1
ATOM 3176 O O . PRO E 1 62 ? 72.854 64.012 73.724 1.00 32.43 57 PRO C O 1
ATOM 3180 N N . GLN E 1 63 ? 74.062 65.462 72.495 1.00 29.73 58 GLN C N 1
ATOM 3181 C CA . GLN E 1 63 ? 73.210 66.616 72.775 1.00 30.16 58 GLN C CA 1
ATOM 3182 C C . GLN E 1 63 ? 72.092 66.705 71.730 1.00 30.44 58 GLN C C 1
ATOM 3183 O O . GLN E 1 63 ? 72.334 67.036 70.568 1.00 29.97 58 GLN C O 1
ATOM 3189 N N . GLU E 1 64 ? 70.864 66.423 72.159 1.00 31.40 59 GLU C N 1
ATOM 3190 C CA . GLU E 1 64 ? 69.704 66.425 71.270 1.00 31.68 59 GLU C CA 1
ATOM 3191 C C . GLU E 1 64 ? 69.513 67.618 70.327 1.00 30.50 59 GLU C C 1
ATOM 3192 O O . GLU E 1 64 ? 69.304 67.424 69.126 1.00 30.44 59 GLU C O 1
ATOM 3198 N N . TRP E 1 65 ? 69.567 68.835 70.857 1.00 28.76 60 TRP C N 1
ATOM 3199 C CA . TRP E 1 65 ? 69.371 70.041 70.037 1.00 29.07 60 TRP C CA 1
ATOM 3200 C C . TRP E 1 65 ? 70.510 70.278 69.020 1.00 28.75 60 TRP C C 1
ATOM 3201 O O . TRP E 1 65 ? 70.315 70.963 67.999 1.00 28.84 60 TRP C O 1
ATOM 3212 N N . GLU E 1 66 ? 71.693 69.729 69.294 1.00 24.15 61 GLU C N 1
ATOM 3213 C CA . GLU E 1 66 ? 72.812 69.884 68.369 1.00 25.43 61 GLU C CA 1
ATOM 3214 C C . GLU E 1 66 ? 72.564 68.933 67.204 1.00 25.65 61 GLU C C 1
ATOM 3215 O O . GLU E 1 66 ? 72.770 69.278 66.029 1.00 23.56 61 GLU C O 1
ATOM 3221 N N . ALA E 1 67 ? 72.120 67.727 67.553 1.00 24.21 62 ALA C N 1
ATOM 3222 C CA . ALA E 1 67 ? 71.830 66.693 66.576 1.00 22.80 62 ALA C CA 1
ATOM 3223 C C . ALA E 1 67 ? 70.626 67.060 65.724 1.00 22.40 62 ALA C C 1
ATOM 3224 O O . ALA E 1 67 ? 70.674 66.943 64.506 1.00 23.60 62 ALA C O 1
ATOM 3226 N N . LEU E 1 68 ? 69.546 67.511 66.353 1.00 22.79 63 LEU C N 1
ATOM 3227 C CA . LEU E 1 68 ? 68.359 67.883 65.589 1.00 24.51 63 LEU C CA 1
ATOM 3228 C C . LEU E 1 68 ? 68.710 68.973 64.593 1.00 25.10 63 LEU C C 1
ATOM 3229 O O . LEU E 1 68 ? 68.261 68.942 63.446 1.00 26.44 63 LEU C O 1
ATOM 3234 N N . GLN E 1 69 ? 69.515 69.939 65.019 1.00 25.41 64 GLN C N 1
ATOM 3235 C CA . GLN E 1 69 ? 69.921 70.997 64.111 1.00 24.76 64 GLN C CA 1
ATOM 3236 C C . GLN E 1 69 ? 70.774 70.392 62.998 1.00 25.85 64 GLN C C 1
ATOM 3237 O O . GLN E 1 69 ? 70.629 70.750 61.824 1.00 28.87 64 GLN C O 1
ATOM 3243 N N . ALA E 1 70 ? 71.647 69.455 63.351 1.00 24.48 65 ALA C N 1
ATOM 3244 C CA . ALA E 1 70 ? 72.489 68.810 62.348 1.00 24.43 65 ALA C CA 1
ATOM 3245 C C . ALA E 1 70 ? 71.607 68.135 61.290 1.00 24.40 65 ALA C C 1
ATOM 3246 O O . ALA E 1 70 ? 71.933 68.149 60.104 1.00 24.00 65 ALA C O 1
ATOM 3248 N N . LEU E 1 71 ? 70.493 67.545 61.721 1.00 23.16 66 LEU C N 1
ATOM 3249 C CA . LEU E 1 71 ? 69.581 66.877 60.795 1.00 22.89 66 LEU C CA 1
ATOM 3250 C C . LEU E 1 71 ? 68.888 67.891 59.886 1.00 24.01 66 LEU C C 1
ATOM 3251 O O . LEU E 1 71 ? 68.623 67.610 58.710 1.00 23.30 66 LEU C O 1
ATOM 3256 N N . THR E 1 72 ? 68.601 69.074 60.418 1.00 23.97 67 THR C N 1
ATOM 3257 C CA . THR E 1 72 ? 67.979 70.116 59.609 1.00 25.13 67 THR C CA 1
ATOM 3258 C C . THR E 1 72 ? 68.997 70.607 58.572 1.00 26.50 67 THR C C 1
ATOM 3259 O O . THR E 1 72 ? 68.639 70.955 57.437 1.00 27.54 67 THR C O 1
ATOM 3263 N N . VAL E 1 73 ? 70.269 70.628 58.963 1.00 24.63 68 VAL C N 1
ATOM 3264 C CA . VAL E 1 73 ? 71.314 71.062 58.057 1.00 23.85 68 VAL C CA 1
ATOM 3265 C C . VAL E 1 73 ? 71.489 70.028 56.969 1.00 24.52 68 VAL C C 1
ATOM 3266 O O . VAL E 1 73 ? 71.621 70.365 55.791 1.00 27.95 68 VAL C O 1
ATOM 3270 N N . LEU E 1 74 ? 71.495 68.765 57.360 1.00 23.91 69 LEU C N 1
ATOM 3271 C CA . LEU E 1 74 ? 71.637 67.694 56.394 1.00 25.35 69 LEU C CA 1
ATOM 3272 C C . LEU E 1 74 ? 70.559 67.797 55.320 1.00 26.67 69 LEU C C 1
ATOM 3273 O O . LEU E 1 74 ? 70.863 67.697 54.136 1.00 27.34 69 LEU C O 1
ATOM 3278 N N . GLU E 1 75 ? 69.300 68.016 55.699 1.00 29.04 70 GLU C N 1
ATOM 3279 C CA . GLU E 1 75 ? 68.295 68.076 54.648 1.00 31.18 70 GLU C CA 1
ATOM 3280 C C . GLU E 1 75 ? 68.307 69.357 53.824 1.00 29.44 70 GLU C C 1
ATOM 3281 O O . GLU E 1 75 ? 67.775 69.377 52.720 1.00 28.73 70 GLU C O 1
ATOM 3287 N N . ALA E 1 76 ? 68.915 70.424 54.332 1.00 29.46 71 ALA C N 1
ATOM 3288 C CA . ALA E 1 76 ? 68.994 71.646 53.531 1.00 28.23 71 ALA C CA 1
ATOM 3289 C C . ALA E 1 76 ? 70.056 71.337 52.477 1.00 29.41 71 ALA C C 1
ATOM 3290 O O . ALA E 1 76 ? 69.953 71.767 51.324 1.00 30.40 71 ALA C O 1
ATOM 3292 N N . CYS E 1 77 ? 71.082 70.584 52.879 1.00 27.69 72 CYS C N 1
ATOM 3293 C CA . CYS E 1 77 ? 72.123 70.202 51.942 1.00 28.49 72 CYS C CA 1
ATOM 3294 C C . CYS E 1 77 ? 71.516 69.347 50.836 1.00 28.53 72 CYS C C 1
ATOM 3295 O O . CYS E 1 77 ? 71.905 69.467 49.675 1.00 27.86 72 CYS C O 1
ATOM 3306 N N . LYS E 1 79 ? 68.618 69.634 49.692 1.00 31.54 74 LYS C N 1
ATOM 3307 C CA . LYS E 1 79 ? 67.857 70.544 48.844 1.00 34.30 74 LYS C CA 1
ATOM 3308 C C . LYS E 1 79 ? 68.676 71.575 48.079 1.00 34.24 74 LYS C C 1
ATOM 3309 O O . LYS E 1 79 ? 68.228 72.069 47.049 1.00 33.92 74 LYS C O 1
ATOM 3315 N N . ASN E 1 80 ? 69.873 71.891 48.559 1.00 34.79 75 ASN C N 1
ATOM 3316 C CA . ASN E 1 80 ? 70.686 72.915 47.902 1.00 35.04 75 ASN C CA 1
ATOM 3317 C C . ASN E 1 80 ? 72.034 72.508 47.310 1.00 34.26 75 ASN C C 1
ATOM 3318 O O . ASN E 1 80 ? 72.657 73.307 46.610 1.00 36.90 75 ASN C O 1
ATOM 3323 N N . CYS E 1 81 ? 72.495 71.289 47.566 1.00 32.96 76 CYS C N 1
ATOM 3324 C CA . CYS E 1 81 ? 73.801 70.893 47.052 1.00 31.27 76 CYS C CA 1
ATOM 3325 C C . CYS E 1 81 ? 73.782 69.871 45.919 1.00 31.15 76 CYS C C 1
ATOM 3326 O O . CYS E 1 81 ? 74.825 69.383 45.497 1.00 32.08 76 CYS C O 1
ATOM 3329 N N . GLY E 1 82 ? 72.589 69.559 45.431 1.00 31.90 77 GLY C N 1
ATOM 3330 C CA . GLY E 1 82 ? 72.429 68.636 44.319 1.00 33.62 77 GLY C CA 1
ATOM 3331 C C . GLY E 1 82 ? 73.107 67.272 44.275 1.00 35.18 77 GLY C C 1
ATOM 3332 O O . GLY E 1 82 ? 73.458 66.676 45.297 1.00 34.68 77 GLY C O 1
ATOM 3333 N N . ARG E 1 83 ? 73.259 66.778 43.046 1.00 36.34 78 ARG C N 1
ATOM 3334 C CA . ARG E 1 83 ? 73.869 65.485 42.745 1.00 37.60 78 ARG C CA 1
ATOM 3335 C C . ARG E 1 83 ? 75.133 65.204 43.546 1.00 35.96 78 ARG C C 1
ATOM 3336 O O . ARG E 1 83 ? 75.216 64.183 44.225 1.00 34.95 78 ARG C O 1
ATOM 3344 N N . ARG E 1 84 ? 76.117 66.102 43.435 1.00 35.26 79 ARG C N 1
ATOM 3345 C CA . ARG E 1 84 ? 77.397 65.981 44.141 1.00 35.00 79 ARG C CA 1
ATOM 3346 C C . ARG E 1 84 ? 77.168 65.464 45.543 1.00 33.81 79 ARG C C 1
ATOM 3347 O O . ARG E 1 84 ? 77.829 64.537 46.007 1.00 33.74 79 ARG C O 1
ATOM 3355 N N . PHE E 1 85 ? 76.244 66.128 46.224 1.00 33.11 80 PHE C N 1
ATOM 3356 C CA . PHE E 1 85 ? 75.923 65.802 47.592 1.00 33.08 80 PHE C CA 1
ATOM 3357 C C . PHE E 1 85 ? 75.097 64.526 47.731 1.00 33.06 80 PHE C C 1
ATOM 3358 O O . PHE E 1 85 ? 75.356 63.725 48.635 1.00 32.28 80 PHE C O 1
ATOM 3366 N N . HIS E 1 86 ? 74.112 64.329 46.851 1.00 33.20 81 HIS C N 1
ATOM 3367 C CA . HIS E 1 86 ? 73.275 63.126 46.926 1.00 32.41 81 HIS C CA 1
ATOM 3368 C C . HIS E 1 86 ? 74.132 61.869 46.818 1.00 33.65 81 HIS C C 1
ATOM 3369 O O . HIS E 1 86 ? 73.872 60.875 47.499 1.00 33.60 81 HIS C O 1
ATOM 3376 N N . ASN E 1 87 ? 75.163 61.920 45.975 1.00 33.81 82 ASN C N 1
ATOM 3377 C CA . ASN E 1 87 ? 76.047 60.774 45.786 1.00 35.60 82 ASN C CA 1
ATOM 3378 C C . ASN E 1 87 ? 76.863 60.390 47.018 1.00 34.83 82 ASN C C 1
ATOM 3379 O O . ASN E 1 87 ? 77.157 59.208 47.210 1.00 34.56 82 ASN C O 1
ATOM 3384 N N . GLU E 1 88 ? 77.240 61.373 47.841 1.00 32.74 83 GLU C N 1
ATOM 3385 C CA . GLU E 1 88 ? 78.025 61.100 49.047 1.00 31.42 83 GLU C CA 1
ATOM 3386 C C . GLU E 1 88 ? 77.150 60.510 50.145 1.00 30.09 83 GLU C C 1
ATOM 3387 O O . GLU E 1 88 ? 77.574 59.627 50.894 1.00 27.96 83 GLU C O 1
ATOM 3393 N N . VAL E 1 89 ? 75.926 61.007 50.240 1.00 30.38 84 VAL C N 1
ATOM 3394 C CA . VAL E 1 89 ? 74.981 60.516 51.230 1.00 30.19 84 VAL C CA 1
ATOM 3395 C C . VAL E 1 89 ? 74.551 59.108 50.834 1.00 31.57 84 VAL C C 1
ATOM 3396 O O . VAL E 1 89 ? 74.292 58.254 51.688 1.00 31.00 84 VAL C O 1
ATOM 3400 N N . GLY E 1 90 ? 74.491 58.874 49.527 1.00 31.51 85 GLY C N 1
ATOM 3401 C CA . GLY E 1 90 ? 74.078 57.577 49.023 1.00 31.00 85 GLY C CA 1
ATOM 3402 C C . GLY E 1 90 ? 75.135 56.496 49.072 1.00 30.07 85 GLY C C 1
ATOM 3403 O O . GLY E 1 90 ? 75.114 55.586 48.245 1.00 29.78 85 GLY C O 1
ATOM 3404 N N . LYS E 1 91 ? 76.062 56.594 50.024 1.00 29.68 86 LYS C N 1
ATOM 3405 C CA . LYS E 1 91 ? 77.113 55.588 50.175 1.00 29.49 86 LYS C CA 1
ATOM 3406 C C . LYS E 1 91 ? 76.970 55.011 51.569 1.00 28.75 86 LYS C C 1
ATOM 3407 O O . LYS E 1 91 ? 76.535 55.710 52.483 1.00 30.63 86 LYS C O 1
ATOM 3413 N N . PHE E 1 92 ? 77.335 53.748 51.745 1.00 26.94 87 PHE C N 1
ATOM 3414 C CA . PHE E 1 92 ? 77.201 53.124 53.055 1.00 27.70 87 PHE C CA 1
ATOM 3415 C C . PHE E 1 92 ? 78.104 53.783 54.075 1.00 27.96 87 PHE C C 1
ATOM 3416 O O . PHE E 1 92 ? 77.810 53.785 55.270 1.00 28.81 87 PHE C O 1
ATOM 3424 N N . ARG E 1 93 ? 79.202 54.349 53.593 1.00 29.09 88 ARG C N 1
ATOM 3425 C CA . ARG E 1 93 ? 80.164 55.020 54.451 1.00 31.06 88 ARG C CA 1
ATOM 3426 C C . ARG E 1 93 ? 79.458 56.060 55.320 1.00 29.85 88 ARG C C 1
ATOM 3427 O O . ARG E 1 93 ? 79.775 56.221 56.497 1.00 30.59 88 ARG C O 1
ATOM 3435 N N . PHE E 1 94 ? 78.495 56.760 54.731 1.00 27.74 89 PHE C N 1
ATOM 3436 C CA . PHE E 1 94 ? 77.732 57.771 55.441 1.00 24.89 89 PHE C CA 1
ATOM 3437 C C . PHE E 1 94 ? 76.486 57.139 56.065 1.00 26.15 89 PHE C C 1
ATOM 3438 O O . PHE E 1 94 ? 76.245 57.269 57.264 1.00 26.25 89 PHE C O 1
ATOM 3446 N N . LEU E 1 95 ? 75.704 56.458 55.232 1.00 26.43 90 LEU C N 1
ATOM 3447 C CA . LEU E 1 95 ? 74.476 55.790 55.643 1.00 26.57 90 LEU C CA 1
ATOM 3448 C C . LEU E 1 95 ? 74.635 54.873 56.870 1.00 27.71 90 LEU C C 1
ATOM 3449 O O . LEU E 1 95 ? 73.688 54.716 57.641 1.00 27.98 90 LEU C O 1
ATOM 3454 N N . ASN E 1 96 ? 75.812 54.268 57.056 1.00 27.44 91 ASN C N 1
ATOM 3455 C CA . ASN E 1 96 ? 76.037 53.393 58.215 1.00 27.88 91 ASN C CA 1
ATOM 3456 C C . ASN E 1 96 ? 76.107 54.187 59.528 1.00 28.89 91 ASN C C 1
ATOM 3457 O O . ASN E 1 96 ? 75.771 53.674 60.599 1.00 27.00 91 ASN C O 1
ATOM 3462 N N . GLU E 1 97 ? 76.575 55.428 59.450 1.00 29.08 92 GLU C N 1
ATOM 3463 C CA . GLU E 1 97 ? 76.669 56.262 60.640 1.00 30.18 92 GLU C CA 1
ATOM 3464 C C . GLU E 1 97 ? 75.244 56.599 61.073 1.00 30.48 92 GLU C C 1
ATOM 3465 O O . GLU E 1 97 ? 74.985 56.848 62.252 1.00 30.42 92 GLU C O 1
ATOM 3471 N N . LEU E 1 98 ? 74.316 56.576 60.115 1.00 30.91 93 LEU C N 1
ATOM 3472 C CA . LEU E 1 98 ? 72.909 56.848 60.399 1.00 29.71 93 LEU C CA 1
ATOM 3473 C C . LEU E 1 98 ? 72.225 55.630 61.010 1.00 29.20 93 LEU C C 1
ATOM 3474 O O . LEU E 1 98 ? 71.370 55.771 61.891 1.00 27.87 93 LEU C O 1
ATOM 3479 N N . ILE E 1 99 ? 72.578 54.435 60.544 1.00 28.77 94 ILE C N 1
ATOM 3480 C CA . ILE E 1 99 ? 71.955 53.245 61.099 1.00 32.42 94 ILE C CA 1
ATOM 3481 C C . ILE E 1 99 ? 72.422 53.061 62.548 1.00 32.26 94 ILE C C 1
ATOM 3482 O O . ILE E 1 99 ? 71.688 52.527 63.386 1.00 34.81 94 ILE C O 1
ATOM 3487 N N . LYS E 1 100 ? 73.637 53.515 62.843 1.00 31.80 95 LYS C N 1
ATOM 3488 C CA . LYS E 1 100 ? 74.192 53.423 64.192 1.00 31.47 95 LYS C CA 1
ATOM 3489 C C . LYS E 1 100 ? 73.411 54.258 65.203 1.00 29.96 95 LYS C C 1
ATOM 3490 O O . LYS E 1 100 ? 73.333 53.889 66.370 1.00 30.17 95 LYS C O 1
ATOM 3496 N N . VAL E 1 101 ? 72.828 55.376 64.779 1.00 30.33 96 VAL C N 1
ATOM 3497 C CA . VAL E 1 101 ? 72.070 56.198 65.723 1.00 31.95 96 VAL C CA 1
ATOM 3498 C C . VAL E 1 101 ? 70.680 55.616 66.013 1.00 32.47 96 VAL C C 1
ATOM 3499 O O . VAL E 1 101 ? 70.097 55.886 67.058 1.00 32.79 96 VAL C O 1
ATOM 3503 N N . VAL E 1 102 ? 70.153 54.807 65.100 1.00 32.95 97 VAL C N 1
ATOM 3504 C CA . VAL E 1 102 ? 68.825 54.239 65.295 1.00 34.89 97 VAL C CA 1
ATOM 3505 C C . VAL E 1 102 ? 68.846 52.783 65.742 1.00 37.97 97 VAL C C 1
ATOM 3506 O O . VAL E 1 102 ? 67.792 52.186 65.952 1.00 39.88 97 VAL C O 1
ATOM 3510 N N . SER E 1 103 ? 70.035 52.205 65.877 1.00 39.58 98 SER C N 1
ATOM 3511 C CA . SER E 1 103 ? 70.143 50.818 66.318 1.00 41.77 98 SER C CA 1
ATOM 3512 C C . SER E 1 103 ? 70.624 50.710 67.773 1.00 42.75 98 SER C C 1
ATOM 3513 O O . SER E 1 103 ? 71.658 51.281 68.145 1.00 41.50 98 SER C O 1
ATOM 3516 N N . PRO E 1 104 ? 69.872 49.973 68.611 1.00 43.64 99 PRO C N 1
ATOM 3517 C CA . PRO E 1 104 ? 70.188 49.764 70.031 1.00 44.41 99 PRO C CA 1
ATOM 3518 C C . PRO E 1 104 ? 71.574 49.161 70.210 1.00 44.75 99 PRO C C 1
ATOM 3519 O O . PRO E 1 104 ? 72.247 49.396 71.217 1.00 45.20 99 PRO C O 1
ATOM 3523 N N . LYS E 1 105 ? 71.991 48.373 69.224 1.00 44.81 100 LYS C N 1
ATOM 3524 C CA . LYS E 1 105 ? 73.288 47.723 69.267 1.00 44.74 100 LYS C CA 1
ATOM 3525 C C . LYS E 1 105 ? 74.435 48.719 69.107 1.00 44.47 100 LYS C C 1
ATOM 3526 O O . LYS E 1 105 ? 75.612 48.343 69.135 1.00 43.55 100 LYS C O 1
ATOM 3532 N N . TYR E 1 106 ? 74.083 49.993 68.957 1.00 43.93 101 TYR C N 1
ATOM 3533 C CA . TYR E 1 106 ? 75.076 51.048 68.813 1.00 43.58 101 TYR C CA 1
ATOM 3534 C C . TYR E 1 106 ? 74.756 52.244 69.702 1.00 43.82 101 TYR C C 1
ATOM 3535 O O . TYR E 1 106 ? 74.949 52.191 70.915 1.00 44.75 101 TYR C O 1
ATOM 3544 N N . LEU E 1 107 ? 74.258 53.318 69.100 1.00 43.21 102 LEU C N 1
ATOM 3545 C CA . LEU E 1 107 ? 73.929 54.519 69.850 1.00 42.21 102 LEU C CA 1
ATOM 3546 C C . LEU E 1 107 ? 72.436 54.629 70.155 1.00 43.40 102 LEU C C 1
ATOM 3547 O O . LEU E 1 107 ? 72.017 55.514 70.897 1.00 43.19 102 LEU C O 1
ATOM 3552 N N . GLY E 1 108 ? 71.642 53.728 69.580 1.00 45.13 103 GLY C N 1
ATOM 3553 C CA . GLY E 1 108 ? 70.201 53.745 69.776 1.00 46.65 103 GLY C CA 1
ATOM 3554 C C . GLY E 1 108 ? 69.698 53.943 71.197 1.00 49.89 103 GLY C C 1
ATOM 3555 O O . GLY E 1 108 ? 68.788 54.751 71.426 1.00 50.43 103 GLY C O 1
ATOM 3556 N N . ASP E 1 109 ? 70.269 53.213 72.155 1.00 51.24 104 ASP C N 1
ATOM 3557 C CA . ASP E 1 109 ? 69.848 53.326 73.553 1.00 51.68 104 ASP C CA 1
ATOM 3558 C C . ASP E 1 109 ? 70.059 54.713 74.151 1.00 51.66 104 ASP C C 1
ATOM 3559 O O . ASP E 1 109 ? 69.351 55.100 75.074 1.00 50.86 104 ASP C O 1
ATOM 3564 N N . ARG E 1 110 ? 71.030 55.457 73.628 1.00 52.27 105 ARG C N 1
ATOM 3565 C CA . ARG E 1 110 ? 71.355 56.777 74.166 1.00 52.51 105 ARG C CA 1
ATOM 3566 C C . ARG E 1 110 ? 71.002 57.983 73.293 1.00 52.00 105 ARG C C 1
ATOM 3567 O O . ARG E 1 110 ? 71.525 59.086 73.507 1.00 52.63 105 ARG C O 1
ATOM 3575 N N . VAL E 1 111 ? 70.129 57.780 72.310 1.00 49.84 106 VAL C N 1
ATOM 3576 C CA . VAL E 1 111 ? 69.705 58.876 71.439 1.00 47.99 106 VAL C CA 1
ATOM 3577 C C . VAL E 1 111 ? 68.197 59.054 71.629 1.00 47.37 106 VAL C C 1
ATOM 3578 O O . VAL E 1 111 ? 67.461 58.075 71.810 1.00 46.62 106 VAL C O 1
ATOM 3582 N N . SER E 1 112 ? 67.736 60.300 71.602 1.00 46.64 107 SER C N 1
ATOM 3583 C CA . SER E 1 112 ? 66.318 60.575 71.813 1.00 46.02 107 SER C CA 1
ATOM 3584 C C . SER E 1 112 ? 65.404 60.048 70.715 1.00 44.72 107 SER C C 1
ATOM 3585 O O . SER E 1 112 ? 65.836 59.776 69.593 1.00 43.08 107 SER C O 1
ATOM 3588 N N . GLU E 1 113 ? 64.130 59.907 71.065 1.00 44.98 108 GLU C N 1
ATOM 3589 C CA . GLU E 1 113 ? 63.123 59.417 70.144 1.00 44.78 108 GLU C CA 1
ATOM 3590 C C . GLU E 1 113 ? 62.914 60.450 69.035 1.00 43.36 108 GLU C C 1
ATOM 3591 O O . GLU E 1 113 ? 62.660 60.097 67.882 1.00 43.23 108 GLU C O 1
ATOM 3597 N N . LYS E 1 114 ? 63.038 61.725 69.384 1.00 40.05 109 LYS C N 1
ATOM 3598 C CA . LYS E 1 114 ? 62.860 62.782 68.403 1.00 39.56 109 LYS C CA 1
ATOM 3599 C C . LYS E 1 114 ? 63.921 62.687 67.299 1.00 38.18 109 LYS C C 1
ATOM 3600 O O . LYS E 1 114 ? 63.613 62.822 66.111 1.00 37.38 109 LYS C O 1
ATOM 3606 N N . VAL E 1 115 ? 65.166 62.444 67.699 1.00 36.02 110 VAL C N 1
ATOM 3607 C CA . VAL E 1 115 ? 66.271 62.327 66.755 1.00 33.82 110 VAL C CA 1
ATOM 3608 C C . VAL E 1 115 ? 66.125 61.080 65.887 1.00 33.27 110 VAL C C 1
ATOM 3609 O O . VAL E 1 115 ? 66.243 61.150 64.664 1.00 33.12 110 VAL C O 1
ATOM 3613 N N . LYS E 1 116 ? 65.863 59.938 66.512 1.00 31.87 111 LYS C N 1
ATOM 3614 C CA . LYS E 1 116 ? 65.719 58.713 65.745 1.00 32.08 111 LYS C CA 1
ATOM 3615 C C . LYS E 1 116 ? 64.605 58.787 64.704 1.00 31.10 111 LYS C C 1
ATOM 3616 O O . LYS E 1 116 ? 64.803 58.395 63.561 1.00 29.79 111 LYS C O 1
ATOM 3622 N N . THR E 1 117 ? 63.441 59.297 65.089 1.00 32.11 112 THR C N 1
ATOM 3623 C CA . THR E 1 117 ? 62.327 59.387 64.154 1.00 32.88 112 THR C CA 1
ATOM 3624 C C . THR E 1 117 ? 62.656 60.324 62.995 1.00 30.91 112 THR C C 1
ATOM 3625 O O . THR E 1 117 ? 62.190 60.128 61.874 1.00 31.17 112 THR C O 1
ATOM 3629 N N . LYS E 1 118 ? 63.455 61.346 63.264 1.00 29.13 113 LYS C N 1
ATOM 3630 C CA . LYS E 1 118 ? 63.842 62.278 62.217 1.00 28.43 113 LYS C CA 1
ATOM 3631 C C . LYS E 1 118 ? 64.715 61.543 61.200 1.00 28.07 113 LYS C C 1
ATOM 3632 O O . LYS E 1 118 ? 64.505 61.651 59.990 1.00 28.73 113 LYS C O 1
ATOM 3638 N N . VAL E 1 119 ? 65.695 60.791 61.696 1.00 25.81 114 VAL C N 1
ATOM 3639 C CA . VAL E 1 119 ? 66.590 60.046 60.825 1.00 25.11 114 VAL C CA 1
ATOM 3640 C C . VAL E 1 119 ? 65.787 59.156 59.890 1.00 25.67 114 VAL C C 1
ATOM 3641 O O . VAL E 1 119 ? 65.968 59.176 58.675 1.00 23.78 114 VAL C O 1
ATOM 3645 N N . ILE E 1 120 ? 64.897 58.371 60.484 1.00 27.21 115 ILE C N 1
ATOM 3646 C CA . ILE E 1 120 ? 64.060 57.446 59.745 1.00 27.66 115 ILE C CA 1
ATOM 3647 C C . ILE E 1 120 ? 63.173 58.194 58.767 1.00 28.47 115 ILE C C 1
ATOM 3648 O O . ILE E 1 120 ? 62.990 57.771 57.626 1.00 29.77 115 ILE C O 1
ATOM 3653 N N . GLU E 1 121 ? 62.633 59.316 59.213 1.00 27.72 116 GLU C N 1
ATOM 3654 C CA . GLU E 1 121 ? 61.786 60.123 58.359 1.00 28.70 116 GLU C CA 1
ATOM 3655 C C . GLU E 1 121 ? 62.583 60.560 57.131 1.00 28.92 116 GLU C C 1
ATOM 3656 O O . GLU E 1 121 ? 62.138 60.386 55.992 1.00 30.19 116 GLU C O 1
ATOM 3662 N N . LEU E 1 122 ? 63.768 61.120 57.350 1.00 27.09 117 LEU C N 1
ATOM 3663 C CA . LEU E 1 122 ? 64.585 61.548 56.219 1.00 29.02 117 LEU C CA 1
ATOM 3664 C C . LEU E 1 122 ? 64.934 60.387 55.286 1.00 28.68 117 LEU C C 1
ATOM 3665 O O . LEU E 1 122 ? 64.833 60.505 54.067 1.00 30.19 117 LEU C O 1
ATOM 3670 N N . LEU E 1 123 ? 65.346 59.269 55.868 1.00 28.77 118 LEU C N 1
ATOM 3671 C CA . LEU E 1 123 ? 65.718 58.094 55.098 1.00 28.70 118 LEU C CA 1
ATOM 3672 C C . LEU E 1 123 ? 64.562 57.628 54.208 1.00 29.67 118 LEU C C 1
ATOM 3673 O O . LEU E 1 123 ? 64.763 57.299 53.036 1.00 28.29 118 LEU C O 1
ATOM 3678 N N . TYR E 1 124 ? 63.346 57.596 54.751 1.00 29.27 119 TYR C N 1
ATOM 3679 C CA . TYR E 1 124 ? 62.217 57.175 53.933 1.00 29.19 119 TYR C CA 1
ATOM 3680 C C . TYR E 1 124 ? 61.957 58.203 52.832 1.00 28.77 119 TYR C C 1
ATOM 3681 O O . TYR E 1 124 ? 61.655 57.836 51.700 1.00 27.99 119 TYR C O 1
ATOM 3690 N N . SER E 1 125 ? 62.076 59.486 53.166 1.00 28.37 120 SER C N 1
ATOM 3691 C CA . SER E 1 125 ? 61.867 60.551 52.186 1.00 30.36 120 SER C CA 1
ATOM 3692 C C . SER E 1 125 ? 62.778 60.356 50.990 1.00 28.63 120 SER C C 1
ATOM 3693 O O . SER E 1 125 ? 62.369 60.557 49.844 1.00 28.85 120 SER C O 1
ATOM 3696 N N . TRP E 1 126 ? 64.022 59.979 51.266 1.00 27.08 121 TRP C N 1
ATOM 3697 C CA . TRP E 1 126 ? 65.013 59.769 50.217 1.00 27.37 121 TRP C CA 1
ATOM 3698 C C . TRP E 1 126 ? 64.726 58.579 49.310 1.00 27.05 121 TRP C C 1
ATOM 3699 O O . TRP E 1 126 ? 65.080 58.588 48.130 1.00 24.93 121 TRP C O 1
ATOM 3710 N N . THR E 1 127 ? 64.093 57.549 49.854 1.00 28.03 122 THR C N 1
ATOM 3711 C CA . THR E 1 127 ? 63.775 56.388 49.040 1.00 30.72 122 THR C CA 1
ATOM 3712 C C . THR E 1 127 ? 62.686 56.834 48.087 1.00 31.88 122 THR C C 1
ATOM 3713 O O . THR E 1 127 ? 62.612 56.382 46.948 1.00 33.21 122 THR C O 1
ATOM 3725 N N . ALA E 1 129 ? 62.001 60.285 47.200 1.00 33.81 124 ALA C N 1
ATOM 3726 C CA . ALA E 1 129 ? 62.511 61.345 46.341 1.00 34.71 124 ALA C CA 1
ATOM 3727 C C . ALA E 1 129 ? 63.797 61.034 45.577 1.00 36.03 124 ALA C C 1
ATOM 3728 O O . ALA E 1 129 ? 64.070 61.661 44.560 1.00 36.55 124 ALA C O 1
ATOM 3730 N N . LEU E 1 130 ? 64.581 60.072 46.052 1.00 38.46 125 LEU C N 1
ATOM 3731 C CA . LEU E 1 130 ? 65.845 59.724 45.399 1.00 39.38 125 LEU C CA 1
ATOM 3732 C C . LEU E 1 130 ? 65.968 58.258 45.007 1.00 41.05 125 LEU C C 1
ATOM 3733 O O . LEU E 1 130 ? 66.890 57.571 45.443 1.00 38.96 125 LEU C O 1
ATOM 3738 N N . PRO E 1 131 ? 65.050 57.761 44.165 1.00 44.60 126 PRO C N 1
ATOM 3739 C CA . PRO E 1 131 ? 65.076 56.360 43.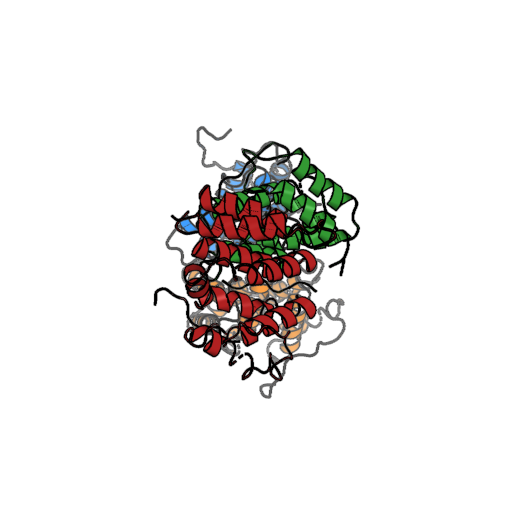724 1.00 46.09 126 PRO C CA 1
ATOM 3740 C C . PRO E 1 131 ? 66.408 55.930 43.092 1.00 47.44 126 PRO C C 1
ATOM 3741 O O . PRO E 1 131 ? 66.727 54.741 43.057 1.00 48.43 126 PRO C O 1
ATOM 3745 N N . GLU E 1 132 ? 67.170 56.906 42.598 1.00 48.34 127 GLU C N 1
ATOM 3746 C CA . GLU E 1 132 ? 68.469 56.670 41.962 1.00 49.28 127 GLU C CA 1
ATOM 3747 C C . GLU E 1 132 ? 69.489 56.105 42.949 1.00 48.48 127 GLU C C 1
ATOM 3748 O O . GLU E 1 132 ? 70.356 55.305 42.585 1.00 48.56 127 GLU C O 1
ATOM 3754 N N . GLU E 1 133 ? 69.383 56.544 44.199 1.00 46.98 128 GLU C N 1
ATOM 3755 C CA . GLU E 1 133 ? 70.290 56.115 45.250 1.00 44.74 128 GLU C CA 1
ATOM 3756 C C . GLU E 1 133 ? 69.871 54.772 45.843 1.00 42.58 128 GLU C C 1
ATOM 3757 O O . GLU E 1 133 ? 69.161 54.711 46.847 1.00 41.90 128 GLU C O 1
ATOM 3763 N N . ALA E 1 134 ? 70.336 53.701 45.211 1.00 41.06 129 ALA C N 1
ATOM 3764 C CA . ALA E 1 134 ? 70.028 52.332 45.623 1.00 40.32 129 ALA C CA 1
ATOM 3765 C C . ALA E 1 134 ? 70.420 52.001 47.065 1.00 38.63 129 ALA C C 1
ATOM 3766 O O . ALA E 1 134 ? 69.647 51.378 47.811 1.00 37.90 129 ALA C O 1
ATOM 3768 N N . LYS E 1 135 ? 71.621 52.407 47.454 1.00 36.09 130 LYS C N 1
ATOM 3769 C CA . LYS E 1 135 ? 72.098 52.124 48.796 1.00 34.40 130 LYS C CA 1
ATOM 3770 C C . LYS E 1 135 ? 71.204 52.684 49.891 1.00 33.82 130 LYS C C 1
ATOM 3771 O O . LYS E 1 135 ? 71.134 52.115 50.980 1.00 34.41 130 LYS C O 1
ATOM 3777 N N . ILE E 1 136 ? 70.504 53.781 49.616 1.00 33.09 131 ILE C N 1
ATOM 3778 C CA . ILE E 1 136 ? 69.615 54.342 50.625 1.00 32.37 131 ILE C CA 1
ATOM 3779 C C . ILE E 1 136 ? 68.453 53.375 50.814 1.00 33.06 131 ILE C C 1
ATOM 3780 O O . ILE E 1 136 ? 67.988 53.173 51.937 1.00 32.50 131 ILE C O 1
ATOM 3785 N N . LYS E 1 137 ? 67.992 52.774 49.717 1.00 34.56 132 LYS C N 1
ATOM 3786 C CA . LYS E 1 137 ? 66.903 51.794 49.771 1.00 36.02 132 LYS C CA 1
ATOM 3787 C C . LYS E 1 137 ? 67.403 50.556 50.504 1.00 35.84 132 LYS C C 1
ATOM 3788 O O . LYS E 1 137 ? 66.706 49.997 51.349 1.00 36.68 132 LYS C O 1
ATOM 3794 N N . ASP E 1 138 ? 68.611 50.119 50.162 1.00 36.46 133 ASP C N 1
ATOM 3795 C CA . ASP E 1 138 ? 69.196 48.941 50.799 1.00 36.85 133 ASP C CA 1
ATOM 3796 C C . ASP E 1 138 ? 69.307 49.101 52.307 1.00 34.64 133 ASP C C 1
ATOM 3797 O O . ASP E 1 138 ? 69.072 48.153 53.049 1.00 34.10 133 ASP C O 1
ATOM 3802 N N . ALA E 1 139 ? 69.677 50.300 52.752 1.00 32.48 134 ALA C N 1
ATOM 3803 C CA . ALA E 1 139 ? 69.828 50.583 54.175 1.00 29.64 134 ALA C CA 1
ATOM 3804 C C . ALA E 1 139 ? 68.475 50.623 54.844 1.00 29.13 134 ALA C C 1
ATOM 3805 O O . ALA E 1 139 ? 68.276 50.024 55.905 1.00 27.78 134 ALA C O 1
ATOM 3807 N N . TYR E 1 140 ? 67.539 51.328 54.217 1.00 29.91 135 TYR C N 1
ATOM 3808 C CA . TYR E 1 140 ? 66.202 51.441 54.774 1.00 30.11 135 TYR C CA 1
ATOM 3809 C C . TYR E 1 140 ? 65.509 50.087 54.872 1.00 31.94 135 TYR C C 1
ATOM 3810 O O . TYR E 1 140 ? 64.863 49.797 55.877 1.00 32.03 135 TYR C O 1
ATOM 3819 N N . HIS E 1 141 ? 65.635 49.259 53.840 1.00 35.10 136 HIS C N 1
ATOM 3820 C CA . HIS E 1 141 ? 64.980 47.952 53.857 1.00 40.32 136 HIS C CA 1
ATOM 3821 C C . HIS E 1 141 ? 65.467 47.105 55.017 1.00 41.85 136 HIS C C 1
ATOM 3822 O O . HIS E 1 141 ? 64.675 46.592 55.808 1.00 42.78 136 HIS C O 1
ATOM 3837 N N . LEU E 1 143 ? 66.714 47.946 57.775 1.00 42.99 138 LEU C N 1
ATOM 3838 C CA . LEU E 1 143 ? 66.173 48.473 59.023 1.00 40.99 138 LEU C CA 1
ATOM 3839 C C . LEU E 1 143 ? 64.726 48.018 59.200 1.00 41.67 138 LEU C C 1
ATOM 3840 O O . LEU E 1 143 ? 64.206 47.975 60.320 1.00 40.82 138 LEU C O 1
ATOM 3845 N N . LYS E 1 144 ? 64.065 47.700 58.091 1.00 42.14 139 LYS C N 1
ATOM 3846 C CA . LYS E 1 144 ? 62.690 47.234 58.165 1.00 43.06 139 LYS C CA 1
ATOM 3847 C C . LYS E 1 144 ? 62.731 45.747 58.469 1.00 42.89 139 LYS C C 1
ATOM 3848 O O . LYS E 1 144 ? 61.949 45.249 59.272 1.00 42.47 139 LYS C O 1
ATOM 3854 N N . ARG E 1 145 ? 63.659 45.048 57.823 1.00 43.33 140 ARG C N 1
ATOM 3855 C CA . ARG E 1 145 ? 63.824 43.610 58.017 1.00 44.58 140 ARG C CA 1
ATOM 3856 C C . ARG E 1 145 ? 64.260 43.308 59.435 1.00 44.37 140 ARG C C 1
ATOM 3857 O O . ARG E 1 145 ? 64.004 42.221 59.951 1.00 45.08 140 ARG C O 1
ATOM 3865 N N . GLN E 1 146 ? 64.945 44.263 60.052 1.00 44.03 141 GLN C N 1
ATOM 3866 C CA . GLN E 1 146 ? 65.427 44.075 61.410 1.00 44.49 141 GLN C CA 1
ATOM 3867 C C . GLN E 1 146 ? 64.476 44.626 62.465 1.00 42.99 141 GLN C C 1
ATOM 3868 O O . GLN E 1 146 ? 64.771 44.577 63.658 1.00 43.97 141 GLN C O 1
ATOM 3874 N N . GLY E 1 147 ? 63.333 45.142 62.026 1.00 40.76 142 GLY C N 1
ATOM 3875 C CA . GLY E 1 147 ? 62.360 45.662 62.963 1.00 38.78 142 GLY C CA 1
ATOM 3876 C C . GLY E 1 147 ? 62.625 47.026 63.579 1.00 39.49 142 GLY C C 1
ATOM 3877 O O . GLY E 1 147 ? 61.831 47.476 64.415 1.00 39.63 142 GLY C O 1
ATOM 3878 N N . ILE E 1 148 ? 63.718 47.693 63.208 1.00 38.35 143 ILE C N 1
ATOM 3879 C CA . ILE E 1 148 ? 63.972 49.023 63.764 1.00 39.22 143 ILE C CA 1
ATOM 3880 C C . ILE E 1 148 ? 62.849 49.948 63.270 1.00 38.19 143 ILE C C 1
ATOM 3881 O O . ILE E 1 148 ? 62.387 50.835 63.986 1.00 37.75 143 ILE C O 1
ATOM 3886 N N . VAL E 1 149 ? 62.417 49.729 62.034 1.00 38.25 144 VAL C N 1
ATOM 3887 C CA . VAL E 1 149 ? 61.327 50.502 61.457 1.00 38.75 144 VAL C CA 1
ATOM 3888 C C . VAL E 1 149 ? 60.162 49.535 61.294 1.00 40.07 144 VAL C C 1
ATOM 3889 O O . VAL E 1 149 ? 60.217 48.634 60.461 1.00 39.88 144 VAL C O 1
ATOM 3893 N N . GLN E 1 150 ? 59.115 49.717 62.093 1.00 42.28 145 GLN C N 1
ATOM 3894 C CA . GLN E 1 150 ? 57.944 48.847 62.025 1.00 45.17 145 GLN C CA 1
ATOM 3895 C C . GLN E 1 150 ? 57.134 49.107 60.755 1.00 45.00 145 GLN C C 1
ATOM 3896 O O . GLN E 1 150 ? 56.813 48.173 60.011 1.00 44.98 145 GLN C O 1
ATOM 3902 N N . SER E 1 151 ? 56.806 50.376 60.520 1.00 43.80 146 SER C N 1
ATOM 3903 C CA . SER E 1 151 ? 56.051 50.777 59.335 1.00 41.90 146 SER C CA 1
ATOM 3904 C C . SER E 1 151 ? 56.615 52.087 58.778 1.00 40.44 146 SER C C 1
ATOM 3905 O O . SER E 1 151 ? 57.258 52.854 59.508 1.00 39.42 146 SER C O 1
ATOM 3908 N N . ASP E 1 152 ? 56.387 52.340 57.489 1.00 37.27 147 ASP C N 1
ATOM 3909 C CA . ASP E 1 152 ? 56.882 53.571 56.880 1.00 34.90 147 ASP C CA 1
ATOM 3910 C C . ASP E 1 152 ? 56.266 54.771 57.583 1.00 31.81 147 ASP C C 1
ATOM 3911 O O . ASP E 1 152 ? 55.103 54.750 57.950 1.00 31.59 147 ASP C O 1
ATOM 3916 N N . PRO E 1 153 ? 57.054 55.829 57.805 1.00 29.80 148 PRO C N 1
ATOM 3917 C CA . PRO E 1 153 ? 56.505 57.006 58.483 1.00 27.43 148 PRO C CA 1
ATOM 3918 C C . PRO E 1 153 ? 55.973 58.064 57.528 1.00 27.69 148 PRO C C 1
ATOM 3919 O O . PRO E 1 153 ? 56.279 58.056 56.325 1.00 24.17 148 PRO C O 1
ATOM 3923 N N . PRO E 1 154 ? 55.152 58.989 58.053 1.00 26.50 149 PRO C N 1
ATOM 3924 C CA . PRO E 1 154 ? 54.616 60.045 57.195 1.00 27.52 149 PRO C CA 1
ATOM 3925 C C . PRO E 1 154 ? 55.742 61.064 57.007 1.00 27.37 149 PRO C C 1
ATOM 3926 O O . PRO E 1 154 ? 56.605 61.208 57.874 1.00 28.20 149 PRO C O 1
ATOM 3930 N N . ILE E 1 155 ? 55.759 61.761 55.882 1.00 26.19 150 ILE C N 1
ATOM 3931 C CA . ILE E 1 155 ? 56.828 62.717 55.654 1.00 26.34 150 ILE C CA 1
ATOM 3932 C C . ILE E 1 155 ? 56.319 64.051 55.126 1.00 27.20 150 ILE C C 1
ATOM 3933 O O . ILE E 1 155 ? 55.195 64.143 54.628 1.00 26.07 150 ILE C O 1
ATOM 3938 N N . PRO E 1 156 ? 57.137 65.109 55.248 1.00 27.22 151 PRO C N 1
ATOM 3939 C CA . PRO E 1 156 ? 56.737 66.433 54.758 1.00 27.70 151 PRO C CA 1
ATOM 3940 C C . PRO E 1 156 ? 56.522 66.262 53.272 1.00 27.03 151 PRO C C 1
ATOM 3941 O O . PRO E 1 156 ? 57.230 65.472 52.641 1.00 25.41 151 PRO C O 1
ATOM 3945 N N . VAL E 1 157 ? 55.569 66.993 52.700 1.00 28.67 152 VAL C N 1
ATOM 3946 C CA . VAL E 1 157 ? 55.287 66.855 51.269 1.00 31.18 152 VAL C CA 1
ATOM 3947 C C . VAL E 1 157 ? 54.851 68.136 50.560 1.00 32.35 152 VAL C C 1
ATOM 3948 O O . VAL E 1 157 ? 54.255 69.024 51.163 1.00 33.47 152 VAL C O 1
ATOM 3952 N N . ASP E 1 158 ? 55.175 68.231 49.275 1.00 34.72 153 ASP C N 1
ATOM 3953 C CA . ASP E 1 158 ? 54.728 69.346 48.444 1.00 36.08 153 ASP C CA 1
ATOM 3954 C C . ASP E 1 158 ? 54.639 68.769 47.041 1.00 36.31 153 ASP C C 1
ATOM 3955 O O . ASP E 1 158 ? 54.953 67.591 46.841 1.00 35.38 153 ASP C O 1
ATOM 3960 N N . ARG E 1 159 ? 54.210 69.567 46.072 1.00 38.08 154 ARG C N 1
ATOM 3961 C CA . ARG E 1 159 ? 54.055 69.047 44.720 1.00 40.25 154 ARG C CA 1
ATOM 3962 C C . ARG E 1 159 ? 55.312 68.755 43.901 1.00 41.00 154 ARG C C 1
ATOM 3963 O O . ARG E 1 159 ? 55.215 68.226 42.789 1.00 41.42 154 ARG C O 1
ATOM 3971 N N . THR E 1 160 ? 56.489 69.087 44.426 1.00 41.98 155 THR C N 1
ATOM 3972 C CA . THR E 1 160 ? 57.721 68.764 43.705 1.00 42.17 155 THR C CA 1
ATOM 3973 C C . THR E 1 160 ? 57.983 67.310 44.097 1.00 44.45 155 THR C C 1
ATOM 3974 O O . THR E 1 160 ? 59.119 66.835 44.100 1.00 45.12 155 THR C O 1
ATOM 3978 N N . LEU E 1 161 ? 56.886 66.631 44.439 1.00 46.83 156 LEU C N 1
ATOM 3979 C CA . LEU E 1 161 ? 56.866 65.224 44.843 1.00 47.81 156 LEU C CA 1
ATOM 3980 C C . LEU E 1 161 ? 55.451 64.671 44.659 1.00 47.57 156 LEU C C 1
ATOM 3981 O O . LEU E 1 161 ? 55.163 63.953 43.696 1.00 48.54 156 LEU C O 1
ATOM 3986 N N . SER F 2 5 ? 85.162 51.195 46.591 1.00 60.78 305 SER G N 1
ATOM 3987 C CA . SER F 2 5 ? 85.749 52.122 47.554 1.00 60.51 305 SER G CA 1
ATOM 3988 C C . SER F 2 5 ? 84.770 52.432 48.688 1.00 59.56 305 SER G C 1
ATOM 3989 O O . SER F 2 5 ? 85.143 53.052 49.688 1.00 60.90 305 SER G O 1
ATOM 3992 N N . ASP F 2 6 ? 83.517 52.009 48.531 1.00 56.63 306 ASP G N 1
ATOM 3993 C CA . ASP F 2 6 ? 82.516 52.246 49.564 1.00 53.87 306 ASP G CA 1
ATOM 3994 C C . ASP F 2 6 ? 82.704 51.209 50.669 1.00 53.04 306 ASP G C 1
ATOM 3995 O O . ASP F 2 6 ? 83.539 50.315 50.564 1.00 52.21 306 ASP G O 1
ATOM 4000 N N . GLU F 2 7 ? 81.932 51.345 51.736 1.00 53.45 307 GLU G N 1
ATOM 4001 C CA . GLU F 2 7 ? 81.994 50.411 52.844 1.00 53.12 307 GLU G CA 1
ATOM 4002 C C . GLU F 2 7 ? 80.882 49.411 52.563 1.00 51.88 307 GLU G C 1
ATOM 4003 O O . GLU F 2 7 ? 80.167 49.548 51.573 1.00 51.25 307 GLU G O 1
ATOM 4009 N N . ASP F 2 8 ? 80.746 48.402 53.417 1.00 51.48 308 ASP G N 1
ATOM 4010 C CA . ASP F 2 8 ? 79.678 47.420 53.256 1.00 50.59 308 ASP G CA 1
ATOM 4011 C C . ASP F 2 8 ? 78.545 47.876 54.170 1.00 48.70 308 ASP G C 1
ATOM 4012 O O . ASP F 2 8 ? 78.797 48.543 55.174 1.00 47.63 308 ASP G O 1
ATOM 4017 N N . LEU F 2 9 ? 77.306 47.536 53.824 1.00 46.84 309 LEU G N 1
ATOM 4018 C CA . LEU F 2 9 ? 76.170 47.929 54.654 1.00 46.90 309 LEU G CA 1
ATOM 4019 C C . LEU F 2 9 ? 76.381 47.390 56.060 1.00 47.97 309 LEU G C 1
ATOM 4020 O O . LEU F 2 9 ? 76.689 46.216 56.245 1.00 47.24 309 LEU G O 1
ATOM 4025 N N . LEU F 2 10 ? 76.225 48.251 57.053 1.00 49.62 310 LEU G N 1
ATOM 4026 C CA . LEU F 2 10 ? 76.405 47.822 58.426 1.00 52.07 310 LEU G CA 1
ATOM 4027 C C . LEU F 2 10 ? 75.295 46.844 58.785 1.00 54.66 310 LEU G C 1
ATOM 4028 O O . LEU F 2 10 ? 74.120 47.084 58.480 1.00 53.82 310 LEU G O 1
ATOM 4033 N N . HIS F 2 11 ? 75.670 45.739 59.426 1.00 57.93 311 HIS G N 1
ATOM 4034 C CA . HIS F 2 11 ? 74.700 44.729 59.830 1.00 61.67 311 HIS G CA 1
ATOM 4035 C C . HIS F 2 11 ? 74.166 44.939 61.242 1.00 62.80 311 HIS G C 1
ATOM 4036 O O . HIS F 2 11 ? 74.929 45.005 62.208 1.00 62.71 311 HIS G O 1
ATOM 4043 N N . ILE F 2 12 ? 72.844 45.057 61.346 1.00 64.14 312 ILE G N 1
ATOM 4044 C CA . ILE F 2 12 ? 72.173 45.252 62.627 1.00 65.77 312 ILE G CA 1
ATOM 4045 C C . ILE F 2 12 ? 71.436 43.978 63.032 1.00 66.06 312 ILE G C 1
ATOM 4046 O O . ILE F 2 12 ? 71.169 43.142 62.136 1.00 66.45 312 ILE G O 1
ATOM 4052 N N . ALA G 1 2 ? 64.593 60.194 80.754 1.00 73.00 202 ALA D N 1
ATOM 4053 C CA . ALA G 1 2 ? 64.514 60.387 79.278 1.00 73.54 202 ALA D CA 1
ATOM 4054 C C . ALA G 1 2 ? 65.677 61.243 78.774 1.00 73.81 202 ALA D C 1
ATOM 4055 O O . ALA G 1 2 ? 65.483 62.401 78.388 1.00 74.44 202 ALA D O 1
ATOM 4065 N N . GLY G 1 4 ? 68.110 62.573 80.417 1.00 66.12 204 GLY D N 1
ATOM 4066 C CA . GLY G 1 4 ? 68.716 63.358 81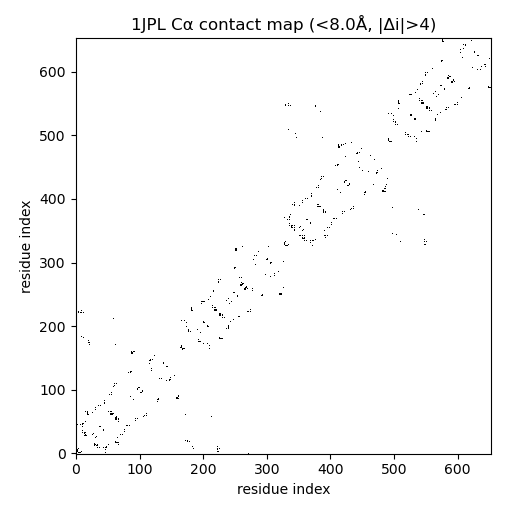.476 1.00 61.24 204 GLY D CA 1
ATOM 4067 C C . GLY G 1 4 ? 69.037 64.778 81.054 1.00 57.75 204 GLY D C 1
ATOM 4068 O O . GLY G 1 4 ? 68.720 65.194 79.941 1.00 56.68 204 GLY D O 1
ATOM 4069 N N . SER G 1 5 ? 69.680 65.520 81.951 1.00 55.60 205 SER D N 1
ATOM 4070 C CA . SER G 1 5 ? 70.055 66.911 81.703 1.00 53.05 205 SER D CA 1
ATOM 4071 C C . SER G 1 5 ? 70.850 67.132 80.418 1.00 50.75 205 SER D C 1
ATOM 4072 O O . SER G 1 5 ? 71.008 68.271 79.977 1.00 49.62 205 SER D O 1
ATOM 4083 N N . ALA G 1 7 ? 70.004 66.385 77.447 1.00 46.93 2 ALA D N 1
ATOM 4084 C CA . ALA G 1 7 ? 69.090 66.898 76.441 1.00 47.71 2 ALA D CA 1
ATOM 4085 C C . ALA G 1 7 ? 68.452 68.210 76.887 1.00 48.84 2 ALA D C 1
ATOM 4086 O O . ALA G 1 7 ? 67.664 68.810 76.149 1.00 48.80 2 ALA D O 1
ATOM 4088 N N . GLU G 1 8 ? 68.795 68.659 78.092 1.00 48.66 3 GLU D N 1
ATOM 4089 C CA . GLU G 1 8 ? 68.234 69.895 78.616 1.00 48.09 3 GLU D CA 1
ATOM 4090 C C . GLU G 1 8 ? 69.190 71.060 78.432 1.00 46.98 3 GLU D C 1
ATOM 4091 O O . GLU G 1 8 ? 70.190 70.941 77.726 1.00 46.47 3 GLU D O 1
ATOM 4097 N N . ALA G 1 9 ? 68.880 72.182 79.078 1.00 45.78 4 ALA D N 1
ATOM 4098 C CA . ALA G 1 9 ? 69.707 73.384 78.983 1.00 45.64 4 ALA D CA 1
ATOM 4099 C C . ALA G 1 9 ? 71.120 73.173 79.519 1.00 44.72 4 ALA D C 1
ATOM 4100 O O . ALA G 1 9 ? 72.067 73.809 79.052 1.00 44.53 4 ALA D O 1
ATOM 4102 N N . GLU G 1 10 ? 71.256 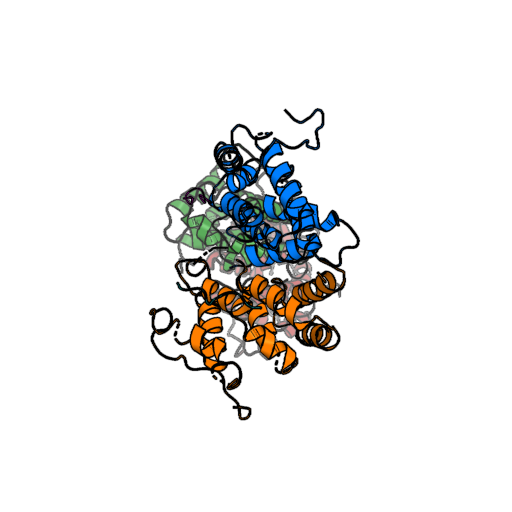72.294 80.509 1.00 43.53 5 GLU D N 1
ATOM 4103 C CA . GLU G 1 10 ? 72.558 71.994 81.101 1.00 43.63 5 GLU D CA 1
ATOM 4104 C C . GLU G 1 10 ? 73.559 71.544 80.027 1.00 41.82 5 GLU D C 1
ATOM 4105 O O . GLU G 1 10 ? 74.651 72.100 79.912 1.00 40.58 5 GLU D O 1
ATOM 4111 N N . GLY G 1 11 ? 73.168 70.546 79.236 1.00 39.82 6 GLY D N 1
ATOM 4112 C CA . GLY G 1 11 ? 74.033 70.036 78.190 1.00 37.69 6 GLY D CA 1
ATOM 4113 C C . GLY G 1 11 ? 74.209 70.958 76.998 1.00 37.17 6 GLY D C 1
ATOM 4114 O O . GLY G 1 11 ? 75.269 70.971 76.375 1.00 35.37 6 GLY D O 1
ATOM 4115 N N . GLU G 1 12 ? 73.177 71.727 76.665 1.00 37.12 7 GLU D N 1
ATOM 4116 C CA . GLU G 1 12 ? 73.271 72.646 75.534 1.00 37.53 7 GLU D CA 1
ATOM 4117 C C . GLU G 1 12 ? 74.316 73.696 75.858 1.00 35.77 7 GLU D C 1
ATOM 4118 O O . GLU G 1 12 ? 75.154 74.043 75.021 1.00 35.54 7 GLU D O 1
ATOM 4124 N N . SER G 1 13 ? 74.245 74.195 77.089 1.00 34.80 8 SER D N 1
ATOM 4125 C CA . SER G 1 13 ? 75.158 75.216 77.588 1.00 33.79 8 SER D CA 1
ATOM 4126 C C . SER G 1 13 ? 76.587 74.691 77.550 1.00 31.73 8 SER D C 1
ATOM 4127 O O . SER G 1 13 ? 77.477 75.326 76.983 1.00 29.46 8 SER D O 1
ATOM 4130 N N . LEU G 1 14 ? 76.798 73.526 78.164 1.00 31.04 9 LEU D N 1
ATOM 4131 C CA . LEU G 1 14 ? 78.119 72.893 78.195 1.00 29.09 9 LEU D CA 1
ATOM 4132 C C . LEU G 1 14 ? 78.661 72.699 76.777 1.00 26.32 9 LEU D C 1
ATOM 4133 O O . LEU G 1 14 ? 79.782 73.107 76.469 1.00 27.11 9 LEU D O 1
ATOM 4138 N N . GLU G 1 15 ? 77.859 72.115 75.899 1.00 24.38 10 GLU D N 1
ATOM 4139 C CA . GLU G 1 15 ? 78.304 71.908 74.524 1.00 26.47 10 GLU D CA 1
ATOM 4140 C C . GLU G 1 15 ? 78.532 73.243 73.811 1.00 27.10 10 GLU D C 1
ATOM 4141 O O . GLU G 1 15 ? 79.397 73.348 72.947 1.00 28.46 10 GLU D O 1
ATOM 4147 N N . SER G 1 16 ? 77.750 74.258 74.160 1.00 28.67 11 SER D N 1
ATOM 4148 C CA . SER G 1 16 ? 77.906 75.574 73.543 1.00 32.16 11 SER D CA 1
ATOM 4149 C C . SER G 1 16 ? 79.303 76.118 73.893 1.00 32.43 11 SER D C 1
ATOM 4150 O O . SER G 1 16 ? 80.014 76.667 73.047 1.00 31.40 11 SER D O 1
ATOM 4153 N N . TRP G 1 17 ? 79.695 75.946 75.150 1.00 34.10 12 TRP D N 1
ATOM 4154 C CA . TRP G 1 17 ? 81.014 76.375 75.605 1.00 34.31 12 TRP D CA 1
ATOM 4155 C C . TRP G 1 17 ? 82.110 75.546 74.933 1.00 33.79 12 TRP D C 1
ATOM 4156 O O . TRP G 1 17 ? 83.142 76.082 74.517 1.00 33.68 12 TRP D O 1
ATOM 4167 N N . LEU G 1 18 ? 81.892 74.233 74.840 1.00 32.88 13 LEU D N 1
ATOM 4168 C CA . LEU G 1 18 ? 82.883 73.350 74.225 1.00 29.77 13 LEU D CA 1
ATOM 4169 C C . LEU G 1 18 ? 83.089 73.727 72.762 1.00 29.95 13 LEU D C 1
ATOM 4170 O O . LEU G 1 18 ? 84.223 73.730 72.270 1.00 29.59 13 LEU D O 1
ATOM 4175 N N . ASN G 1 19 ? 82.004 74.064 72.064 1.00 30.33 14 ASN D N 1
ATOM 4176 C CA . ASN G 1 19 ? 82.122 74.475 70.656 1.00 32.02 14 ASN D CA 1
ATOM 4177 C C . ASN G 1 19 ? 83.169 75.576 70.500 1.00 31.18 14 ASN D C 1
ATOM 4178 O O . ASN G 1 19 ? 84.036 75.507 69.625 1.00 31.16 14 ASN D O 1
ATOM 4183 N N . LYS G 1 20 ? 83.079 76.593 71.353 1.00 30.25 15 LYS D N 1
ATOM 4184 C CA . LYS G 1 20 ? 84.003 77.717 71.292 1.00 30.03 15 LYS D CA 1
ATOM 4185 C C . LYS G 1 20 ? 85.420 77.339 71.700 1.00 30.25 15 LYS D C 1
ATOM 4186 O O . LYS G 1 20 ? 86.395 77.837 71.127 1.00 26.38 15 LYS D O 1
ATOM 4192 N N . ALA G 1 21 ? 85.529 76.455 72.692 1.00 30.77 16 ALA D N 1
ATOM 4193 C CA . ALA G 1 21 ? 86.828 76.015 73.184 1.00 29.90 16 ALA D CA 1
ATOM 4194 C C . ALA G 1 21 ? 87.516 75.098 72.192 1.00 30.12 16 ALA D C 1
ATOM 4195 O O . ALA G 1 21 ? 88.724 74.927 72.241 1.00 32.43 16 ALA D O 1
ATOM 4197 N N . THR G 1 22 ? 86.751 74.510 71.282 1.00 30.94 17 THR D N 1
ATOM 4198 C CA . THR G 1 22 ? 87.326 73.590 70.303 1.00 31.77 17 THR D CA 1
ATOM 4199 C C . THR G 1 22 ? 86.997 74.022 68.877 1.00 33.90 17 THR D C 1
ATOM 4200 O O . THR G 1 22 ? 87.156 73.252 67.926 1.00 32.19 17 THR D O 1
ATOM 4204 N N . ASN G 1 23 ? 86.526 75.260 68.747 1.00 35.61 18 ASN D N 1
ATOM 4205 C CA . ASN G 1 23 ? 86.174 75.826 67.456 1.00 35.93 18 ASN D CA 1
ATOM 4206 C C . ASN G 1 23 ? 87.385 75.735 66.537 1.00 36.01 18 ASN D C 1
ATOM 4207 O O . ASN G 1 23 ? 88.447 76.287 66.839 1.00 37.80 18 ASN D O 1
ATOM 4212 N N . PRO G 1 24 ? 87.241 75.039 65.397 1.00 34.98 19 PRO D N 1
ATOM 4213 C CA . PRO G 1 24 ? 88.321 74.864 64.418 1.00 34.37 19 PRO D CA 1
ATOM 4214 C C . PRO G 1 24 ? 88.915 76.172 63.886 1.00 35.30 19 PRO D C 1
ATOM 4215 O O . PRO G 1 24 ? 90.017 76.180 63.334 1.00 34.84 19 PRO D O 1
ATOM 4219 N N . SER G 1 25 ? 88.188 77.276 64.034 1.00 36.72 20 SER D N 1
ATOM 4220 C CA .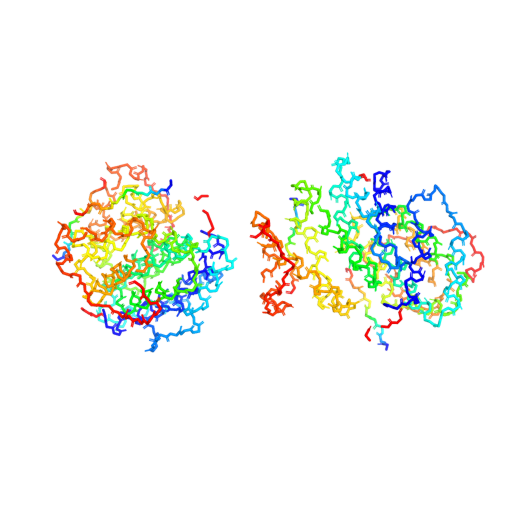 SER G 1 25 ? 88.696 78.564 63.562 1.00 39.00 20 SER D CA 1
ATOM 4221 C C . SER G 1 25 ? 89.823 79.086 64.459 1.00 38.39 20 SER D C 1
ATOM 4222 O O . SER G 1 25 ? 90.757 79.733 63.981 1.00 37.80 20 SER D O 1
ATOM 4225 N N . AS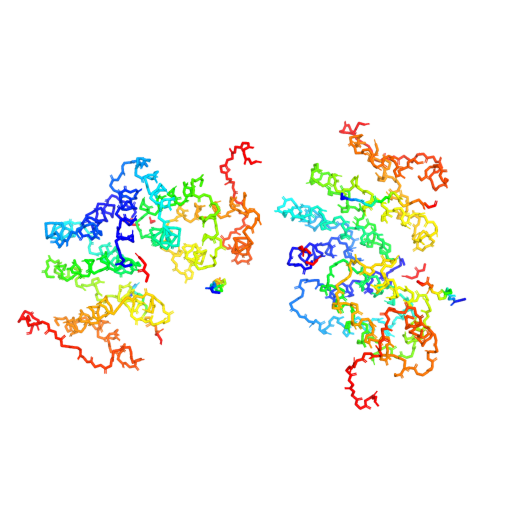N G 1 26 ? 89.727 78.802 65.757 1.00 38.11 21 ASN D N 1
ATOM 4226 C CA . ASN G 1 26 ? 90.742 79.243 66.709 1.00 38.48 21 ASN D CA 1
ATOM 4227 C C . ASN G 1 26 ? 92.116 79.081 66.065 1.00 39.32 21 ASN D C 1
ATOM 4228 O O . ASN G 1 26 ? 92.497 77.974 65.684 1.00 37.59 21 ASN D O 1
ATOM 4233 N N . ARG G 1 27 ? 92.845 80.185 65.919 1.00 41.77 22 ARG D N 1
ATOM 4234 C CA . ARG G 1 27 ? 94.171 80.128 65.311 1.00 44.74 22 ARG D CA 1
ATOM 4235 C C . ARG G 1 27 ? 95.097 79.483 66.321 1.00 44.80 22 ARG D C 1
ATOM 4236 O O . ARG G 1 27 ? 96.102 78.870 65.968 1.00 45.32 22 ARG D O 1
ATOM 4244 N N . GLN G 1 28 ? 94.731 79.629 67.587 1.00 46.23 23 GLN D N 1
ATOM 4245 C CA . GLN G 1 28 ? 95.490 79.082 68.697 1.00 48.17 23 GLN D CA 1
ATOM 4246 C C . GLN G 1 28 ? 94.482 78.679 69.755 1.00 47.90 23 GLN D C 1
ATOM 4247 O O . GLN G 1 28 ? 93.278 78.793 69.543 1.00 47.66 23 GLN D O 1
ATOM 4253 N N . GLU G 1 29 ? 94.970 78.235 70.903 1.00 48.09 24 GLU D N 1
ATOM 4254 C CA . GLU G 1 29 ? 94.087 77.793 71.969 1.00 48.75 24 GLU D CA 1
ATOM 4255 C C . GLU G 1 29 ? 93.520 78.935 72.808 1.00 49.63 24 GLU D C 1
ATOM 4256 O O . GLU G 1 29 ? 94.254 79.635 73.507 1.00 51.17 24 GLU D O 1
ATOM 4262 N N . ASP G 1 30 ? 92.205 79.127 72.714 1.00 48.97 25 ASP D N 1
ATOM 4263 C CA . ASP G 1 30 ? 91.518 80.170 73.462 1.00 47.80 25 ASP D CA 1
ATOM 4264 C C . ASP G 1 30 ? 91.318 79.658 74.885 1.00 46.99 25 ASP D C 1
ATOM 4265 O O . ASP G 1 30 ? 90.337 78.952 75.171 1.00 46.08 25 ASP D O 1
ATOM 4270 N N . TRP G 1 31 ? 92.246 80.018 75.770 1.00 44.64 26 TRP D N 1
ATOM 4271 C CA . TRP G 1 31 ? 92.201 79.578 77.159 1.00 43.37 26 TRP D CA 1
ATOM 4272 C C . TRP G 1 31 ? 91.049 80.110 77.995 1.00 44.49 26 TRP D C 1
ATOM 4273 O O . TRP G 1 31 ? 90.732 79.533 79.039 1.00 45.87 26 TRP D O 1
ATOM 4284 N N . GLU G 1 32 ? 90.417 81.197 77.560 1.00 44.25 27 GLU D N 1
ATOM 4285 C CA . GLU G 1 32 ? 89.283 81.728 78.307 1.00 44.81 27 GLU D CA 1
ATOM 4286 C C . GLU G 1 32 ? 88.098 80.780 78.166 1.00 44.64 27 GLU D C 1
ATOM 4287 O O . GLU G 1 32 ? 87.368 80.521 79.131 1.00 44.07 27 GLU D O 1
ATOM 4293 N N . TYR G 1 33 ? 87.910 80.259 76.958 1.00 43.90 28 TYR D N 1
ATOM 4294 C CA . TYR G 1 33 ? 86.823 79.324 76.709 1.00 43.44 28 TYR D CA 1
ATOM 4295 C C . TYR G 1 33 ? 87.141 77.981 77.363 1.00 41.46 28 TYR D C 1
ATOM 4296 O O . TYR G 1 33 ? 86.233 77.277 77.798 1.00 40.24 28 TYR D O 1
ATOM 4305 N N . ILE G 1 34 ? 88.430 77.641 77.441 1.00 39.52 29 ILE D N 1
ATOM 4306 C CA . ILE G 1 34 ? 88.864 76.388 78.060 1.00 39.74 29 ILE D CA 1
ATOM 4307 C C . ILE G 1 34 ? 88.499 76.402 79.547 1.00 40.31 29 ILE D C 1
ATOM 4308 O O . ILE G 1 34 ? 87.762 75.534 80.027 1.00 39.17 29 ILE D O 1
ATOM 4313 N N . ILE G 1 35 ? 89.017 77.393 80.271 1.00 40.44 30 ILE D N 1
ATOM 4314 C CA . ILE G 1 35 ? 88.749 77.517 81.704 1.00 41.97 30 ILE D CA 1
ATOM 4315 C C . ILE G 1 35 ? 87.256 77.713 81.983 1.00 41.71 30 ILE D C 1
ATOM 4316 O O . ILE G 1 35 ? 86.707 77.135 82.931 1.00 41.28 30 ILE D O 1
ATOM 4321 N N . GLY G 1 36 ? 86.601 78.529 81.163 1.00 40.89 31 GLY D N 1
ATOM 4322 C CA . GLY G 1 36 ? 85.179 78.748 81.347 1.00 40.44 31 GLY D CA 1
ATOM 4323 C C . GLY G 1 36 ? 84.435 77.422 81.304 1.00 40.10 31 GLY D C 1
ATOM 4324 O O . GLY G 1 36 ? 83.575 77.144 82.146 1.00 40.35 31 GLY D O 1
ATOM 4325 N N . PHE G 1 37 ? 84.765 76.600 80.312 1.00 38.47 32 PHE D N 1
ATOM 4326 C CA . PHE G 1 37 ? 84.137 75.296 80.173 1.00 36.84 32 PHE D CA 1
ATOM 4327 C C . PHE G 1 37 ? 84.372 74.530 81.475 1.00 36.11 32 PHE D C 1
ATOM 4328 O O . PHE G 1 37 ? 83.468 73.887 81.998 1.00 35.38 32 PHE D O 1
ATOM 4336 N N . CYS G 1 38 ? 85.590 74.611 82.005 1.00 36.98 33 CYS D N 1
ATOM 4337 C CA . CYS G 1 38 ? 85.914 73.933 83.261 1.00 36.13 33 CYS D CA 1
ATOM 4338 C C . CYS G 1 38 ? 85.063 74.491 84.409 1.00 36.27 33 CYS D C 1
ATOM 4339 O O . CYS G 1 38 ? 84.512 73.733 85.219 1.00 32.89 33 CYS D O 1
ATOM 4342 N N . ASP G 1 39 ? 84.968 75.819 84.472 1.00 37.71 34 ASP D N 1
ATOM 4343 C CA . ASP G 1 39 ? 84.179 76.481 85.504 1.00 39.27 34 ASP D CA 1
ATOM 4344 C C . ASP G 1 39 ? 82.737 76.040 85.354 1.00 39.13 34 ASP D C 1
ATOM 4345 O O . ASP G 1 39 ? 82.044 75.774 86.337 1.00 39.25 34 ASP D O 1
ATOM 4350 N N . GLN G 1 40 ? 82.291 75.966 84.108 1.00 38.98 35 GLN D N 1
ATOM 4351 C CA . GLN G 1 40 ? 80.936 75.538 83.818 1.00 40.46 35 GLN D CA 1
ATOM 4352 C C . GLN G 1 40 ? 80.717 74.134 84.402 1.00 40.02 35 GLN D C 1
ATOM 4353 O O . GLN G 1 40 ? 79.727 73.887 85.105 1.00 41.04 35 GLN D O 1
ATOM 4359 N N . ILE G 1 41 ? 81.650 73.222 84.136 1.00 38.03 36 ILE D N 1
ATOM 4360 C CA . ILE G 1 41 ? 81.548 71.854 84.657 1.00 36.26 36 ILE D CA 1
ATOM 4361 C C . ILE G 1 41 ? 81.452 71.830 86.193 1.00 35.01 36 ILE D C 1
ATOM 4362 O O . ILE G 1 41 ? 80.676 71.064 86.767 1.00 33.55 36 ILE D O 1
ATOM 4367 N N . ASN G 1 42 ? 82.239 72.683 86.842 1.00 34.60 37 ASN D N 1
ATOM 4368 C CA . ASN G 1 42 ? 82.280 72.768 88.300 1.00 34.79 37 ASN D CA 1
ATOM 4369 C C . ASN G 1 42 ? 80.999 73.289 88.948 1.00 36.34 37 ASN D C 1
ATOM 4370 O O . ASN G 1 42 ? 80.769 73.073 90.143 1.00 35.59 37 ASN D O 1
ATOM 4375 N N . LYS G 1 43 ? 80.162 73.975 88.174 1.00 37.41 38 LYS D N 1
ATOM 4376 C CA . LYS G 1 43 ? 78.927 74.516 88.728 1.00 37.99 38 LYS D CA 1
ATOM 4377 C C . LYS G 1 43 ? 77.681 73.689 88.433 1.00 38.39 38 LYS D C 1
ATOM 4378 O O . LYS G 1 43 ? 76.710 73.746 89.182 1.00 38.24 38 LYS D O 1
ATOM 4384 N N . GLU G 1 44 ? 77.710 72.913 87.354 1.00 40.07 39 GLU D N 1
ATOM 4385 C CA . GLU G 1 44 ? 76.566 72.084 86.987 1.00 38.96 39 GLU D CA 1
ATOM 4386 C C . GLU G 1 44 ? 76.511 70.809 87.826 1.00 38.98 39 GLU D C 1
ATOM 4387 O O . GLU G 1 44 ? 77.508 70.111 87.977 1.00 38.64 39 GLU D O 1
ATOM 4393 N N . LEU G 1 45 ? 75.337 70.507 88.366 1.00 40.36 40 LEU D N 1
ATOM 4394 C CA . LEU G 1 45 ? 75.149 69.325 89.207 1.00 41.43 40 LEU D CA 1
ATOM 4395 C C . LEU G 1 45 ? 75.643 68.039 88.539 1.00 42.37 40 LEU D C 1
ATOM 4396 O O . LEU G 1 45 ? 76.229 67.166 89.190 1.00 41.76 40 LEU D O 1
ATOM 4401 N N . GLU G 1 46 ? 75.396 67.917 87.241 1.00 42.42 41 GLU D N 1
ATOM 4402 C CA . GLU G 1 46 ? 75.824 66.732 86.518 1.00 43.43 41 GLU D CA 1
ATOM 4403 C C . GLU G 1 46 ? 76.807 67.137 85.432 1.00 41.46 41 GLU D C 1
ATOM 4404 O O . GLU G 1 46 ? 76.898 66.486 84.391 1.00 40.76 41 GLU D O 1
ATOM 4410 N N . GLY G 1 47 ? 77.541 68.217 85.693 1.00 38.71 42 GLY D N 1
ATOM 4411 C CA . GLY G 1 47 ? 78.515 68.713 84.739 1.00 36.64 42 GLY D CA 1
ATOM 4412 C C . GLY G 1 47 ? 79.538 67.672 84.331 1.00 35.80 42 GLY D C 1
ATOM 4413 O O . GLY G 1 47 ? 79.825 67.517 83.139 1.00 36.99 42 GLY D O 1
ATOM 4414 N N . PRO G 1 48 ? 80.113 66.939 85.297 1.00 33.69 43 PRO D N 1
ATOM 4415 C CA . PRO G 1 48 ? 81.112 65.919 84.968 1.00 32.33 43 PRO D CA 1
ATOM 4416 C C . PRO G 1 48 ? 80.599 64.831 84.024 1.00 31.56 43 PRO D C 1
ATOM 4417 O O . PRO G 1 48 ? 81.176 64.630 82.956 1.00 29.53 43 PRO D O 1
ATOM 4421 N N . GLN G 1 49 ? 79.524 64.133 84.406 1.00 31.78 44 GLN D N 1
ATOM 4422 C CA . GLN G 1 49 ? 78.996 63.066 83.554 1.00 33.78 44 GLN D CA 1
ATOM 4423 C C . GLN G 1 49 ? 78.596 63.540 82.162 1.00 33.46 44 GLN D C 1
ATOM 4424 O O . GLN G 1 49 ? 78.693 62.786 81.191 1.00 33.96 44 GLN D O 1
ATOM 4430 N N . ILE G 1 50 ? 78.153 64.786 82.051 1.00 32.48 45 ILE D N 1
ATOM 4431 C CA . ILE G 1 50 ? 77.776 65.314 80.742 1.00 32.32 45 ILE D CA 1
ATOM 4432 C C . ILE G 1 50 ? 79.031 65.681 79.938 1.00 32.16 45 ILE D C 1
ATOM 4433 O O . ILE G 1 50 ? 79.180 65.281 78.777 1.00 32.19 45 ILE D O 1
ATOM 4438 N N . ALA G 1 51 ? 79.933 66.434 80.569 1.00 29.67 46 ALA D N 1
ATOM 4439 C CA . ALA G 1 51 ? 81.166 66.876 79.927 1.00 28.19 46 ALA D CA 1
ATOM 4440 C C . ALA G 1 51 ? 82.044 65.765 79.327 1.00 27.88 46 ALA D C 1
ATOM 4441 O O . ALA G 1 51 ? 82.634 65.941 78.259 1.00 28.13 46 ALA D O 1
ATOM 4443 N N . VAL G 1 52 ? 82.154 64.631 80.001 1.00 26.20 47 VAL D N 1
ATOM 4444 C CA . VAL G 1 52 ? 82.983 63.555 79.466 1.00 28.18 47 VAL D CA 1
ATOM 4445 C C . VAL G 1 52 ? 82.371 62.940 78.205 1.00 29.24 47 VAL D C 1
ATOM 4446 O O . VAL G 1 52 ? 83.095 62.358 77.380 1.00 27.24 47 VAL D O 1
ATOM 4450 N N . ARG G 1 53 ? 81.050 63.051 78.049 1.00 28.65 48 ARG D N 1
ATOM 4451 C CA . ARG G 1 53 ? 80.420 62.505 76.843 1.00 31.20 48 ARG D CA 1
ATOM 4452 C C . ARG G 1 53 ? 80.621 63.500 75.708 1.00 29.33 48 ARG D C 1
ATOM 4453 O O . ARG G 1 53 ? 80.833 63.110 74.559 1.00 30.87 48 ARG D O 1
ATOM 4461 N N . LEU G 1 54 ? 80.570 64.786 76.038 1.00 27.27 49 LEU D N 1
ATOM 4462 C CA . LEU G 1 54 ? 80.779 65.832 75.049 1.00 24.57 49 LEU D CA 1
ATOM 4463 C C . LEU G 1 54 ? 82.241 65.832 74.637 1.00 21.76 49 LEU D C 1
ATOM 4464 O O . LEU G 1 54 ? 82.554 65.953 73.456 1.00 23.31 49 LEU D O 1
ATOM 4469 N N . LEU G 1 55 ? 83.135 65.706 75.610 1.00 19.33 50 LEU D N 1
ATOM 4470 C CA . LEU G 1 55 ? 84.569 65.712 75.322 1.00 21.54 50 LEU D CA 1
ATOM 4471 C C . LEU G 1 55 ? 84.940 64.505 74.473 1.00 21.64 50 LEU D C 1
ATOM 4472 O O . LEU G 1 55 ? 85.620 64.647 73.455 1.00 19.01 50 LEU D O 1
ATOM 4477 N N . ALA G 1 56 ? 84.485 63.325 74.888 1.00 21.90 51 ALA D N 1
ATOM 4478 C CA . ALA G 1 56 ? 84.760 62.092 74.153 1.00 24.62 51 ALA D CA 1
ATOM 4479 C C . ALA G 1 56 ? 84.297 62.177 72.698 1.00 26.81 51 ALA D C 1
ATOM 4480 O O . ALA G 1 56 ? 84.930 61.595 71.811 1.00 27.99 51 ALA D O 1
ATOM 4482 N N . HIS G 1 57 ? 83.193 62.882 72.447 1.00 26.02 52 HIS D N 1
ATOM 4483 C CA . HIS G 1 57 ? 82.694 63.013 71.082 1.00 26.05 52 HIS D CA 1
ATOM 4484 C C . HIS G 1 57 ? 83.565 63.994 70.283 1.00 25.54 52 HIS D C 1
ATOM 4485 O O . HIS G 1 57 ? 83.886 63.731 69.129 1.00 26.46 52 HIS D O 1
ATOM 4492 N N . LYS G 1 58 ? 83.954 65.121 70.880 1.00 24.58 53 LYS D N 1
ATOM 4493 C CA . LYS G 1 58 ? 84.809 66.073 70.161 1.00 24.91 53 LYS D CA 1
ATOM 4494 C C . LYS G 1 58 ? 86.131 65.403 69.794 1.00 24.46 53 LYS D C 1
ATOM 4495 O O . LYS G 1 58 ? 86.638 65.556 68.685 1.00 26.27 53 LYS D O 1
ATOM 4501 N N . ILE G 1 59 ? 86.692 64.670 70.745 1.00 23.16 54 ILE D N 1
ATOM 4502 C CA . ILE G 1 59 ? 87.949 63.974 70.534 1.00 23.27 54 ILE D CA 1
ATOM 4503 C C . ILE G 1 59 ? 87.820 63.000 69.355 1.00 24.57 54 ILE D C 1
ATOM 4504 O O . ILE G 1 59 ? 88.787 62.737 68.641 1.00 25.53 54 ILE D O 1
ATOM 4509 N N . GLN G 1 60 ? 86.617 62.486 69.137 1.00 24.40 55 GLN D N 1
ATOM 4510 C CA . GLN G 1 60 ? 86.392 61.556 68.038 1.00 25.03 55 GLN D CA 1
ATOM 4511 C C . GLN G 1 60 ? 86.068 62.281 66.735 1.00 25.67 55 GLN D C 1
ATOM 4512 O O . GLN G 1 60 ? 85.734 61.641 65.731 1.00 25.54 55 GLN D O 1
ATOM 4518 N N . SER G 1 61 ? 86.161 63.608 66.749 1.00 26.02 56 SER D N 1
ATOM 4519 C CA . SER G 1 61 ? 85.871 64.393 65.551 1.00 27.81 56 SER D CA 1
ATOM 4520 C C . SER G 1 61 ? 86.777 64.032 64.384 1.00 27.64 56 SER D C 1
ATOM 4521 O O . SER G 1 61 ? 87.936 63.704 64.571 1.00 29.28 56 SER D O 1
ATOM 4524 N N . PRO G 1 62 ? 86.248 64.076 63.157 1.00 29.48 57 PRO D N 1
ATOM 4525 C CA . PRO G 1 62 ? 87.065 63.743 61.982 1.00 29.02 57 PRO D CA 1
ATOM 4526 C C . PRO G 1 62 ? 88.030 64.879 61.642 1.00 29.21 57 PRO D C 1
ATOM 4527 O O . PRO G 1 62 ? 88.998 64.682 60.908 1.00 29.51 57 PRO D O 1
ATOM 4531 N N . GLN G 1 63 ? 87.750 66.065 62.182 1.00 29.45 58 GLN D N 1
ATOM 4532 C CA . GLN G 1 63 ? 88.556 67.266 61.950 1.00 29.64 58 GLN D CA 1
ATOM 4533 C C . GLN G 1 63 ? 89.594 67.373 63.064 1.00 31.35 58 GLN D C 1
ATOM 4534 O O . GLN G 1 63 ? 89.269 67.751 64.189 1.00 32.47 58 GLN D O 1
ATOM 4540 N N . GLU G 1 64 ? 90.844 67.049 62.731 1.00 33.19 59 GLU D N 1
ATOM 4541 C CA . GLU G 1 64 ? 91.964 67.030 63.677 1.00 33.16 59 GLU D CA 1
ATOM 4542 C C . GLU G 1 64 ? 92.172 68.178 64.661 1.00 32.29 59 GLU D C 1
ATOM 4543 O O . GLU G 1 64 ? 92.388 67.933 65.854 1.00 31.08 59 GLU D O 1
ATOM 4549 N N . TRP G 1 65 ? 92.145 69.417 64.179 1.00 30.72 60 TRP D N 1
ATOM 4550 C CA . TRP G 1 65 ? 92.358 70.553 65.068 1.00 30.42 60 TRP D CA 1
ATOM 4551 C C . TRP G 1 65 ? 91.278 70.572 66.142 1.00 30.60 60 TRP D C 1
ATOM 4552 O O . TRP G 1 65 ? 91.567 70.747 67.330 1.00 31.40 60 TRP D O 1
ATOM 4563 N N . GLU G 1 66 ? 90.030 70.380 65.726 1.00 30.15 61 GLU D N 1
ATOM 4564 C CA . GLU G 1 66 ? 88.917 70.379 66.666 1.00 29.45 61 GLU D CA 1
ATOM 4565 C C . GLU G 1 66 ? 89.144 69.313 67.731 1.00 27.53 61 GLU D C 1
ATOM 4566 O O . GLU G 1 66 ? 88.904 69.543 68.921 1.00 26.55 61 GLU D O 1
ATOM 4572 N N . ALA G 1 67 ? 89.617 68.151 67.293 1.00 25.54 62 ALA D N 1
ATOM 4573 C CA . ALA G 1 67 ? 89.899 67.034 68.192 1.00 25.14 62 ALA D CA 1
ATOM 4574 C C . ALA G 1 67 ? 91.112 67.318 69.075 1.00 24.25 62 ALA D C 1
ATOM 4575 O O . ALA G 1 67 ? 91.127 66.946 70.243 1.00 24.00 62 ALA D O 1
ATOM 4577 N N . LEU G 1 68 ? 92.133 67.966 68.520 1.00 26.19 63 LEU D N 1
ATOM 4578 C CA . LEU G 1 68 ? 93.328 68.277 69.310 1.00 27.47 63 LEU D CA 1
ATOM 4579 C C . LEU G 1 68 ? 92.930 69.233 70.426 1.00 27.81 63 LEU D C 1
ATOM 4580 O O . LEU G 1 68 ? 93.247 69.017 71.596 1.00 27.49 63 LEU D O 1
ATOM 4585 N N . GLN G 1 69 ? 92.232 70.299 70.059 1.00 26.33 64 GLN D N 1
ATOM 4586 C CA . GLN G 1 69 ? 91.798 71.259 71.047 1.00 25.39 64 GLN D CA 1
ATOM 4587 C C . GLN G 1 69 ? 90.979 70.566 72.120 1.00 26.60 64 GLN D C 1
ATOM 4588 O O . GLN G 1 69 ? 91.199 70.784 73.318 1.00 29.16 64 GLN D O 1
ATOM 4594 N N . ALA G 1 70 ? 90.035 69.728 71.703 1.00 25.18 65 ALA D N 1
ATOM 4595 C CA . ALA G 1 70 ? 89.205 69.009 72.664 1.00 24.45 65 ALA D CA 1
ATOM 4596 C C . ALA G 1 70 ? 90.082 68.253 73.664 1.00 24.82 65 ALA D C 1
ATOM 4597 O O . ALA G 1 70 ? 89.750 68.145 74.848 1.00 24.57 65 ALA D O 1
ATOM 4599 N N . LEU G 1 71 ? 91.203 67.723 73.185 1.00 24.32 66 LEU D N 1
ATOM 4600 C CA . LEU G 1 71 ? 92.095 66.975 74.051 1.00 24.44 66 LEU D CA 1
ATOM 4601 C C . LEU G 1 71 ? 92.796 67.867 75.071 1.00 24.45 66 LEU D C 1
ATOM 4602 O O . LEU G 1 71 ? 93.035 67.444 76.205 1.00 23.98 66 LEU D O 1
ATOM 4607 N N . THR G 1 72 ? 93.134 69.095 74.696 1.00 25.87 67 THR D N 1
ATOM 4608 C CA . THR G 1 72 ? 93.794 69.952 75.673 1.00 29.16 67 THR D CA 1
ATOM 4609 C C . THR G 1 72 ? 92.755 70.422 76.685 1.00 28.66 67 THR D C 1
ATOM 4610 O O . THR G 1 72 ? 93.089 70.692 77.839 1.00 30.97 67 THR D O 1
ATOM 4614 N N . VAL G 1 73 ? 91.495 70.499 76.260 1.00 28.42 68 VAL D N 1
ATOM 4615 C CA . VAL G 1 73 ? 90.414 70.884 77.168 1.00 27.96 68 VAL D CA 1
ATOM 4616 C C . VAL G 1 73 ? 90.234 69.752 78.199 1.00 28.96 68 VAL D C 1
ATOM 4617 O O . VAL G 1 73 ? 89.938 69.997 79.381 1.00 27.83 68 VAL D O 1
ATOM 4621 N N . LEU G 1 74 ? 90.402 68.509 77.744 1.00 27.78 69 LEU D N 1
ATOM 4622 C CA . LEU G 1 74 ? 90.288 67.357 78.634 1.00 28.15 69 LEU D CA 1
ATOM 4623 C C . LEU G 1 74 ? 91.386 67.453 79.691 1.00 28.75 69 LEU D C 1
ATOM 4624 O O . LEU G 1 74 ? 91.144 67.237 80.879 1.00 29.07 69 LEU D O 1
ATOM 4629 N N . GLU G 1 75 ? 92.595 67.781 79.246 1.00 28.89 70 GLU D N 1
ATOM 4630 C CA . GLU G 1 75 ? 93.736 67.917 80.142 1.00 31.39 70 GLU D CA 1
ATOM 4631 C C . GLU G 1 75 ? 93.455 69.029 81.159 1.00 30.69 70 GLU D C 1
ATOM 4632 O O . GLU G 1 75 ? 93.700 68.869 82.351 1.00 30.04 70 GLU D O 1
ATOM 4638 N N . ALA G 1 76 ? 92.914 70.147 80.686 1.00 30.55 71 ALA D N 1
ATOM 4639 C CA . ALA G 1 76 ? 92.597 71.258 81.574 1.00 31.38 71 ALA D CA 1
ATOM 4640 C C . ALA G 1 76 ? 91.553 70.836 82.609 1.00 32.19 71 ALA D C 1
ATOM 4641 O O . ALA G 1 76 ? 91.627 71.243 83.772 1.00 33.11 71 ALA D O 1
ATOM 4643 N N . CYS G 1 77 ? 90.588 70.015 82.194 1.00 32.15 72 CYS D N 1
ATOM 4644 C CA . CYS G 1 77 ? 89.545 69.537 83.106 1.00 32.17 72 CYS D CA 1
ATOM 4645 C C . CYS G 1 77 ? 90.085 68.613 84.190 1.00 31.35 72 CYS D C 1
ATOM 4646 O O . CYS G 1 77 ? 89.585 68.613 85.319 1.00 30.72 72 CYS D O 1
ATOM 4657 N N . LYS G 1 79 ? 92.690 68.929 85.688 1.00 33.24 74 LYS D N 1
ATOM 4658 C CA . LYS G 1 79 ? 93.318 69.761 86.706 1.00 35.01 74 LYS D CA 1
ATOM 4659 C C . LYS G 1 79 ? 92.336 70.669 87.439 1.00 33.95 74 LYS D C 1
ATOM 4660 O O . LYS G 1 79 ? 92.447 70.870 88.649 1.00 33.99 74 LYS D O 1
ATOM 4666 N N . ASN G 1 80 ? 91.358 71.198 86.717 1.00 33.38 75 ASN D N 1
ATOM 4667 C CA . ASN G 1 80 ? 90.399 72.108 87.324 1.00 32.55 75 ASN D CA 1
ATOM 4668 C C . ASN G 1 80 ? 89.075 71.542 87.789 1.00 32.79 75 ASN D C 1
ATOM 4669 O O . ASN G 1 80 ? 88.299 72.258 88.420 1.00 35.75 75 ASN D O 1
ATOM 4674 N N . CYS G 1 81 ? 88.801 70.271 87.523 1.00 31.81 76 CYS D N 1
ATOM 4675 C CA . CYS G 1 81 ? 87.500 69.749 87.910 1.00 30.75 76 CYS D CA 1
ATOM 4676 C C . CYS G 1 81 ? 87.449 68.732 89.030 1.00 30.26 76 CYS D C 1
ATOM 4677 O O . CYS G 1 81 ? 86.380 68.241 89.379 1.00 29.10 76 CYS D O 1
ATOM 4680 N N . GLY G 1 82 ? 88.610 68.430 89.593 1.00 31.62 77 GLY D N 1
ATOM 4681 C CA . GLY G 1 82 ? 88.693 67.511 90.713 1.00 32.77 77 GLY D CA 1
ATOM 4682 C C . GLY G 1 82 ? 88.039 66.145 90.665 1.00 34.18 77 GLY D C 1
ATOM 4683 O O . GLY G 1 82 ? 87.568 65.672 89.626 1.00 33.15 77 GLY D O 1
ATOM 4684 N N . ARG G 1 83 ? 88.037 65.514 91.837 1.00 36.48 78 ARG D N 1
ATOM 4685 C CA . ARG G 1 83 ? 87.480 64.181 92.058 1.00 38.98 78 ARG D CA 1
ATOM 4686 C C . ARG G 1 83 ? 86.240 63.873 91.209 1.00 38.21 78 ARG D C 1
ATOM 4687 O O . ARG G 1 83 ? 86.165 62.810 90.586 1.00 38.10 78 ARG D O 1
ATOM 4695 N N . ARG G 1 84 ? 85.279 64.803 91.194 1.00 36.67 79 ARG D N 1
ATOM 4696 C CA . ARG G 1 84 ? 84.027 64.641 90.444 1.00 33.86 79 ARG D CA 1
ATOM 4697 C C . ARG G 1 84 ? 84.295 64.208 89.020 1.00 32.52 79 ARG D C 1
ATOM 4698 O O . ARG G 1 84 ? 83.684 63.259 88.514 1.00 32.12 79 ARG D O 1
ATOM 4706 N N . PHE G 1 85 ? 85.198 64.943 88.372 1.00 30.68 80 PHE D N 1
ATOM 4707 C CA . PHE G 1 85 ? 85.555 64.684 86.991 1.00 30.01 80 PHE D CA 1
ATOM 4708 C C . PHE G 1 85 ? 86.393 63.404 86.862 1.00 29.78 80 PHE D C 1
ATOM 4709 O O . PHE G 1 85 ? 86.164 62.587 85.966 1.00 30.43 80 PHE D O 1
ATOM 4717 N N . HIS G 1 86 ? 87.354 63.226 87.762 1.00 29.48 81 HIS D N 1
ATOM 4718 C CA . HIS G 1 86 ? 88.200 62.040 87.730 1.00 31.16 81 HIS D CA 1
ATOM 4719 C C . HIS G 1 86 ? 87.368 60.761 87.770 1.00 33.60 81 HIS D C 1
ATOM 4720 O O . HIS G 1 86 ? 87.633 59.825 87.011 1.00 32.70 81 HIS D O 1
ATOM 4727 N N . ASN G 1 87 ? 86.358 60.728 88.643 1.00 35.54 82 ASN D N 1
ATOM 4728 C CA . ASN G 1 87 ? 85.497 59.549 88.776 1.00 37.38 82 ASN D CA 1
ATOM 4729 C C . ASN G 1 87 ? 84.769 59.199 87.490 1.00 35.97 82 ASN D C 1
ATOM 4730 O O . ASN G 1 87 ? 84.531 58.023 87.209 1.00 36.20 82 ASN D O 1
ATOM 4735 N N . GLU G 1 88 ? 84.396 60.210 86.711 1.00 35.60 83 GLU D N 1
ATOM 4736 C CA . GLU G 1 88 ? 83.684 59.955 85.458 1.00 34.74 83 GLU D CA 1
ATOM 4737 C C . GLU G 1 88 ? 84.661 59.551 84.359 1.00 34.06 83 GLU D C 1
ATOM 4738 O O . GLU G 1 88 ? 84.300 58.835 83.420 1.00 33.81 83 GLU D O 1
ATOM 4744 N N . VAL G 1 89 ? 85.902 60.006 84.474 1.00 31.99 84 VAL D N 1
ATOM 4745 C CA . VAL G 1 89 ? 86.896 59.641 83.487 1.00 31.96 84 VAL D CA 1
ATOM 4746 C C . VAL G 1 89 ? 87.302 58.188 83.726 1.00 31.98 84 VAL D C 1
ATOM 4747 O O . VAL G 1 89 ? 87.541 57.432 82.786 1.00 30.93 84 VAL D O 1
ATOM 4751 N N . GLY G 1 90 ? 87.344 57.802 84.996 1.00 31.55 85 GLY D N 1
ATOM 4752 C CA . GLY G 1 90 ? 87.732 56.456 85.349 1.00 32.76 85 GLY D CA 1
ATOM 4753 C C . GLY G 1 90 ? 86.684 55.397 85.067 1.00 34.18 85 GLY D C 1
ATOM 4754 O O . GLY G 1 90 ? 86.730 54.302 85.643 1.00 36.68 85 GLY D O 1
ATOM 4755 N N . LYS G 1 91 ? 85.729 55.706 84.199 1.00 32.41 86 LYS D N 1
ATOM 4756 C CA . LYS G 1 91 ? 84.702 54.731 83.867 1.00 30.97 86 LYS D CA 1
ATOM 4757 C C . LYS G 1 91 ? 84.871 54.267 82.432 1.00 29.70 86 LYS D C 1
ATOM 4758 O O . LYS G 1 91 ? 85.198 55.057 81.542 1.00 29.72 86 LYS D O 1
ATOM 4764 N N . PHE G 1 92 ? 84.665 52.976 82.217 1.00 28.93 87 PHE D N 1
ATOM 4765 C CA . PHE G 1 92 ? 84.794 52.394 80.893 1.00 30.68 87 PHE D CA 1
ATOM 4766 C C . PHE G 1 92 ? 83.878 53.070 79.882 1.00 30.96 87 PHE D C 1
ATOM 4767 O O . PHE G 1 92 ? 84.210 53.136 78.697 1.00 29.78 87 PHE D O 1
ATOM 4775 N N . ARG G 1 93 ? 82.722 53.558 80.328 1.00 32.55 88 ARG D N 1
ATOM 4776 C CA . ARG G 1 93 ? 81.826 54.213 79.383 1.00 36.31 88 ARG D CA 1
ATOM 4777 C C . ARG G 1 93 ? 82.473 55.453 78.781 1.00 34.20 88 ARG D C 1
ATOM 4778 O O . ARG G 1 93 ? 82.000 55.969 77.775 1.00 35.25 88 ARG D O 1
ATOM 4786 N N . PHE G 1 94 ? 83.565 55.917 79.385 1.00 31.70 89 PHE D N 1
ATOM 4787 C CA . PHE G 1 94 ? 84.300 57.049 78.830 1.00 29.75 89 PHE D CA 1
ATOM 4788 C C . PHE G 1 94 ? 85.575 56.522 78.138 1.00 30.83 89 PHE D C 1
ATOM 4789 O O . PHE G 1 94 ? 85.856 56.844 76.974 1.00 31.09 89 PHE D O 1
ATOM 4797 N N . LEU G 1 95 ? 86.346 55.715 78.865 1.00 29.33 90 LEU D N 1
ATOM 4798 C CA . LEU G 1 95 ? 87.573 55.142 78.324 1.00 28.83 90 LEU D CA 1
ATOM 4799 C C . LEU G 1 95 ? 87.337 54.390 77.015 1.00 27.94 90 LEU D C 1
ATOM 4800 O O . LEU G 1 95 ? 88.162 54.459 76.103 1.00 26.96 90 LEU D O 1
ATOM 4805 N N . ASN G 1 96 ? 86.218 53.675 76.920 1.00 28.25 91 ASN D N 1
ATOM 4806 C CA . ASN G 1 96 ? 85.916 52.917 75.707 1.00 28.89 91 ASN D CA 1
ATOM 4807 C C . ASN G 1 96 ? 85.922 53.829 74.487 1.00 29.13 91 ASN D C 1
ATOM 4808 O O . ASN G 1 96 ? 86.391 53.449 73.411 1.00 29.66 91 ASN D O 1
ATOM 4813 N N . GLU G 1 97 ? 85.415 55.042 74.661 1.00 28.67 92 GLU D N 1
ATOM 4814 C CA . GLU G 1 97 ? 85.381 56.009 73.574 1.00 28.67 92 GLU D CA 1
ATOM 4815 C C . GLU G 1 97 ? 86.796 56.418 73.175 1.00 28.03 92 GLU D C 1
ATOM 4816 O O . GLU G 1 97 ? 87.070 56.711 72.009 1.00 25.79 92 GLU D O 1
ATOM 4822 N N . LEU G 1 98 ? 87.700 56.433 74.147 1.00 28.66 93 LEU D N 1
ATOM 4823 C CA . LEU G 1 98 ? 89.081 56.787 73.858 1.00 30.27 93 LEU D CA 1
ATOM 4824 C C . LEU G 1 98 ? 89.811 55.654 73.141 1.00 31.16 93 LEU D C 1
ATOM 4825 O O . LEU G 1 98 ? 90.661 55.906 72.277 1.00 29.37 93 LEU D O 1
ATOM 4830 N N . ILE G 1 99 ? 89.495 54.405 73.477 1.00 32.19 94 ILE D N 1
ATOM 4831 C CA . ILE G 1 99 ? 90.200 53.323 72.804 1.00 35.50 94 ILE D CA 1
ATOM 4832 C C . ILE G 1 99 ? 89.743 53.228 71.357 1.00 33.61 94 ILE D C 1
ATOM 4833 O O . ILE G 1 99 ? 90.520 52.849 70.490 1.00 33.57 94 ILE D O 1
ATOM 4838 N N . LYS G 1 100 ? 88.488 53.588 71.100 1.00 33.83 95 LYS D N 1
ATOM 4839 C CA . LYS G 1 100 ? 87.944 53.555 69.744 1.00 33.64 95 LYS D CA 1
ATOM 4840 C C . LYS G 1 100 ? 88.774 54.448 68.844 1.00 33.24 95 LYS D C 1
ATOM 4841 O O . LYS G 1 100 ? 89.006 54.126 67.680 1.00 33.54 95 LYS D O 1
ATOM 4847 N N . VAL G 1 101 ? 89.220 55.574 69.397 1.00 33.50 96 VAL D N 1
ATOM 4848 C CA . VAL G 1 101 ? 90.023 56.539 68.651 1.00 32.89 96 VAL D CA 1
ATOM 4849 C C . VAL G 1 101 ? 91.377 55.985 68.214 1.00 33.47 96 VAL D C 1
ATOM 4850 O O . VAL G 1 101 ? 91.872 56.336 67.136 1.00 34.77 96 VAL D O 1
ATOM 4854 N N . VAL G 1 102 ? 91.972 55.120 69.034 1.00 34.51 97 VAL D N 1
ATOM 4855 C CA . VAL G 1 102 ? 93.292 54.557 68.725 1.00 36.50 97 VAL D CA 1
ATOM 4856 C C . VAL G 1 102 ? 93.298 53.115 68.201 1.00 38.07 97 VAL D C 1
ATOM 4857 O O . VAL G 1 102 ? 94.351 52.593 67.819 1.00 38.48 97 VAL D O 1
ATOM 4861 N N . SER G 1 103 ? 92.134 52.473 68.194 1.00 38.78 98 SER D N 1
ATOM 4862 C CA . SER G 1 103 ? 92.017 51.100 67.719 1.00 39.38 98 SER D CA 1
ATOM 4863 C C . SER G 1 103 ? 91.651 51.074 66.240 1.00 40.28 98 SER D C 1
ATOM 4864 O O . SER G 1 103 ? 90.649 51.667 65.832 1.00 40.69 98 SER D O 1
ATOM 4867 N N . PRO G 1 104 ? 92.457 50.385 65.414 1.00 40.63 99 PRO D N 1
ATOM 4868 C CA . PRO G 1 104 ? 92.206 50.291 63.971 1.00 40.89 99 PRO D CA 1
ATOM 4869 C C . PRO G 1 104 ? 90.826 49.720 63.658 1.00 41.96 99 PRO D C 1
ATOM 4870 O O . PRO G 1 104 ? 90.219 50.071 62.647 1.00 42.24 99 PRO D O 1
ATOM 4874 N N . LYS G 1 105 ? 90.335 48.844 64.533 1.00 43.39 100 LYS D N 1
ATOM 4875 C CA . LYS G 1 105 ? 89.025 48.217 64.352 1.00 45.34 100 LYS D CA 1
ATOM 4876 C C . LYS G 1 105 ? 87.885 49.229 64.353 1.00 45.37 100 LYS D C 1
ATOM 4877 O O . LYS G 1 105 ? 86.764 48.912 63.950 1.00 46.12 100 LYS D O 1
ATOM 4883 N N . TYR G 1 106 ? 88.174 50.443 64.815 1.00 44.64 101 TYR D N 1
ATOM 4884 C CA . TYR G 1 106 ? 87.174 51.504 64.852 1.00 44.46 101 TYR D CA 1
ATOM 4885 C C . TYR G 1 106 ? 87.699 52.748 64.143 1.00 44.80 101 TYR D C 1
ATOM 4886 O O . TYR G 1 106 ? 88.167 52.674 63.006 1.00 45.51 101 TYR D O 1
ATOM 4895 N N . LEU G 1 107 ? 87.643 53.885 64.825 1.00 44.30 102 LEU D N 1
ATOM 4896 C CA . LEU G 1 107 ? 88.096 55.148 64.251 1.00 43.74 102 LEU D CA 1
ATOM 4897 C C . LEU G 1 107 ? 89.584 55.114 63.885 1.00 43.91 102 LEU D C 1
ATOM 4898 O O . LEU G 1 107 ? 90.050 55.893 63.044 1.00 41.72 102 LEU D O 1
ATOM 4903 N N . GLY G 1 108 ? 90.300 54.188 64.521 1.00 44.65 103 GLY D N 1
ATOM 4904 C CA . GLY G 1 108 ? 91.729 54.000 64.321 1.00 46.58 103 GLY D CA 1
ATOM 4905 C C . GLY G 1 108 ? 92.475 54.665 63.176 1.00 48.60 103 GLY D C 1
ATOM 4906 O O . GLY G 1 108 ? 93.075 55.726 63.356 1.00 49.50 103 GLY D O 1
ATOM 4907 N N . ASP G 1 109 ? 92.470 54.037 62.003 1.00 50.35 104 ASP D N 1
ATOM 4908 C CA . ASP G 1 109 ? 93.190 54.589 60.858 1.00 52.68 104 ASP D CA 1
ATOM 4909 C C . ASP G 1 109 ? 92.403 55.651 60.106 1.00 53.21 104 ASP D C 1
ATOM 4910 O O . ASP G 1 109 ? 92.644 55.907 58.925 1.00 52.88 104 ASP D O 1
ATOM 4915 N N . ARG G 1 110 ? 91.457 56.264 60.807 1.00 53.92 105 ARG D N 1
ATOM 4916 C CA . ARG G 1 110 ? 90.651 57.337 60.248 1.00 53.96 105 ARG D CA 1
ATOM 4917 C C . ARG G 1 110 ? 91.109 58.576 61.007 1.00 52.13 105 ARG D C 1
ATOM 4918 O O . ARG G 1 110 ? 90.686 59.694 60.713 1.00 51.38 105 ARG D O 1
ATOM 4926 N N . VAL G 1 111 ? 91.981 58.354 61.990 1.00 50.21 106 VAL D N 1
ATOM 4927 C CA . VAL G 1 111 ? 92.499 59.430 62.829 1.00 48.21 106 VAL D CA 1
ATOM 4928 C C . VAL G 1 111 ? 94.005 59.627 62.662 1.00 47.09 106 VAL D C 1
ATOM 4929 O O . VAL G 1 111 ? 94.731 58.690 62.324 1.00 46.57 106 VAL D O 1
ATOM 4933 N N . SER G 1 112 ? 94.460 60.855 62.900 1.00 46.55 107 SER D N 1
ATOM 4934 C CA . SER G 1 112 ? 95.876 61.210 62.770 1.00 46.26 107 SER D CA 1
ATOM 4935 C C . SER G 1 112 ? 96.724 60.646 63.901 1.00 46.00 107 SER D C 1
ATOM 4936 O O . SER G 1 112 ? 96.198 60.131 64.891 1.00 47.15 107 SER D O 1
ATOM 4939 N N . GLU G 1 113 ? 98.040 60.745 63.745 1.00 45.54 108 GLU D N 1
ATOM 4940 C CA . GLU G 1 113 ? 98.967 60.261 64.756 1.00 44.48 108 GLU D CA 1
ATOM 4941 C C . GLU G 1 113 ? 99.011 61.225 65.926 1.00 41.61 108 GLU D C 1
ATOM 4942 O O . GLU G 1 113 ? 99.102 60.810 67.079 1.00 41.70 108 GLU D O 1
ATOM 4948 N N . LYS G 1 114 ? 98.949 62.516 65.626 1.00 38.68 109 LYS D N 1
ATOM 4949 C CA . LYS G 1 114 ? 98.989 63.524 66.671 1.00 37.03 109 LYS D CA 1
ATOM 4950 C C . LYS G 1 114 ? 97.917 63.247 67.705 1.00 34.40 109 LYS D C 1
ATOM 4951 O O . LYS G 1 114 ? 98.200 63.148 68.896 1.00 32.95 109 LYS D O 1
ATOM 4957 N N . VAL G 1 115 ? 96.680 63.120 67.240 1.00 34.34 110 VAL D N 1
ATOM 4958 C CA . VAL G 1 115 ? 95.555 62.859 68.135 1.00 33.56 110 VAL D CA 1
ATOM 4959 C C . VAL G 1 115 ? 95.736 61.561 68.918 1.00 32.58 110 VAL D C 1
ATOM 4960 O O . VAL G 1 115 ? 95.538 61.537 70.130 1.00 32.88 110 VAL D O 1
ATOM 4964 N N . LYS G 1 116 ? 96.125 60.494 68.228 1.00 31.27 111 LYS D N 1
ATOM 4965 C CA . LYS G 1 116 ? 96.312 59.200 68.873 1.00 30.73 111 LYS D CA 1
ATOM 4966 C C . LYS G 1 116 ? 97.470 59.138 69.859 1.00 29.29 111 LYS D C 1
ATOM 4967 O O . LYS G 1 116 ? 97.361 58.495 70.902 1.00 26.61 111 LYS D O 1
ATOM 4973 N N . THR G 1 117 ? 98.578 59.802 69.553 1.00 29.90 112 THR D N 1
ATOM 4974 C CA . THR G 1 117 ? 99.708 59.775 70.477 1.00 31.45 112 THR D CA 1
ATOM 4975 C C . THR G 1 117 ? 99.339 60.584 71.714 1.00 29.36 112 THR D C 1
ATOM 4976 O O . THR G 1 117 ? 99.691 60.222 72.834 1.00 29.86 112 THR D O 1
ATOM 4980 N N . LYS G 1 118 ? 98.617 61.678 71.502 1.00 29.64 113 LYS D N 1
ATOM 4981 C CA . LYS G 1 118 ? 98.173 62.546 72.595 1.00 29.00 113 LYS D CA 1
ATOM 4982 C C . LYS G 1 118 ? 97.242 61.779 73.533 1.00 27.17 113 LYS D C 1
ATOM 4983 O O . LYS G 1 118 ? 97.344 61.899 74.752 1.00 27.69 113 LYS D O 1
ATOM 4989 N N . VAL G 1 119 ? 96.340 60.987 72.962 1.00 26.37 114 VAL D N 1
ATOM 4990 C CA . VAL G 1 119 ? 95.415 60.183 73.753 1.00 25.93 114 VAL D CA 1
ATOM 4991 C C . VAL G 1 119 ? 96.216 59.209 74.605 1.00 26.45 114 VAL D C 1
ATOM 4992 O O . VAL G 1 119 ? 95.984 59.071 75.808 1.00 27.06 114 VAL D O 1
ATOM 4996 N N . ILE G 1 120 ? 97.158 58.529 73.965 1.00 28.58 115 ILE D N 1
ATOM 4997 C CA . ILE G 1 120 ? 98.018 57.567 74.640 1.00 29.82 115 ILE D CA 1
ATOM 4998 C C . ILE G 1 120 ? 98.785 58.289 75.730 1.00 30.74 115 ILE D C 1
ATOM 4999 O O . ILE G 1 120 ? 98.893 57.813 76.858 1.00 30.55 115 ILE D O 1
ATOM 5004 N N . GLU G 1 121 ? 99.321 59.445 75.367 1.00 31.51 116 GLU D N 1
ATOM 5005 C CA . GLU G 1 121 ? 100.083 60.276 76.284 1.00 33.65 116 GLU D CA 1
ATOM 5006 C C . GLU G 1 121 ? 99.237 60.580 77.528 1.00 33.09 116 GLU D C 1
ATOM 5007 O O . GLU G 1 121 ? 99.733 60.550 78.660 1.00 31.53 116 GLU D O 1
ATOM 5013 N N . LEU G 1 122 ? 97.955 60.867 77.315 1.00 30.82 117 LEU D N 1
ATOM 5014 C CA . LEU G 1 122 ? 97.051 61.150 78.424 1.00 29.84 117 LEU D CA 1
ATOM 5015 C C . LEU G 1 122 ? 96.749 59.908 79.266 1.00 29.62 117 LEU D C 1
ATOM 5016 O O . LEU G 1 122 ? 96.867 59.952 80.498 1.00 29.15 117 LEU D O 1
ATOM 5021 N N . LEU G 1 123 ? 96.351 58.811 78.623 1.00 28.47 118 LEU D N 1
ATOM 5022 C CA . LEU G 1 123 ? 96.054 57.583 79.368 1.00 30.70 118 LEU D CA 1
ATOM 5023 C C . LEU G 1 123 ? 97.221 57.222 80.274 1.00 31.23 118 LEU D C 1
ATOM 5024 O O . LEU G 1 123 ? 97.047 56.997 81.478 1.00 31.62 118 LEU D O 1
ATOM 5029 N N . TYR G 1 124 ? 98.407 57.158 79.677 1.00 29.40 119 TYR D N 1
ATOM 5030 C CA . TYR G 1 124 ? 99.615 56.834 80.405 1.00 31.07 119 TYR D CA 1
ATOM 5031 C C . TYR G 1 124 ? 99.749 57.724 81.643 1.00 30.84 119 TYR D C 1
ATOM 5032 O O . TYR G 1 124 ? 99.911 57.226 82.761 1.00 29.86 119 TYR D O 1
ATOM 5041 N N . SER G 1 125 ? 99.660 59.036 81.447 1.00 30.04 120 SER D N 1
ATOM 5042 C CA . SER G 1 125 ? 99.786 59.968 82.560 1.00 32.01 120 SER D CA 1
ATOM 5043 C C . SER G 1 125 ? 98.774 59.713 83.664 1.00 31.54 120 SER D C 1
ATOM 5044 O O . SER G 1 125 ? 99.064 59.950 84.834 1.00 32.05 120 SER D O 1
ATOM 5047 N N . TRP G 1 126 ? 97.593 59.220 83.307 1.00 32.64 121 TRP D N 1
ATOM 5048 C CA . TRP G 1 126 ? 96.566 58.968 84.316 1.00 33.70 121 TRP D CA 1
ATOM 5049 C C . TRP G 1 126 ? 96.804 57.722 85.150 1.00 34.59 121 TRP D C 1
ATOM 5050 O O . TRP G 1 126 ? 96.422 57.678 86.324 1.00 34.50 121 TRP D O 1
ATOM 5061 N N . THR G 1 127 ? 97.428 56.707 84.563 1.00 35.35 122 THR D N 1
ATOM 5062 C CA . THR G 1 127 ? 97.686 55.488 85.317 1.00 37.01 122 THR D CA 1
ATOM 5063 C C . THR G 1 127 ? 98.622 55.847 86.469 1.00 37.94 122 THR D C 1
ATOM 5064 O O . THR G 1 127 ? 98.622 55.191 87.507 1.00 37.37 122 THR D O 1
ATOM 5076 N N . ALA G 1 129 ? 99.026 59.378 87.721 1.00 41.11 124 ALA D N 1
ATOM 5077 C CA . ALA G 1 129 ? 98.376 60.399 88.531 1.00 41.98 124 ALA D CA 1
ATOM 5078 C C . ALA G 1 129 ? 97.178 59.883 89.322 1.00 42.41 124 ALA D C 1
ATOM 5079 O O . ALA G 1 129 ? 96.942 60.319 90.449 1.00 42.70 124 ALA D O 1
ATOM 5081 N N . LEU G 1 130 ? 96.423 58.960 88.734 1.00 43.11 125 LEU D N 1
ATOM 5082 C CA . LEU G 1 130 ? 95.243 58.405 89.392 1.00 42.98 125 LEU D CA 1
ATOM 5083 C C . LEU G 1 130 ? 95.382 56.898 89.588 1.00 43.87 125 LEU D C 1
ATOM 5084 O O . LEU G 1 130 ? 94.674 56.106 88.958 1.00 40.92 125 LEU D O 1
ATOM 5089 N N . PRO G 1 131 ? 96.301 56.483 90.474 1.00 46.36 126 PRO D N 1
ATOM 5090 C CA . PRO G 1 131 ? 96.545 55.065 90.761 1.00 47.96 126 PRO D CA 1
ATOM 5091 C C . PRO G 1 131 ? 95.308 54.378 91.320 1.00 49.63 126 PRO D C 1
ATOM 5092 O O . PRO G 1 131 ? 95.177 53.155 91.232 1.00 50.87 126 PRO D O 1
ATOM 5096 N N . GLU G 1 132 ? 94.402 55.162 91.896 1.00 50.52 127 GLU D N 1
ATOM 5097 C CA . GLU G 1 132 ? 93.188 54.595 92.468 1.00 52.22 127 GLU D CA 1
ATOM 5098 C C . GLU G 1 132 ? 92.135 54.208 91.419 1.00 50.94 127 GLU D C 1
ATOM 5099 O O . GLU G 1 132 ? 91.270 53.368 91.689 1.00 51.10 127 GLU D O 1
ATOM 5105 N N . GLU G 1 133 ? 92.212 54.810 90.230 1.00 48.54 128 GLU D N 1
ATOM 5106 C CA . GLU G 1 133 ? 91.274 54.510 89.145 1.00 45.76 128 GLU D CA 1
ATOM 5107 C C . GLU G 1 133 ? 91.776 53.277 88.397 1.00 44.21 128 GLU D C 1
ATOM 5108 O O . GLU G 1 133 ? 92.584 53.376 87.475 1.00 44.08 128 GLU D O 1
ATOM 5114 N N . ALA G 1 134 ? 91.276 52.114 88.794 1.00 43.21 129 ALA D N 1
ATOM 5115 C CA . ALA G 1 134 ? 91.701 50.850 88.205 1.00 42.21 129 ALA D CA 1
ATOM 5116 C C . ALA G 1 134 ? 91.372 50.654 86.730 1.00 41.53 129 ALA D C 1
ATOM 5117 O O . ALA G 1 134 ? 92.153 50.049 85.987 1.00 41.20 129 ALA D O 1
ATOM 5119 N N . LYS G 1 135 ? 90.219 51.155 86.304 1.00 40.21 130 LYS D N 1
ATOM 5120 C CA . LYS G 1 135 ? 89.805 50.988 84.920 1.00 37.74 130 LYS D CA 1
ATOM 5121 C C . LYS G 1 135 ? 90.699 51.735 83.943 1.00 36.24 130 LYS D C 1
ATOM 5122 O O . LYS G 1 135 ? 90.822 51.339 82.788 1.00 34.72 130 LYS D O 1
ATOM 5128 N N . ILE G 1 136 ? 91.333 52.813 84.393 1.00 36.16 131 ILE D N 1
ATOM 5129 C CA . ILE G 1 136 ? 92.219 53.535 83.494 1.00 34.92 131 ILE D CA 1
ATOM 5130 C C . ILE G 1 136 ? 93.415 52.634 83.218 1.00 36.09 131 ILE D C 1
ATOM 5131 O O . ILE G 1 136 ? 93.931 52.599 82.099 1.00 36.27 131 ILE D O 1
ATOM 5136 N N . LYS G 1 137 ? 93.844 51.888 84.234 1.00 36.86 132 LYS D N 1
ATOM 5137 C CA . LYS G 1 137 ? 94.966 50.970 84.066 1.00 37.47 132 LYS D CA 1
ATOM 5138 C C . LYS G 1 137 ? 94.550 49.779 83.194 1.00 36.99 132 LYS D C 1
ATOM 5139 O O . LYS G 1 137 ? 95.269 49.395 82.270 1.00 35.49 132 LYS D O 1
ATOM 5145 N N . ASP G 1 138 ? 93.390 49.198 83.489 1.00 37.21 133 ASP D N 1
ATOM 5146 C CA . ASP G 1 138 ? 92.897 48.059 82.716 1.00 38.06 133 ASP D CA 1
ATOM 5147 C C . ASP G 1 138 ? 92.841 48.421 81.245 1.00 36.96 133 ASP D C 1
ATOM 5148 O O . ASP G 1 138 ? 93.185 47.617 80.377 1.00 37.05 133 ASP D O 1
ATOM 5153 N N . ALA G 1 139 ? 92.398 49.641 80.972 1.00 35.32 134 ALA D N 1
ATOM 5154 C CA . ALA G 1 139 ? 92.296 50.114 79.607 1.00 34.32 134 ALA D CA 1
ATOM 5155 C C . ALA G 1 139 ? 93.685 50.300 79.002 1.00 34.02 134 ALA D C 1
ATOM 5156 O O . ALA G 1 139 ? 93.969 49.783 77.917 1.00 35.37 134 ALA D O 1
ATOM 5158 N N . TYR G 1 140 ? 94.556 51.021 79.701 1.00 32.81 135 TYR D N 1
ATOM 5159 C CA . TYR G 1 140 ? 95.901 51.261 79.185 1.00 32.49 135 TYR D CA 1
ATOM 5160 C C . TYR G 1 140 ? 96.699 49.975 78.969 1.00 34.00 135 TYR D C 1
ATOM 5161 O O . TYR G 1 140 ? 97.394 49.833 77.957 1.00 33.77 135 TYR D O 1
ATOM 5170 N N . HIS G 1 141 ? 96.614 49.045 79.918 1.00 35.47 136 HIS D N 1
ATOM 5171 C CA . HIS G 1 141 ? 97.364 47.794 79.810 1.00 38.04 136 HIS D CA 1
ATOM 5172 C C . HIS G 1 141 ? 96.888 46.955 78.646 1.00 39.09 136 HIS D C 1
ATOM 5173 O O . HIS G 1 141 ? 97.675 46.247 78.012 1.00 38.90 136 HIS D O 1
ATOM 5188 N N . LEU G 1 143 ? 95.677 48.083 75.795 1.00 38.55 138 LEU D N 1
ATOM 5189 C CA . LEU G 1 143 ? 96.223 48.685 74.583 1.00 37.74 138 LEU D CA 1
ATOM 5190 C C . LEU G 1 143 ? 97.667 48.223 74.335 1.00 38.41 138 LEU D C 1
ATOM 5191 O O . LEU G 1 143 ? 98.129 48.179 73.189 1.00 39.93 138 LEU D O 1
ATOM 5196 N N . LYS G 1 144 ? 98.378 47.882 75.407 1.00 38.49 139 LYS D N 1
ATOM 5197 C CA . LYS G 1 144 ? 99.757 47.411 75.280 1.00 39.12 139 LYS D CA 1
ATOM 5198 C C . LYS G 1 144 ? 99.799 45.926 74.927 1.00 38.62 139 LYS D C 1
ATOM 5199 O O . LYS G 1 144 ? 100.682 45.489 74.196 1.00 38.87 139 LYS D O 1
ATOM 5205 N N . ARG G 1 145 ? 98.855 45.150 75.452 1.00 39.07 140 ARG D N 1
ATOM 5206 C CA . ARG G 1 145 ? 98.811 43.722 75.147 1.00 41.15 140 ARG D CA 1
ATOM 5207 C C . ARG G 1 145 ? 98.354 43.502 73.710 1.00 41.14 140 ARG D C 1
ATOM 5208 O O . ARG G 1 145 ? 98.726 42.511 73.083 1.00 41.65 140 ARG D O 1
ATOM 5216 N N . GLN G 1 146 ? 97.547 44.429 73.195 1.00 42.11 141 GLN D N 1
ATOM 5217 C CA . GLN G 1 146 ? 97.036 44.339 71.827 1.00 42.63 141 GLN D CA 1
ATOM 5218 C C . GLN G 1 146 ? 98.031 44.911 70.828 1.00 41.03 141 GLN D C 1
ATOM 5219 O O . GLN G 1 146 ? 97.841 44.785 69.623 1.00 40.70 141 GLN D O 1
ATOM 5225 N N . GLY G 1 147 ? 99.084 45.550 71.328 1.00 40.92 142 GLY D N 1
ATOM 5226 C CA . GLY G 1 147 ? 100.088 46.112 70.440 1.00 39.47 142 GLY D CA 1
ATOM 5227 C C . GLY G 1 147 ? 99.812 47.515 69.922 1.00 40.17 142 GLY D C 1
ATOM 5228 O O . GLY G 1 147 ? 100.581 48.041 69.109 1.00 37.82 142 GLY D O 1
ATOM 5229 N N . ILE G 1 148 ? 98.720 48.127 70.372 1.00 40.99 143 ILE D N 1
ATOM 5230 C CA . ILE G 1 148 ? 98.401 49.486 69.932 1.00 43.25 143 ILE D CA 1
ATOM 5231 C C . ILE G 1 148 ? 99.458 50.442 70.488 1.00 42.75 143 ILE D C 1
ATOM 5232 O O . ILE G 1 148 ? 99.875 51.392 69.815 1.00 42.75 143 ILE D O 1
ATOM 5237 N N . VAL G 1 149 ? 99.870 50.189 71.726 1.00 41.91 144 VAL D N 1
ATOM 5238 C CA . VAL G 1 149 ? 100.907 50.985 72.372 1.00 41.95 144 VAL D CA 1
ATOM 5239 C C . VAL G 1 149 ? 102.119 50.064 72.471 1.00 41.76 144 VAL D C 1
ATOM 5240 O O . VAL G 1 149 ? 102.107 49.092 73.229 1.00 40.41 144 VAL D O 1
ATOM 5244 N N . GLN G 1 150 ? 103.148 50.369 71.682 1.00 42.85 145 GLN D N 1
ATOM 5245 C CA . GLN G 1 150 ? 104.380 49.583 71.640 1.00 44.68 145 GLN D CA 1
ATOM 5246 C C . GLN G 1 150 ? 105.183 49.678 72.938 1.00 43.61 145 GLN D C 1
ATOM 5247 O O . GLN G 1 150 ? 105.737 48.686 73.413 1.00 44.90 145 GLN D O 1
ATOM 5253 N N . SER G 1 151 ? 105.255 50.882 73.493 1.00 41.38 146 SER D N 1
ATOM 5254 C CA . SER G 1 151 ? 105.984 51.126 74.732 1.00 38.76 146 SER D CA 1
ATOM 5255 C C . SER G 1 151 ? 105.512 52.453 75.321 1.00 38.18 146 SER D C 1
ATOM 5256 O O . SER G 1 151 ? 105.024 53.322 74.594 1.00 35.73 146 SER D O 1
ATOM 5259 N N . ASP G 1 152 ? 105.654 52.603 76.635 1.00 37.14 147 ASP D N 1
ATOM 5260 C CA . ASP G 1 152 ? 105.242 53.823 77.304 1.00 34.61 147 ASP D CA 1
ATOM 5261 C C . ASP G 1 152 ? 105.891 55.009 76.625 1.00 33.53 147 ASP D C 1
ATOM 5262 O O . ASP G 1 152 ? 107.096 55.037 76.394 1.00 31.83 147 ASP D O 1
ATOM 5267 N N . PRO G 1 153 ? 105.086 56.011 76.278 1.00 32.39 148 PRO D N 1
ATOM 5268 C CA . PRO G 1 153 ? 105.652 57.175 75.613 1.00 31.73 148 PRO D CA 1
ATOM 5269 C C . PRO G 1 153 ? 106.277 58.161 76.581 1.00 31.92 148 PRO D C 1
ATOM 5270 O O . PRO G 1 153 ? 106.061 58.100 77.799 1.00 30.29 148 PRO D O 1
ATOM 5274 N N . PRO G 1 154 ? 107.092 59.070 76.046 1.00 30.86 149 PRO D N 1
ATOM 5275 C CA . PRO G 1 154 ? 107.727 60.078 76.890 1.00 32.74 149 PRO D CA 1
ATOM 5276 C C . PRO G 1 154 ? 106.594 61.045 77.242 1.00 33.40 149 PRO D C 1
ATOM 5277 O O . PRO G 1 154 ? 105.618 61.161 76.487 1.00 32.37 149 PRO D O 1
ATOM 5281 N N . ILE G 1 155 ? 106.696 61.726 78.376 1.00 33.29 150 ILE D N 1
ATOM 5282 C CA . ILE G 1 155 ? 105.650 62.669 78.725 1.00 34.95 150 ILE D CA 1
ATOM 5283 C C . ILE G 1 155 ? 106.249 63.940 79.268 1.00 34.17 150 ILE D C 1
ATOM 5284 O O . ILE G 1 155 ? 107.393 63.953 79.728 1.00 33.86 150 ILE D O 1
ATOM 5289 N N . PRO G 1 156 ? 105.486 65.038 79.202 1.00 33.66 151 PRO D N 1
ATOM 5290 C CA . PRO G 1 156 ? 105.941 66.339 79.698 1.00 32.71 151 PRO D CA 1
ATOM 5291 C C . PRO G 1 156 ? 106.174 66.231 81.197 1.00 32.76 151 PRO D C 1
ATOM 5292 O O . PRO G 1 156 ? 105.494 65.461 81.880 1.00 32.89 151 PRO D O 1
ATOM 5296 N N . VAL G 1 157 ? 107.130 66.993 81.710 1.00 32.57 152 VAL D N 1
ATOM 5297 C CA . VAL G 1 157 ? 107.420 66.958 83.136 1.00 35.11 152 VAL D CA 1
ATOM 5298 C C . VAL G 1 157 ? 106.417 67.741 83.993 1.00 35.92 152 VAL D C 1
ATOM 5299 O O . VAL G 1 157 ? 106.419 68.978 83.991 1.00 36.71 152 VAL D O 1
ATOM 5303 N N . ASP G 1 158 ? 105.562 67.017 84.716 1.00 34.52 153 ASP D N 1
ATOM 5304 C CA . ASP G 1 158 ? 104.580 67.638 85.604 1.00 34.22 153 ASP D CA 1
ATOM 5305 C C . ASP G 1 158 ? 104.687 66.943 86.942 1.00 34.24 153 ASP D C 1
ATOM 5306 O O . ASP G 1 158 ? 104.229 65.809 87.107 1.00 34.21 153 ASP D O 1
ATOM 5311 N N . ARG G 1 159 ? 105.292 67.636 87.900 1.00 34.32 154 ARG D N 1
ATOM 5312 C CA . ARG G 1 159 ? 105.513 67.086 89.224 1.00 34.96 154 ARG D CA 1
ATOM 5313 C C . ARG G 1 159 ? 104.269 66.841 90.069 1.00 36.99 154 ARG D C 1
ATOM 5314 O O . ARG G 1 159 ? 104.353 66.204 91.116 1.00 37.14 154 ARG D O 1
ATOM 5322 N N . THR G 1 160 ? 103.116 67.329 89.619 1.00 39.30 155 THR D N 1
ATOM 5323 C CA . THR G 1 160 ? 101.873 67.104 90.353 1.00 42.16 155 THR D CA 1
ATOM 5324 C C . THR G 1 160 ? 101.347 65.687 90.080 1.00 46.47 155 THR D C 1
ATOM 5325 O O . THR G 1 160 ? 100.361 65.266 90.681 1.00 46.84 155 THR D O 1
ATOM 5329 N N . LEU G 1 161 ? 101.996 64.961 89.166 1.00 50.15 156 LEU D N 1
ATOM 5330 C CA . LEU G 1 161 ? 101.595 63.588 88.842 1.00 53.76 156 LEU D CA 1
ATOM 5331 C C . LEU G 1 161 ? 102.118 62.671 89.946 1.00 55.59 156 LEU D C 1
ATOM 5332 O O . LEU G 1 161 ? 102.808 61.685 89.680 1.00 54.69 156 LEU D O 1
ATOM 5337 N N . ILE G 1 162 ? 101.776 63.034 91.185 1.00 59.05 157 ILE D N 1
ATOM 5338 C CA . ILE G 1 162 ? 102.169 62.330 92.408 1.00 59.59 157 ILE D CA 1
ATOM 5339 C C . ILE G 1 162 ? 103.567 61.737 92.296 1.00 59.89 157 ILE D C 1
ATOM 5340 O O . ILE G 1 162 ? 104.533 62.461 92.057 1.00 59.86 157 ILE D O 1
ATOM 5345 N N . ASP H 2 4 ? 78.573 47.873 89.176 1.00 67.09 304 ASP H N 1
ATOM 5346 C CA . ASP H 2 4 ? 78.798 49.049 88.342 1.00 67.19 304 ASP H CA 1
ATOM 5347 C C . ASP H 2 4 ? 77.728 49.207 87.261 1.00 67.13 304 ASP H C 1
ATOM 5348 O O . ASP H 2 4 ? 77.341 48.238 86.594 1.00 66.77 304 ASP H O 1
ATOM 5353 N N . SER H 2 5 ? 77.251 50.437 87.096 1.00 65.86 305 SER H N 1
ATOM 5354 C CA . SER H 2 5 ? 76.259 50.739 86.076 1.00 64.17 305 SER H CA 1
ATOM 5355 C C . SER H 2 5 ? 77.074 51.036 84.827 1.00 61.89 305 SER H C 1
ATOM 5356 O O . SER H 2 5 ? 76.532 51.315 83.754 1.00 62.65 305 SER H O 1
ATOM 5359 N N . ASP H 2 6 ? 78.391 50.962 84.994 1.00 58.19 306 ASP H N 1
ATOM 5360 C CA . ASP H 2 6 ? 79.341 51.229 83.929 1.00 55.20 306 ASP H CA 1
ATOM 5361 C C . ASP H 2 6 ? 79.421 50.106 82.904 1.00 54.73 306 ASP H C 1
ATOM 5362 O O . ASP H 2 6 ? 79.079 48.956 83.183 1.00 54.69 306 ASP H O 1
ATOM 5367 N N . GLU H 2 7 ? 79.879 50.452 81.707 1.00 54.22 307 GLU H N 1
ATOM 5368 C CA . GLU H 2 7 ? 80.021 49.473 80.641 1.00 53.01 307 GLU H CA 1
ATOM 5369 C C . GLU H 2 7 ? 81.200 48.555 80.964 1.00 50.36 307 GLU H C 1
ATOM 5370 O O . GLU H 2 7 ? 81.864 48.711 81.994 1.00 47.96 307 GLU H O 1
ATOM 5376 N N . ASP H 2 8 ? 81.439 47.587 80.086 1.00 48.68 308 ASP H N 1
ATOM 5377 C CA . ASP H 2 8 ? 82.550 46.658 80.240 1.00 47.05 308 ASP H CA 1
ATOM 5378 C C . ASP H 2 8 ? 83.633 47.129 79.289 1.00 46.12 308 ASP H C 1
ATOM 5379 O O . ASP H 2 8 ? 83.340 47.734 78.252 1.00 43.29 308 ASP H O 1
ATOM 5384 N N . LEU H 2 9 ? 84.883 46.865 79.646 1.00 45.46 309 LEU H N 1
ATOM 5385 C CA . LEU H 2 9 ? 85.994 47.267 78.807 1.00 47.12 309 LEU H CA 1
ATOM 5386 C C . LEU H 2 9 ? 85.754 46.780 77.386 1.00 49.15 309 LEU H C 1
ATOM 5387 O O . LEU H 2 9 ? 85.350 45.639 77.172 1.00 50.37 309 LEU H O 1
ATOM 5392 N N . LEU H 2 10 ? 85.979 47.653 76.416 1.00 50.62 310 LEU H N 1
ATOM 5393 C CA . LEU H 2 10 ? 85.809 47.279 75.022 1.00 53.67 310 LEU H CA 1
ATOM 5394 C C . LEU H 2 10 ? 87.036 46.437 74.682 1.00 57.06 310 LEU H C 1
ATOM 5395 O O . LEU H 2 10 ? 88.135 46.738 75.146 1.00 57.97 310 LEU H O 1
ATOM 5400 N N . HIS H 2 11 ? 86.858 45.373 73.903 1.00 61.19 311 HIS H N 1
ATOM 5401 C CA . HIS H 2 11 ? 87.997 44.537 73.515 1.00 64.67 311 HIS H CA 1
ATOM 5402 C C . HIS H 2 11 ? 88.332 44.749 72.041 1.00 65.42 311 HIS H C 1
ATOM 5403 O O . HIS H 2 11 ? 87.454 44.660 71.177 1.00 63.74 311 HIS H O 1
ATOM 5410 N N . ILE H 2 12 ? 89.603 45.043 71.767 1.00 66.88 312 ILE H N 1
ATOM 5411 C CA . ILE H 2 12 ? 90.075 45.277 70.402 1.00 68.31 312 ILE H CA 1
ATOM 5412 C C . ILE H 2 12 ? 90.682 44.002 69.812 1.00 69.67 312 ILE H C 1
ATOM 5413 O O . ILE H 2 12 ? 90.985 43.072 70.601 1.00 69.27 312 ILE H O 1
#

Radius of gyration: 33.31 Å; Cα contacts (8 Å, |Δi|>4): 907; chains: 8; bounding box: 80×76×80 Å

Organism: Homo sapiens (NCBI:txid9606)

GO terms:
  GO:0005515 protein binding (F, IPI)
  GO:0005764 lysosome (C, IDA)
  GO:0032991 protein-containing complex (C, IDA)
  GO:0043130 ubiquitin binding (F, IDA)
  GO:0044877 protein-containing complex binding (F, IDA)
  GO:0140312 cargo adaptor activity (F, IDA)
  GO:1905167 positive regulation of lysosomal protein catabolic process (P, TAS)
  GO:0006622 protein targeting to lysosome (P, IPI)
  GO:0005802 trans-Golgi network (C, IDA)
  GO:0031267 small GTPase binding (F, IDA)
  GO:0031647 regulation of protein stability (P, IDA)
  GO:0031648 protein destabilization (P, IDA)
  GO:1902430 negative regulation of amyloid-beta formation (P, IDA)
  GO:0031901 early endosome membrane (C, EXP)
  GO:0010008 endosome membrane (C, EXP)
  GO:0034394 protein localization to cell surface (P, IMP)
  GO:0043001 Golgi to plasma membrane protein transport (P, IMP)
  GO:0031901 early endosome membrane (C, TAS)
  GO:0055038 recycling endosome membrane (C, TAS)
  GO:0010008 endosome membrane (C, TAS)

CATH classification: 1.25.40.90

Nearest PDB structures (foldseek):
  1jpl-assembly1_A  TM=9.991E-01  e=4.649E-20  Homo sapiens
  1lf8-assembly1_A  TM=9.970E-01  e=3.891E-19  Homo sapiens
  1mhq-assembly1_A  TM=9.542E-01  e=3.401E-12  Homo sapiens
  1mhq-assembly2_B  TM=9.360E-01  e=4.544E-12  Homo sapiens
  9er2-assembly1_M  TM=7.324E-01  e=5.212E-03  Homo sapiens

InterPro domains:
  IPR002014 VHS domain [PF00790] (5-142)
  IPR002014 VHS domain [PS50179] (16-146)
  IPR002014 VHS domain [SM00288] (9-142)
  IPR004152 GAT domain [PF03127] (222-299)
  IPR004152 GAT domain [PS50909] (171-298)
  IPR008152 Clathrin adaptor, alpha/beta/gamma-adaptin, appendage, Ig-like subdomain [PF02883] (598-715)
  IPR008152 Clathrin adaptor, alpha/beta/gamma-adaptin, appendage, Ig-like subdomain [SM00809] (591-715)
  IPR008153 Gamma-adaptin ear (GAE) domain [PS50180] (594-715)
  IPR008942 ENTH/VHS [G3DSA:1.25.40.90] (1-163)
  IPR008942 ENTH/VHS [SSF48464] (8-155)
  IPR013041 Clathrin adaptor, appendage, Ig-like subdomain superfamily [SSF49348] (580-723)
  IPR027422 ADP-ribosylation factor-binding protein GGA1-3 [PTHR45905] (1-723)
  IPR038425 GAT domain superfamily [G3DSA:1.20.58.160] (207-301)
  IPR041198 N-terminal extension of GAT domain [PF18308] (169-207)
  IPR044111 GGA3, GAT domain [cd14240] (213-299)
  IPR046996 GGA3, VHS domain [cd17008] (6-146)

B-factor: mean 38.57, std 11.3, range [13.77, 101.71]

Foldseek 3Di:
DDPVDPLLVVLLVLLCVQLVLVPPDGDVVSLVVSLVSLQVDPCSLVSLLVSLLVQLLDLDQSSNVSSLVSLVVVCRNPPVNVQNCLDCVRLVSLVQCQDPVHSNVRHDPVSNVSSLQVLLQCVLPVVSVSSVVSNVVCVVVSDVDRDDYDDDPVRD/DDDDPPDD/DCVDPLLVVLLVLLCVQLPLVDPDGDVVSLVVSLVSLQVDPCSQVNLLVSLLVQLLDLDQSSNVSSLVSVVVVCRVPDVNVVSCLDCVNVVSLVLCLDPVHSNVRHDPVSNVSSLQVLLVCVLPVVSVSSVVSNVVCVVVSDVDRDDYDDDPSD/DDDDDDDD/DPVDPLLVVLVVLLCVQLVLVDPDGDVVSLVVSLVSLQVDPCSQLSLLVSLLVQLLDLDQSSNVSSLVSLVVVCRVPPVNVVNCLDCVRVVSLVQCLDPVHVNVRYDPVSNVSSLQVLLVCVCPVVSVSSVVSNVVCVVPSDVDRDDYDDDVVD/DDDDPDDD/DDPVDPLLVVLLVLLCVQLVPVPPDGDVVSLVVSLVSLQPDPCSQLSLLVSLLVQLLDLDVSSNVSSLVSLVVVCRVPPSNLVNCLDCVRLVSLVQCQDPVHCNVSDDPSSNVSSLQVLLLCVLPCVSVSSVVSNVVCVVPSDVDRDDHDDDPSSD/DVDDDDDDD

Sequence (653 aa):
AGSAEAEGESLESWLNKATNPSNRQEDWEYIIGFCDQINKELEGPQIAVRLLAHKIQSPQEWEALQALTVLEACKNCGRRFHNEVGKFRFLNELIKVVSPKYLGDRVSEKVKTKVIELLYSWTALPEEAKIKDAYHLKRQGIVQSDPPIPVDRTLISDEDLLHIGSAEAEGESLESWLNKATNPSNRQEDWEYIIGFCDQINKELEGPQIAVRLLAHKIQSPQEWEALQALTVLEACKNCGRRFHNEVGKFRFLNELIKVVSPKYLGDRVSEKVKTKVIELLYSWTALPEEAKIKDAYHLKRQGIVQSDPPIPVDRTLSDEDLLHIGSAEAEGESLESWLNKATNPSNRQEDWEYIIGFCDQINKELEGPQIAVRLLAHKIQSPQEWEALQALTVLEACKNCGRRFHNEVGKFRFLNELIKVVSPKYLGDRVSEKVKTKVIELLYSWTALPEEAKIKDAYHLKRQGIVQSDPPIPVDRTLSDEDLLHIAGSAEAEGESLESWLNKATNPSNRQEDWEYIIGFCDQINKELEGPQIAVRLLAHKIQSPQEWEALQALTVLEACKNCGRRFHNEVGKFRFLNELIKVVSPKYLGDRVSEKVKTKVIELLYSWTALPEEAKIKDAYHLKRQGIVQSDPPIPVDRTLIDSDEDLLHI

Secondary structure (P-SEA, 3-state):
cccccaaaaaaaaaaaaacccccccccaaaaaaaaaaaaaccaaaaaaaaaaaaaaacccaaaaaaaaaaaaacccccaaaaaaaaccccaaaaaaacccccccccccaaaaaaaaaaaaaacccccaaaaaaaaccccccccccbbbbbbccccc/ccccaaaaaaaaaaaaacccccccccaaaaaaaaaaaaaccaaaaaaaaaaaaaaacccaaaaaaaaaaaaacccccaaaaaaaaccaaaaaaaaacccccccccccaaaaaaaaaaaaaaccccccaaaaaaaccccccccccbbbbbbcccc/ccccaaaaaaaaaaaaaccccccccccaaaaaaaaaaaaccaaaaaaaaaaaaaaacccaaaaaaaaaaaaacccccaaaaaaaaccaaaaaaaaaaccccccccccaaaaaaaaaaaaaaccccccaaaaaaacccccccccbbbbbbbcccc/cccccaaaaaaaaaaaaaccccccccaaaaaaaaaaaaacccaaaaaaaaaaaaaaacccaaaaaaaaaaaaacccccaaaaaaaacccaaaaaaaaaccccccccccaaaaaaaaaaaaaacccccaaaaaaaaccccccccccccccccccccc/cccccccc/cccccccc/cccccccc/ccccccccc